Protein AF-0000000079065232 (afdb_homodimer)

Foldseek 3Di:
DAEEEEVLQADLNLVLQQVCLPPPLYPAYEYEYQPPPGDPVSNPPGPHHYDHDALLDLVSLLVRCAPGQEYEYEWFDDFQQVCQVPVVRRLCRQQVSLLSNCVSCVVNPLHEYEYEAALQQQFPVPDPPDELPDHGDFQGSNSVSSVSNLLVLLVCCVPPVRFYAYEHEWAEDAFRQDEDDPRGGQLRPQLVQVVVVHAREDAPDQAFWTQYAYSNLVSVLVSVCSSVVDGDSGYAYDGDFDIGTSNNVQVLLCVLVVHHHHYDYDHHDGRDDRTHTHDRVVVCVRPVPRDTDDPSRRSNNRSVNVVVVVD/DAEEEEVLQADLNLLLLQVCLPPPLYPAYEYEYQPPPGDPVSNPPGPHHYDHDALLDLVSLLVRCAPGQEYEYEWFDDFQQVCQVPVVRRLCRQQVSLLSNCVSCVVNPLHEYEYEAALQQQFPVPDPPDELPDHGDFQGSNSVSSVSNLLVLLVCCVPPVRFYAYEHEWAEDAFRQDEDDPRGRQLRPQLVQVVVVHAREDAPDQFFWTQYAYSNLVSVLVSVCSSVVDGDSGYAYDGDFDIGTSNNVQVLLCVLVVHHHHYDYDHHDGRDDRTHGHDRVVVCVRPVPRDTDDPNRRSNNRSVNVVVVVD

Secondary structure (DSSP, 8-state):
-EEEEETTTSHHHHHHHHHHTT-TT--EEEEEE--SS--GGGGTT---EEEES-TT-HHHHHHHHTT-SEEEE------HHHHHH-HHHHHIIIIIHHHHHHHHHHHTTS-EEEEEEEGGGGTT---SSB-TTSPP---SHHHHHHHHHHHHHHHHHHHH---EEEEEE--EE-TT---SSTT--HHHHHHHHHHTT-PEEEESSS--EE--EEHHHHHHHHHHHHHHT---SS-EEES----EEHHHHHHHHHHHHTS---EEEEPPPTT--SB--B--HHHHHH-TT--PPPHHHHHHHHHHHHHHHH-/-EEEEETTTSHHHHHHHHHHHT-TT--EEEEEE--SS--GGGGTT---EEEES-TT-HHHHHHHHTT-SEEEE------HHHHHH-HHHHHIIIIIHHHHHHHHHHHTTS-EEEEEEEGGGGTT---SSB-TTSPP---SHHHHHHHHHHHHHHHHHHHH---EEEEEE--EE-TT---SSTT--HHHHHHHHHHTT-PEEEESSS--EE--EEHHHHHHHHHHHHHHT---SS-EEES----EEHHHHHHHHHHHHTS---EEEEPPPTT--SB--B--HHHHHH-TT--PPPHHHHHHHHHHHHHHHH-

pLDDT: mean 96.88, std 3.15, range [71.5, 99.0]

Organism: Streptomyces microflavus (NCBI:txid1919)

Structure (mmCIF, N/CA/C/O backbone):
data_AF-0000000079065232-model_v1
#
loop_
_entity.id
_entity.type
_entity.pdbx_description
1 polymer 'NAD-dependent epimerase/dehydratase family protein'
#
loop_
_atom_site.group_PDB
_atom_site.id
_atom_site.type_symbol
_atom_site.label_atom_id
_atom_site.label_alt_id
_atom_site.label_comp_id
_atom_site.label_asym_id
_atom_site.label_entity_id
_atom_site.label_seq_id
_atom_site.pdbx_PDB_ins_code
_atom_site.Cartn_x
_atom_site.Cartn_y
_atom_site.Cartn_z
_atom_site.occupancy
_atom_site.B_iso_or_equiv
_atom_site.auth_seq_id
_atom_site.auth_comp_id
_atom_site.auth_asym_id
_atom_site.auth_atom_id
_atom_site.pdbx_PDB_model_num
ATOM 1 N N . MET A 1 1 ? -18.859 -22.547 -15.305 1 97.44 1 MET A N 1
ATOM 2 C CA . MET A 1 1 ? -18.281 -21.328 -14.742 1 97.44 1 MET A CA 1
ATOM 3 C C . MET A 1 1 ? -17.359 -20.641 -15.75 1 97.44 1 MET A C 1
ATOM 5 O O . MET A 1 1 ? -16.656 -21.312 -16.5 1 97.44 1 MET A O 1
ATOM 9 N N . LYS A 1 2 ? -17.375 -19.297 -15.82 1 98.75 2 LYS A N 1
ATOM 10 C CA . LYS A 1 2 ? -16.5 -18.516 -16.688 1 98.75 2 LYS A CA 1
ATOM 11 C C . LYS A 1 2 ? -15.43 -17.781 -15.875 1 98.75 2 LYS A C 1
ATOM 13 O O . LYS A 1 2 ? -15.75 -17 -14.984 1 98.75 2 LYS A O 1
ATOM 18 N N . ILE A 1 3 ? -14.148 -18.047 -16.188 1 98.88 3 ILE A N 1
ATOM 19 C CA . ILE A 1 3 ? -13.039 -17.531 -15.398 1 98.88 3 ILE A CA 1
ATOM 20 C C . ILE A 1 3 ? -12.109 -16.703 -16.297 1 98.88 3 ILE A C 1
ATOM 22 O O . ILE A 1 3 ? -11.781 -17.125 -17.406 1 98.88 3 ILE A O 1
ATOM 26 N N . LEU A 1 4 ? -11.797 -15.539 -15.883 1 98.94 4 LEU A N 1
ATOM 27 C CA . LEU A 1 4 ? -10.797 -14.727 -16.578 1 98.94 4 LEU A CA 1
ATOM 28 C C . LEU A 1 4 ? -9.516 -14.633 -15.75 1 98.94 4 LEU A C 1
ATOM 30 O O . LEU A 1 4 ? -9.562 -14.391 -14.539 1 98.94 4 LEU A O 1
ATOM 34 N N . ILE A 1 5 ? -8.391 -14.867 -16.359 1 98.94 5 ILE A N 1
ATOM 35 C CA . ILE A 1 5 ? -7.07 -14.742 -15.75 1 98.94 5 ILE A CA 1
ATOM 36 C C . ILE A 1 5 ? -6.336 -13.539 -16.344 1 98.94 5 ILE A C 1
ATOM 38 O O . ILE A 1 5 ? -6.02 -13.523 -17.531 1 98.94 5 ILE A O 1
ATOM 42 N N . THR A 1 6 ? -6.094 -12.5 -15.547 1 98.94 6 THR A N 1
ATOM 43 C CA . THR A 1 6 ? -5.133 -11.5 -16 1 98.94 6 THR A CA 1
ATOM 44 C C . THR A 1 6 ? -3.705 -11.992 -15.797 1 98.94 6 THR A C 1
ATOM 46 O O . THR A 1 6 ? -3.41 -12.656 -14.797 1 98.94 6 THR A O 1
ATOM 49 N N . GLY A 1 7 ? -2.814 -11.609 -16.734 1 98.81 7 GLY A N 1
ATOM 50 C CA . GLY A 1 7 ? -1.479 -12.18 -16.688 1 98.81 7 GLY A CA 1
ATOM 51 C C . GLY A 1 7 ? -1.446 -13.664 -17.031 1 98.81 7 GLY A C 1
ATOM 52 O O . GLY A 1 7 ? -0.598 -14.398 -16.516 1 98.81 7 GLY A O 1
ATOM 53 N N . GLY A 1 8 ? -2.389 -14.078 -17.844 1 98.81 8 GLY A N 1
ATOM 54 C CA . GLY A 1 8 ? -2.582 -15.5 -18.078 1 98.81 8 GLY A CA 1
ATOM 55 C C . GLY A 1 8 ? -1.532 -16.094 -19 1 98.81 8 GLY A C 1
ATOM 56 O O . GLY A 1 8 ? -1.403 -17.328 -19.094 1 98.81 8 GLY A O 1
ATOM 57 N N . ALA A 1 9 ? -0.757 -15.266 -19.656 1 98.75 9 ALA A N 1
ATOM 58 C CA . ALA A 1 9 ? 0.302 -15.766 -20.516 1 98.75 9 ALA A CA 1
ATOM 59 C C . ALA A 1 9 ? 1.643 -15.797 -19.797 1 98.75 9 ALA A C 1
ATOM 61 O O . ALA A 1 9 ? 2.668 -16.156 -20.375 1 98.75 9 ALA A O 1
ATOM 62 N N . GLY A 1 10 ? 1.622 -15.398 -18.531 1 98.44 10 GLY A N 1
ATOM 63 C CA . GLY A 1 10 ? 2.812 -15.477 -17.703 1 98.44 10 GLY A CA 1
ATOM 64 C C . GLY A 1 10 ? 3.037 -16.844 -17.109 1 98.44 10 GLY A C 1
ATOM 65 O O . GLY A 1 10 ? 2.357 -17.812 -17.469 1 98.44 10 GLY A O 1
ATOM 66 N N . PHE A 1 11 ? 3.941 -16.969 -16.141 1 98.5 11 PHE A N 1
ATOM 67 C CA . PHE A 1 11 ? 4.367 -18.203 -15.508 1 98.5 11 PHE A CA 1
ATOM 68 C C . PHE A 1 11 ? 3.203 -18.859 -14.781 1 98.5 11 PHE A C 1
ATOM 70 O O . PHE A 1 11 ? 2.631 -19.844 -15.266 1 98.5 11 PHE A O 1
ATOM 77 N N . ILE A 1 12 ? 2.678 -18.219 -13.727 1 98.81 12 ILE A N 1
ATOM 78 C CA . ILE A 1 12 ? 1.627 -18.828 -12.922 1 98.81 12 ILE A CA 1
ATOM 79 C C . ILE A 1 12 ? 0.311 -18.828 -13.695 1 98.81 12 ILE A C 1
ATOM 81 O O . ILE A 1 12 ? -0.442 -19.812 -13.656 1 98.81 12 ILE A O 1
ATOM 85 N N . GLY A 1 13 ? 0.06 -17.75 -14.445 1 98.88 13 GLY A N 1
ATOM 86 C CA . GLY A 1 13 ? -1.174 -17.609 -15.203 1 98.88 13 GLY A CA 1
ATOM 87 C C . GLY A 1 13 ? -1.36 -18.703 -16.234 1 98.88 13 GLY A C 1
ATOM 88 O O . GLY A 1 13 ? -2.451 -19.25 -16.375 1 98.88 13 GLY A O 1
ATOM 89 N N . SER A 1 14 ? -0.299 -19.016 -17 1 98.81 14 SER A N 1
ATOM 90 C CA . SER A 1 14 ? -0.42 -20.031 -18.031 1 98.81 14 SER A CA 1
ATOM 91 C C . SER A 1 14 ? -0.58 -21.422 -17.422 1 98.81 14 SER A C 1
ATOM 93 O O . SER A 1 14 ? -1.316 -22.266 -17.953 1 98.81 14 SER A O 1
ATOM 95 N N . ASN A 1 15 ? 0.157 -21.688 -16.328 1 98.81 15 ASN A N 1
ATOM 96 C CA . ASN A 1 15 ? -0.043 -22.953 -15.633 1 98.81 15 ASN A CA 1
ATOM 97 C C . ASN A 1 15 ? -1.48 -23.109 -15.148 1 98.81 15 ASN A C 1
ATOM 99 O O . ASN A 1 15 ? -2.066 -24.188 -15.25 1 98.81 15 ASN A O 1
ATOM 103 N N . LEU A 1 16 ? -2.055 -22.031 -14.641 1 98.94 16 LEU A N 1
ATOM 104 C CA . LEU A 1 16 ? -3.441 -22.047 -14.188 1 98.94 16 LEU A CA 1
ATOM 105 C C . LEU A 1 16 ? -4.395 -22.266 -15.352 1 98.94 16 LEU A C 1
ATOM 107 O O . LEU A 1 16 ? -5.348 -23.047 -15.242 1 98.94 16 LEU A O 1
ATOM 111 N N . ALA A 1 17 ? -4.184 -21.531 -16.469 1 98.88 17 ALA A N 1
ATOM 112 C CA . ALA A 1 17 ? -5.023 -21.703 -17.641 1 98.88 17 ALA A CA 1
ATOM 113 C C . ALA A 1 17 ? -5.078 -23.156 -18.078 1 98.88 17 ALA A C 1
ATOM 115 O O . ALA A 1 17 ? -6.16 -23.703 -18.312 1 98.88 17 ALA A O 1
ATOM 116 N N . HIS A 1 18 ? -3.904 -23.812 -18.172 1 98.5 18 HIS A N 1
ATOM 117 C CA . HIS A 1 18 ? -3.846 -25.219 -18.562 1 98.5 18 HIS A CA 1
ATOM 118 C C . HIS A 1 18 ? -4.578 -26.109 -17.547 1 98.5 18 HIS A C 1
ATOM 120 O O . HIS A 1 18 ? -5.297 -27.031 -17.938 1 98.5 18 HIS A O 1
ATOM 126 N N . ALA A 1 19 ? -4.375 -25.844 -16.266 1 98.19 19 ALA A N 1
ATOM 127 C CA . ALA A 1 19 ? -5.035 -26.625 -15.219 1 98.19 19 ALA A CA 1
ATOM 128 C C . ALA A 1 19 ? -6.555 -26.516 -15.328 1 98.19 19 ALA A C 1
ATOM 130 O O . ALA A 1 19 ? -7.266 -27.516 -15.188 1 98.19 19 ALA A O 1
ATOM 131 N N . LEU A 1 20 ? -7.078 -25.328 -15.625 1 98.56 20 LEU A N 1
ATOM 132 C CA . LEU A 1 20 ? -8.508 -25.062 -15.664 1 98.56 20 LEU A CA 1
ATOM 133 C C . LEU A 1 20 ? -9.156 -25.734 -16.859 1 98.56 20 LEU A C 1
ATOM 135 O O . LEU A 1 20 ? -10.344 -26.078 -16.828 1 98.56 20 LEU A O 1
ATOM 139 N N . THR A 1 21 ? -8.414 -25.891 -17.969 1 97.56 21 THR A N 1
ATOM 140 C CA . THR A 1 21 ? -8.961 -26.516 -19.172 1 97.56 21 THR A CA 1
ATOM 141 C C . THR A 1 21 ? -9.398 -27.953 -18.875 1 97.56 21 THR A C 1
ATOM 143 O O . THR A 1 21 ? -10.227 -28.5 -19.609 1 97.56 21 THR A O 1
ATOM 146 N N . HIS A 1 22 ? -8.898 -28.5 -17.797 1 95.38 22 HIS A N 1
ATOM 147 C CA . HIS A 1 22 ? -9.211 -29.891 -17.453 1 95.38 22 HIS A CA 1
ATOM 148 C C . HIS A 1 22 ? -10.383 -29.953 -16.469 1 95.38 22 HIS A C 1
ATOM 150 O O . HIS A 1 22 ? -10.789 -31.047 -16.078 1 95.38 22 HIS A O 1
ATOM 156 N N . CYS A 1 23 ? -10.898 -28.859 -16.109 1 96.69 23 CYS A N 1
ATOM 157 C CA . CYS A 1 23 ? -12.016 -28.812 -15.172 1 96.69 23 CYS A CA 1
ATOM 158 C C . CYS A 1 23 ? -13.344 -28.766 -15.914 1 96.69 23 CYS A C 1
ATOM 160 O O . CYS A 1 23 ? -13.633 -27.797 -16.625 1 96.69 23 CYS A O 1
ATOM 162 N N . ARG A 1 24 ? -14.25 -29.688 -15.648 1 96.5 24 ARG A N 1
ATOM 163 C CA . ARG A 1 24 ? -15.523 -29.812 -16.344 1 96.5 24 ARG A CA 1
ATOM 164 C C . ARG A 1 24 ? -16.469 -28.672 -15.961 1 96.5 24 ARG A C 1
ATOM 166 O O . ARG A 1 24 ? -17.344 -28.281 -16.734 1 96.5 24 ARG A O 1
ATOM 173 N N . GLU A 1 25 ? -16.234 -28.172 -14.781 1 97.25 25 GLU A N 1
ATOM 174 C CA . GLU A 1 25 ? -17.094 -27.125 -14.258 1 97.25 25 GLU A CA 1
ATOM 175 C C . GLU A 1 25 ? -16.828 -25.781 -14.961 1 97.25 25 GLU A C 1
ATOM 177 O O . GLU A 1 25 ? -17.641 -24.859 -14.859 1 97.25 25 GLU A O 1
ATOM 182 N N . VAL A 1 26 ? -15.773 -25.703 -15.68 1 98.44 26 VAL A N 1
ATOM 183 C CA . VAL A 1 26 ? -15.391 -24.453 -16.328 1 98.44 26 VAL A CA 1
ATOM 184 C C . VAL A 1 26 ? -15.828 -24.453 -17.781 1 98.44 26 VAL A C 1
ATOM 186 O O . VAL A 1 26 ? -15.406 -25.312 -18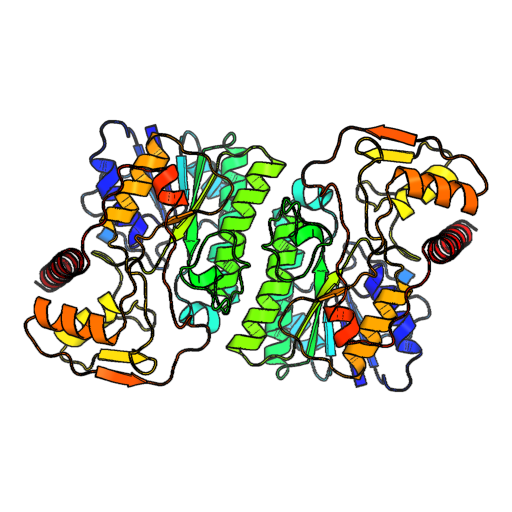.562 1 98.44 26 VAL A O 1
ATOM 189 N N . SER A 1 27 ? -16.641 -23.516 -18.156 1 98.19 27 SER A N 1
ATOM 190 C CA . SER A 1 27 ? -17.203 -23.484 -19.516 1 98.19 27 SER A CA 1
ATOM 191 C C . SER A 1 27 ? -16.422 -22.531 -20.406 1 98.19 27 SER A C 1
ATOM 193 O O . SER A 1 27 ? -16.469 -22.656 -21.641 1 98.19 27 SER A O 1
ATOM 195 N N . GLU A 1 28 ? -15.695 -21.531 -19.812 1 98.5 28 GLU A N 1
ATOM 196 C CA . GLU A 1 28 ? -14.898 -20.578 -20.562 1 98.5 28 GLU A CA 1
ATOM 197 C C . GLU A 1 28 ? -13.703 -20.078 -19.75 1 98.5 28 GLU A C 1
ATOM 199 O O . GLU A 1 28 ? -13.828 -19.812 -18.562 1 98.5 28 GLU A O 1
ATOM 204 N N . ILE A 1 29 ? -12.633 -20.125 -20.359 1 98.81 29 ILE A N 1
ATOM 205 C CA . ILE A 1 29 ? -11.43 -19.516 -19.828 1 98.81 29 ILE A CA 1
ATOM 206 C C . ILE A 1 29 ? -10.992 -18.344 -20.719 1 98.81 29 ILE A C 1
ATOM 208 O O . ILE A 1 29 ? -10.734 -18.531 -21.906 1 98.81 29 ILE A O 1
ATOM 212 N N . ARG A 1 30 ? -10.953 -17.125 -20.203 1 98.81 30 ARG A N 1
ATOM 213 C CA . ARG A 1 30 ? -10.438 -15.93 -20.875 1 98.81 30 ARG A CA 1
ATOM 214 C C . ARG A 1 30 ? -9.102 -15.5 -20.281 1 98.81 30 ARG A C 1
ATOM 216 O O . ARG A 1 30 ? -8.922 -15.531 -19.062 1 98.81 30 ARG A O 1
ATOM 223 N N . VAL A 1 31 ? -8.156 -15.273 -21.125 1 98.88 31 VAL A N 1
ATOM 224 C CA . VAL A 1 31 ? -6.836 -14.828 -20.703 1 98.88 31 VAL A CA 1
ATOM 225 C C . VAL A 1 31 ? -6.602 -13.398 -21.188 1 98.88 31 VAL A C 1
ATOM 227 O O . VAL A 1 31 ? -6.762 -13.102 -22.375 1 98.88 31 VAL A O 1
ATOM 230 N N . LEU A 1 32 ? -6.301 -12.531 -20.281 1 98.94 32 LEU A N 1
ATOM 231 C CA . LEU A 1 32 ? -5.898 -11.164 -20.594 1 98.94 32 LEU A CA 1
ATOM 232 C C . LEU A 1 32 ? -4.414 -10.953 -20.297 1 98.94 32 LEU A C 1
ATOM 234 O O . LEU A 1 32 ? -3.955 -11.219 -19.188 1 98.94 32 LEU A O 1
ATOM 238 N N . ASP A 1 33 ? -3.674 -10.492 -21.281 1 98.88 33 ASP A N 1
ATOM 239 C CA . ASP A 1 33 ? -2.236 -10.289 -21.141 1 98.88 33 ASP A CA 1
ATOM 240 C C . ASP A 1 33 ? -1.726 -9.234 -22.125 1 98.88 33 ASP A C 1
ATOM 242 O O . ASP A 1 33 ? -2.201 -9.156 -23.25 1 98.88 33 ASP A O 1
ATOM 246 N N . ASP A 1 34 ? -0.78 -8.445 -21.656 1 98.75 34 ASP A N 1
ATOM 247 C CA . ASP A 1 34 ? -0.198 -7.465 -22.578 1 98.75 34 ASP A CA 1
ATOM 248 C C . ASP A 1 34 ? 1.137 -7.957 -23.125 1 98.75 34 ASP A C 1
ATOM 250 O O . ASP A 1 34 ? 1.808 -7.238 -23.875 1 98.75 34 ASP A O 1
ATOM 254 N N . PHE A 1 35 ? 1.623 -9.102 -22.688 1 98.12 35 PHE A N 1
ATOM 255 C CA . PHE A 1 35 ? 2.801 -9.828 -23.156 1 98.12 35 PHE A CA 1
ATOM 256 C C . PHE A 1 35 ? 4.074 -9.047 -22.828 1 98.12 35 PHE A C 1
ATOM 258 O O . PHE A 1 35 ? 5.078 -9.188 -23.531 1 98.12 35 PHE A O 1
ATOM 265 N N . SER A 1 36 ? 4.016 -8.141 -21.828 1 96.75 36 SER A N 1
ATOM 266 C CA . SER A 1 36 ? 5.223 -7.465 -21.375 1 96.75 36 SER A CA 1
ATOM 267 C C . SER A 1 36 ? 6.238 -8.461 -20.812 1 96.75 36 SER A C 1
ATOM 269 O O . SER A 1 36 ? 7.441 -8.312 -21.047 1 96.75 36 SER A O 1
ATOM 271 N N . THR A 1 37 ? 5.723 -9.477 -20.062 1 95.56 37 THR A N 1
ATOM 272 C CA . THR A 1 37 ? 6.617 -10.5 -19.531 1 95.56 37 THR A CA 1
ATOM 273 C C . THR A 1 37 ? 6.098 -11.891 -19.875 1 95.56 37 THR A C 1
ATOM 275 O O . THR A 1 37 ? 6.812 -12.883 -19.719 1 95.56 37 THR A O 1
ATOM 278 N N . GLY A 1 38 ? 4.848 -11.984 -20.328 1 96.56 38 GLY A N 1
ATOM 279 C CA . GLY A 1 38 ? 4.258 -13.25 -20.734 1 96.56 38 GLY A CA 1
ATOM 280 C C . GLY A 1 38 ? 4.543 -13.594 -22.188 1 96.56 38 GLY A C 1
ATOM 281 O O . GLY A 1 38 ? 5.078 -12.773 -22.938 1 96.56 38 GLY A O 1
ATOM 282 N N . SER A 1 39 ? 4.223 -14.867 -22.5 1 97.12 39 SER A N 1
ATOM 283 C CA . SER A 1 39 ? 4.414 -15.344 -23.875 1 97.12 39 SER A CA 1
ATOM 284 C C . SER A 1 39 ? 3.199 -16.125 -24.359 1 97.12 39 SER A C 1
ATOM 286 O O . SER A 1 39 ? 2.635 -16.938 -23.625 1 97.12 39 SER A O 1
ATOM 288 N N . LYS A 1 40 ? 2.857 -15.891 -25.641 1 97.56 40 LYS A N 1
ATOM 289 C CA . LYS A 1 40 ? 1.763 -16.641 -26.234 1 97.56 40 LYS A CA 1
ATOM 290 C C . LYS A 1 40 ? 2.072 -18.141 -26.266 1 97.56 40 LYS A C 1
ATOM 292 O O . LYS A 1 40 ? 1.165 -18.969 -26.172 1 97.56 40 LYS A O 1
ATOM 297 N N . ASP A 1 41 ? 3.359 -18.453 -26.359 1 96.94 41 ASP A N 1
ATOM 298 C CA . ASP A 1 41 ? 3.795 -19.844 -26.406 1 96.94 41 ASP A CA 1
ATOM 299 C C . ASP A 1 41 ? 3.379 -20.594 -25.141 1 96.94 41 ASP A C 1
ATOM 301 O O . ASP A 1 41 ? 3.146 -21.812 -25.188 1 96.94 41 ASP A O 1
ATOM 305 N N . ASN A 1 42 ? 3.258 -19.875 -24.078 1 98 42 ASN A N 1
ATOM 306 C CA . ASN A 1 42 ? 2.889 -20.5 -22.812 1 98 42 ASN A CA 1
ATOM 307 C C . ASN A 1 42 ? 1.464 -21.047 -22.844 1 98 42 ASN A C 1
ATOM 309 O O . ASN A 1 42 ? 1.102 -21.891 -22.031 1 98 42 ASN A O 1
ATOM 313 N N . LEU A 1 43 ? 0.685 -20.578 -23.781 1 98.25 43 LEU A N 1
ATOM 314 C CA . LEU A 1 43 ? -0.726 -20.938 -23.859 1 98.25 43 LEU A CA 1
ATOM 315 C C . LEU A 1 43 ? -0.974 -21.938 -24.969 1 98.25 43 LEU A C 1
ATOM 317 O O . LEU A 1 43 ? -2.121 -22.297 -25.25 1 98.25 43 LEU A O 1
ATOM 321 N N . ALA A 1 44 ? 0.1 -22.328 -25.688 1 96.69 44 ALA A N 1
ATOM 322 C CA . ALA A 1 44 ? -0.041 -23.312 -26.766 1 96.69 44 ALA A CA 1
ATOM 323 C C . ALA A 1 44 ? -0.768 -24.562 -26.281 1 96.69 44 ALA A C 1
ATOM 325 O O . ALA A 1 44 ? -0.415 -25.125 -25.25 1 96.69 44 ALA A O 1
ATOM 326 N N . GLY A 1 45 ? -1.854 -24.953 -26.953 1 95.62 45 GLY A N 1
ATOM 327 C CA . GLY A 1 45 ? -2.58 -26.188 -26.641 1 95.62 45 GLY A CA 1
ATOM 328 C C . GLY A 1 45 ? -3.701 -25.969 -25.641 1 95.62 45 GLY A C 1
ATOM 329 O O . GLY A 1 45 ? -4.512 -26.859 -25.406 1 95.62 45 GLY A O 1
ATOM 330 N N . ALA A 1 46 ? -3.711 -24.844 -25 1 96.88 46 ALA A N 1
ATOM 331 C CA . ALA A 1 46 ? -4.781 -24.547 -24.062 1 96.88 46 ALA A CA 1
ATOM 332 C C . ALA A 1 46 ? -5.988 -23.938 -24.781 1 96.88 46 ALA A C 1
ATOM 334 O O . ALA A 1 46 ? -5.84 -23.047 -25.609 1 96.88 46 ALA A O 1
ATOM 335 N N . ASP A 1 47 ? -7.18 -24.438 -24.547 1 97.44 47 ASP A N 1
ATOM 336 C CA . ASP A 1 47 ? -8.414 -23.891 -25.109 1 97.44 47 ASP A CA 1
ATOM 337 C C . ASP A 1 47 ? -8.859 -22.656 -24.328 1 97.44 47 ASP A C 1
ATOM 339 O O . ASP A 1 47 ? -9.68 -22.75 -23.422 1 97.44 47 ASP A O 1
ATOM 343 N N . VAL A 1 48 ? -8.367 -21.484 -24.703 1 98.5 48 VAL A N 1
ATOM 344 C CA . VAL A 1 48 ? -8.664 -20.25 -24 1 98.5 48 VAL A CA 1
ATOM 345 C C . VAL A 1 48 ? -9.023 -19.156 -25 1 98.5 48 VAL A C 1
ATOM 347 O O . VAL A 1 48 ? -8.648 -19.234 -26.172 1 98.5 48 VAL A O 1
ATOM 350 N N . HIS A 1 49 ? -9.805 -18.203 -24.609 1 98.5 49 HIS A N 1
ATOM 351 C CA . HIS A 1 49 ? -10.031 -16.969 -25.344 1 98.5 49 HIS A CA 1
ATOM 352 C C . HIS A 1 49 ? -9.016 -15.898 -24.938 1 98.5 49 HIS A C 1
ATOM 354 O O . HIS A 1 49 ? -9.055 -15.391 -23.828 1 98.5 49 HIS A O 1
ATOM 360 N N . LEU A 1 50 ? -8.195 -15.547 -25.859 1 98.5 50 LEU A N 1
ATOM 361 C CA . LEU A 1 50 ? -7.109 -14.617 -25.562 1 98.5 50 LEU A CA 1
ATOM 362 C C . LEU A 1 50 ? -7.531 -13.18 -25.844 1 98.5 50 LEU A C 1
ATOM 364 O O . LEU A 1 50 ? -8.039 -12.883 -26.938 1 98.5 50 LEU A O 1
ATOM 368 N N . VAL A 1 51 ? -7.359 -12.305 -24.906 1 98.75 51 VAL A N 1
ATOM 369 C CA . VAL A 1 51 ? -7.52 -10.859 -25.031 1 98.75 51 VAL A CA 1
ATOM 370 C C . VAL A 1 51 ? -6.172 -10.164 -24.828 1 98.75 51 VAL A C 1
ATOM 372 O O . VAL A 1 51 ? -5.633 -10.172 -23.719 1 98.75 51 VAL A O 1
ATOM 375 N N . GLU A 1 52 ? -5.656 -9.633 -25.875 1 98.75 52 GLU A N 1
ATOM 376 C CA . GLU A 1 52 ? -4.387 -8.922 -25.75 1 98.75 52 GLU A CA 1
ATOM 377 C C . GLU A 1 52 ? -4.605 -7.477 -25.297 1 98.75 52 GLU A C 1
ATOM 379 O O . GLU A 1 52 ? -5.34 -6.73 -25.953 1 98.75 52 GLU A O 1
ATOM 384 N N . GLY A 1 53 ? -4.008 -7.082 -24.172 1 98.75 53 GLY A N 1
ATOM 385 C CA . GLY A 1 53 ? -4.129 -5.719 -23.688 1 98.75 53 GLY A CA 1
ATOM 386 C C . GLY A 1 53 ? -3.635 -5.551 -22.266 1 98.75 53 GLY A C 1
ATOM 387 O O . GLY A 1 53 ? -3.209 -6.516 -21.625 1 98.75 53 GLY A O 1
ATOM 388 N N . SER A 1 54 ? -3.633 -4.34 -21.812 1 98.75 54 SER A N 1
ATOM 389 C CA . SER A 1 54 ? -3.119 -3.961 -20.5 1 98.75 54 SER A CA 1
ATOM 390 C C . SER A 1 54 ? -4.242 -3.85 -19.469 1 98.75 54 SER A C 1
ATOM 392 O O . SER A 1 54 ? -5.344 -3.396 -19.797 1 98.75 54 SER A O 1
ATOM 394 N N . ILE A 1 55 ? -3.953 -4.223 -18.234 1 98.81 55 ILE A N 1
ATOM 395 C CA . ILE A 1 55 ? -4.93 -4.082 -17.172 1 98.81 55 ILE A CA 1
ATOM 396 C C . ILE A 1 55 ? -5.102 -2.607 -16.812 1 98.81 55 ILE A C 1
ATOM 398 O O . ILE A 1 55 ? -6.016 -2.244 -16.062 1 98.81 55 ILE A O 1
ATOM 402 N N . LEU A 1 56 ? -4.262 -1.736 -17.328 1 98.56 56 LEU A N 1
ATOM 403 C CA . LEU A 1 56 ? -4.398 -0.301 -17.109 1 98.56 56 LEU A CA 1
ATOM 404 C C . LEU A 1 56 ? -5.438 0.299 -18.047 1 98.56 56 LEU A C 1
ATOM 406 O O . LEU A 1 56 ? -5.797 1.471 -17.922 1 98.56 56 LEU A O 1
ATOM 410 N N . ASP A 1 57 ? -5.922 -0.518 -19.016 1 98.62 57 ASP A N 1
ATOM 411 C CA . ASP A 1 57 ? -6.945 -0.087 -19.969 1 98.62 57 ASP A CA 1
ATOM 412 C C . ASP A 1 57 ? -8.344 -0.367 -19.422 1 98.62 57 ASP A C 1
ATOM 414 O O . ASP A 1 57 ? -8.922 -1.426 -19.688 1 98.62 57 ASP A O 1
ATOM 418 N N . GLY A 1 58 ? -9 0.601 -18.828 1 98.19 58 GLY A N 1
ATOM 419 C CA . GLY A 1 58 ? -10.297 0.458 -18.188 1 98.19 58 GLY A CA 1
ATOM 420 C C . GLY A 1 58 ? -11.375 -0.051 -19.125 1 98.19 58 GLY A C 1
ATOM 421 O O . GLY A 1 58 ? -12.008 -1.073 -18.859 1 98.19 58 GLY A O 1
ATOM 422 N N . PRO A 1 59 ? -11.531 0.628 -20.188 1 98.44 59 PRO A N 1
ATOM 423 C CA . PRO A 1 59 ? -12.547 0.195 -21.156 1 98.44 59 PRO A CA 1
ATOM 424 C C . PRO A 1 59 ? -12.328 -1.237 -21.625 1 98.44 59 PRO A C 1
ATOM 426 O O . PRO A 1 59 ? -13.289 -1.984 -21.812 1 98.44 59 PRO A O 1
ATOM 429 N N . LEU A 1 60 ? -11.109 -1.624 -21.859 1 98.81 60 LEU A N 1
ATOM 430 C CA . LEU A 1 60 ? -10.805 -2.998 -22.25 1 98.81 60 LEU A CA 1
ATOM 431 C C . LEU A 1 60 ? -11.258 -3.979 -21.156 1 98.81 60 LEU A C 1
ATOM 433 O O . LEU A 1 60 ? -11.828 -5.027 -21.469 1 98.81 60 LEU A O 1
ATOM 437 N N . LEU A 1 61 ? -10.961 -3.652 -19.922 1 98.88 61 LEU A N 1
ATOM 438 C CA . LEU A 1 61 ? -11.352 -4.52 -18.812 1 98.88 61 LEU A CA 1
ATOM 439 C C . LEU A 1 61 ? -12.867 -4.641 -18.734 1 98.88 61 LEU A C 1
ATOM 441 O O . LEU A 1 61 ? -13.398 -5.727 -18.484 1 98.88 61 LEU A O 1
ATOM 445 N N . ASP A 1 62 ? -13.562 -3.523 -18.938 1 98.69 62 ASP A N 1
ATOM 446 C CA . ASP A 1 62 ? -15.023 -3.545 -18.906 1 98.69 62 ASP A CA 1
ATOM 447 C C . ASP A 1 62 ? -15.586 -4.551 -19.906 1 98.69 62 ASP A C 1
ATOM 449 O O . ASP A 1 62 ? -16.516 -5.297 -19.578 1 98.69 62 ASP A O 1
ATOM 453 N N . ARG A 1 63 ? -15.016 -4.578 -21.062 1 98.62 63 ARG A N 1
ATOM 454 C CA . ARG A 1 63 ? -15.461 -5.512 -22.094 1 98.62 63 ARG A CA 1
ATOM 455 C C . ARG A 1 63 ? -15.062 -6.941 -21.75 1 98.62 63 ARG A C 1
ATOM 457 O O . ARG A 1 63 ? -15.875 -7.863 -21.859 1 98.62 63 ARG A O 1
ATOM 464 N N . ALA A 1 64 ? -13.867 -7.105 -21.281 1 98.81 64 ALA A N 1
ATOM 465 C CA . ALA A 1 64 ? -13.32 -8.43 -21.016 1 98.81 64 ALA A CA 1
ATOM 466 C C . ALA A 1 64 ? -14.023 -9.094 -19.828 1 98.81 64 ALA A C 1
ATOM 468 O O . ALA A 1 64 ? -14.141 -10.32 -19.781 1 98.81 64 ALA A O 1
ATOM 469 N N . PHE A 1 65 ? -14.492 -8.336 -18.875 1 98.75 65 PHE A N 1
ATOM 470 C CA . PHE A 1 65 ? -15.023 -8.875 -17.625 1 98.75 65 PHE A CA 1
ATOM 471 C C . PHE A 1 65 ? -16.5 -9.203 -17.766 1 98.75 65 PHE A C 1
ATOM 473 O O . PHE A 1 65 ? -17.078 -9.859 -16.891 1 98.75 65 PHE A O 1
ATOM 480 N N . ARG A 1 66 ? -17.141 -8.773 -18.891 1 97.5 66 ARG A N 1
ATOM 481 C CA . ARG A 1 66 ? -18.562 -9.016 -19.094 1 97.5 66 ARG A CA 1
ATOM 482 C C . ARG A 1 66 ? -18.875 -10.516 -19.047 1 97.5 66 ARG A C 1
ATOM 484 O O . ARG A 1 66 ? -18.266 -11.297 -19.781 1 97.5 66 ARG A O 1
ATOM 491 N N . GLY A 1 67 ? -19.766 -10.859 -18.156 1 97.38 67 GLY A N 1
ATOM 492 C CA . GLY A 1 67 ? -20.266 -12.227 -18.109 1 97.38 67 GLY A CA 1
ATOM 493 C C . GLY A 1 67 ? -19.375 -13.18 -17.344 1 97.38 67 GLY A C 1
ATOM 494 O O . GLY A 1 67 ? -19.688 -14.359 -17.203 1 97.38 67 GLY A O 1
ATOM 495 N N . MET A 1 68 ? -18.297 -12.75 -16.844 1 98.56 68 MET A N 1
ATOM 496 C CA . MET A 1 68 ? -17.375 -13.609 -16.109 1 98.56 68 MET A CA 1
ATOM 497 C C . MET A 1 68 ? -17.891 -13.867 -14.695 1 98.56 68 MET A C 1
ATOM 499 O O . MET A 1 68 ? -18.625 -13.047 -14.133 1 98.56 68 MET A O 1
ATOM 503 N N . ASP A 1 69 ? -17.531 -15 -14.18 1 98.69 69 ASP A N 1
ATOM 504 C CA . ASP A 1 69 ? -17.922 -15.352 -12.82 1 98.69 69 ASP A CA 1
ATOM 505 C C . ASP A 1 69 ? -16.812 -15.039 -11.82 1 98.69 69 ASP A C 1
ATOM 507 O O . ASP A 1 69 ? -17.094 -14.664 -10.68 1 98.69 69 ASP A O 1
ATOM 511 N N . THR A 1 70 ? -15.586 -15.281 -12.211 1 98.88 70 THR A N 1
ATOM 512 C CA . THR A 1 70 ? -14.43 -15.102 -11.344 1 98.88 70 THR A CA 1
ATOM 513 C C . THR A 1 70 ? -13.25 -14.531 -12.125 1 98.88 70 THR A C 1
ATOM 515 O O . THR A 1 70 ? -13 -14.945 -13.266 1 98.88 70 THR A O 1
ATOM 518 N N . ILE A 1 71 ? -12.602 -13.562 -11.547 1 98.94 71 ILE A N 1
ATOM 519 C CA . ILE A 1 71 ? -11.344 -13.031 -12.047 1 98.94 71 ILE A CA 1
ATOM 520 C C . ILE A 1 71 ? -10.188 -13.531 -11.18 1 98.94 71 ILE A C 1
ATOM 522 O O . ILE A 1 71 ? -10.211 -13.367 -9.953 1 98.94 71 ILE A O 1
ATOM 526 N N . VAL A 1 72 ? -9.242 -14.18 -11.734 1 99 72 VAL A N 1
ATOM 527 C CA . VAL A 1 72 ? -7.973 -14.461 -11.078 1 99 72 VAL A CA 1
ATOM 528 C C . VAL A 1 72 ? -6.91 -13.484 -11.562 1 99 72 VAL A C 1
ATOM 530 O O . VAL A 1 72 ? -6.391 -13.617 -12.672 1 99 72 VAL A O 1
ATOM 533 N N . HIS A 1 73 ? -6.617 -12.523 -10.727 1 99 73 HIS A N 1
ATOM 534 C CA . HIS A 1 73 ? -5.719 -11.43 -11.078 1 99 73 HIS A CA 1
ATOM 535 C C . HIS A 1 73 ? -4.27 -11.781 -10.75 1 99 73 HIS A C 1
ATOM 537 O O . HIS A 1 73 ? -3.836 -11.633 -9.609 1 99 73 HIS A O 1
ATOM 543 N N . LEU A 1 74 ? -3.51 -12.117 -11.781 1 98.94 74 LEU A N 1
ATOM 544 C CA . LEU A 1 74 ? -2.113 -12.508 -11.633 1 98.94 74 LEU A CA 1
ATOM 545 C C . LEU A 1 74 ? -1.197 -11.57 -12.406 1 98.94 74 LEU A C 1
ATOM 547 O O . LEU A 1 74 ? 0.028 -11.688 -12.336 1 98.94 74 LEU A O 1
ATOM 551 N N . ALA A 1 75 ? -1.776 -10.633 -13.172 1 98.88 75 ALA A N 1
ATOM 552 C CA . ALA A 1 75 ? -0.972 -9.672 -13.922 1 98.88 75 ALA A CA 1
ATOM 553 C C . ALA A 1 75 ? -0.142 -8.797 -12.992 1 98.88 75 ALA A C 1
ATOM 555 O O . ALA A 1 75 ? -0.664 -8.25 -12.016 1 98.88 75 ALA A O 1
ATOM 556 N N . ALA A 1 76 ? 1.092 -8.719 -13.258 1 98.62 76 ALA A N 1
ATOM 557 C CA . ALA A 1 76 ? 2.029 -7.898 -12.5 1 98.62 76 ALA A CA 1
ATOM 558 C C . ALA A 1 76 ? 3.377 -7.805 -13.211 1 98.62 76 ALA A C 1
ATOM 560 O O . ALA A 1 76 ? 3.715 -8.664 -14.023 1 98.62 76 ALA A O 1
ATOM 561 N N . LEU A 1 77 ? 4.082 -6.727 -13 1 98.06 77 LEU A N 1
ATOM 562 C CA . LEU A 1 77 ? 5.523 -6.746 -13.227 1 98.06 77 LEU A CA 1
ATOM 563 C C . LEU A 1 77 ? 6.25 -7.324 -12.016 1 98.06 77 LEU A C 1
ATOM 565 O O . LEU A 1 77 ? 6.27 -6.707 -10.945 1 98.06 77 LEU A O 1
ATOM 569 N N . PRO A 1 78 ? 6.789 -8.516 -12.203 1 95.81 78 PRO A N 1
ATOM 570 C CA . PRO A 1 78 ? 7.438 -9.188 -11.078 1 95.81 78 PRO A CA 1
ATOM 571 C C . PRO A 1 78 ? 8.867 -8.703 -10.844 1 95.81 78 PRO A C 1
ATOM 573 O O . PRO A 1 78 ? 9.383 -7.898 -11.625 1 95.81 78 PRO A O 1
ATOM 576 N N . SER A 1 79 ? 9.477 -9.062 -9.742 1 95.56 79 SER A N 1
ATOM 577 C CA . SER A 1 79 ? 10.898 -8.914 -9.445 1 95.56 79 SER A CA 1
ATOM 578 C C . SER A 1 79 ? 11.156 -7.711 -8.539 1 95.56 79 SER A C 1
ATOM 580 O O . SER A 1 79 ? 10.797 -6.582 -8.883 1 95.56 79 SER A O 1
ATOM 582 N N . VAL A 1 80 ? 11.773 -8.008 -7.469 1 96.94 80 VAL A N 1
ATOM 583 C CA . VAL A 1 80 ? 12.219 -6.969 -6.547 1 96.94 80 VAL A CA 1
ATOM 584 C C . VAL A 1 80 ? 13.281 -6.102 -7.227 1 96.94 80 VAL A C 1
ATOM 586 O O . VAL A 1 80 ? 13.164 -4.871 -7.242 1 96.94 80 VAL A O 1
ATOM 589 N N . SER A 1 81 ? 14.25 -6.742 -7.891 1 95.88 81 SER A N 1
ATOM 590 C CA . SER A 1 81 ? 15.336 -6.008 -8.523 1 95.88 81 SER A CA 1
ATOM 591 C C . SER A 1 81 ? 14.828 -5.094 -9.625 1 95.88 81 SER A C 1
ATOM 593 O O . SER A 1 81 ? 15.289 -3.963 -9.773 1 95.88 81 SER A O 1
ATOM 595 N N . ARG A 1 82 ? 13.867 -5.59 -10.422 1 96.5 82 ARG A N 1
ATOM 596 C CA . ARG A 1 82 ? 13.258 -4.77 -11.469 1 96.5 82 ARG A CA 1
ATOM 597 C C . ARG A 1 82 ? 12.57 -3.549 -10.867 1 96.5 82 ARG A C 1
ATOM 599 O O . ARG A 1 82 ? 12.641 -2.451 -11.422 1 96.5 82 ARG A O 1
ATOM 606 N N . SER A 1 83 ? 11.898 -3.705 -9.766 1 98.38 83 SER A N 1
ATOM 607 C CA . SER A 1 83 ? 11.141 -2.623 -9.148 1 98.38 83 SER A CA 1
ATOM 608 C C . SER A 1 83 ? 12.07 -1.559 -8.57 1 98.38 83 SER A C 1
ATOM 610 O O . SER A 1 83 ? 11.703 -0.385 -8.492 1 98.38 83 SER A O 1
ATOM 612 N N . VAL A 1 84 ? 13.234 -1.966 -8.078 1 98.06 84 VAL A N 1
ATOM 613 C CA . VAL A 1 84 ? 14.227 -1.024 -7.574 1 98.06 84 VAL A CA 1
ATOM 614 C C . VAL A 1 84 ? 14.781 -0.189 -8.727 1 98.06 84 VAL A C 1
ATOM 616 O O . VAL A 1 84 ? 14.984 1.02 -8.586 1 98.06 84 VAL A O 1
ATOM 619 N N . ALA A 1 85 ? 14.938 -0.876 -9.867 1 97.5 85 ALA A N 1
ATOM 620 C CA . ALA A 1 85 ? 15.453 -0.193 -11.047 1 97.5 85 ALA A CA 1
ATOM 621 C C . ALA A 1 85 ? 14.383 0.696 -11.68 1 97.5 85 ALA A C 1
ATOM 623 O O . ALA A 1 85 ? 14.688 1.758 -12.227 1 97.5 85 ALA A O 1
ATOM 624 N N . HIS A 1 86 ? 13.148 0.27 -11.656 1 97.81 86 HIS A N 1
ATOM 625 C CA . HIS A 1 86 ? 12.047 0.962 -12.305 1 97.81 86 HIS A CA 1
ATOM 626 C C . HIS A 1 86 ? 10.812 0.995 -11.406 1 97.81 86 HIS A C 1
ATOM 628 O O . HIS A 1 86 ? 9.781 0.41 -11.742 1 97.81 86 HIS A O 1
ATOM 634 N N . PRO A 1 87 ? 10.844 1.825 -10.344 1 98.69 87 PRO A N 1
ATOM 635 C CA . PRO A 1 87 ? 9.789 1.776 -9.328 1 98.69 87 PRO A CA 1
ATOM 636 C C . PRO A 1 87 ? 8.43 2.199 -9.867 1 98.69 87 PRO A C 1
ATOM 638 O O . PRO A 1 87 ? 7.41 1.587 -9.539 1 98.69 87 PRO A O 1
ATOM 641 N N . LEU A 1 88 ? 8.398 3.211 -10.742 1 98.62 88 LEU A N 1
ATOM 642 C CA . LEU A 1 88 ? 7.129 3.721 -11.242 1 98.62 88 LEU A CA 1
ATOM 643 C C . LEU A 1 88 ? 6.434 2.682 -12.117 1 98.62 88 LEU A C 1
ATOM 645 O O . LEU A 1 88 ? 5.215 2.52 -12.047 1 98.62 88 LEU A O 1
ATOM 649 N N . ALA A 1 89 ? 7.191 2.025 -12.984 1 98.44 89 ALA A N 1
ATOM 650 C CA . ALA A 1 89 ? 6.613 0.998 -13.844 1 98.44 89 ALA A CA 1
ATOM 651 C C . ALA A 1 89 ? 5.977 -0.118 -13.016 1 98.44 89 ALA A C 1
ATOM 653 O O . ALA A 1 89 ? 4.867 -0.563 -13.312 1 98.44 89 ALA A O 1
ATOM 654 N N . SER A 1 90 ? 6.688 -0.606 -12 1 98.62 90 SER A N 1
ATOM 655 C CA . SER A 1 90 ? 6.16 -1.647 -11.125 1 98.62 90 SER A CA 1
ATOM 656 C C . SER A 1 90 ? 4.906 -1.175 -10.398 1 98.62 90 SER A C 1
ATOM 658 O O . SER A 1 90 ? 3.934 -1.923 -10.273 1 98.62 90 SER A O 1
ATOM 660 N N . HIS A 1 91 ? 4.926 0.038 -9.914 1 98.88 91 HIS A N 1
ATOM 661 C CA . HIS A 1 91 ? 3.783 0.623 -9.227 1 98.88 91 HIS A CA 1
ATOM 662 C C . HIS A 1 91 ? 2.555 0.671 -10.125 1 98.88 91 HIS A C 1
ATOM 664 O O . HIS A 1 91 ? 1.458 0.291 -9.711 1 98.88 91 HIS A O 1
ATOM 670 N N . HIS A 1 92 ? 2.711 1.159 -11.312 1 98.75 92 HIS A N 1
ATOM 671 C CA . HIS A 1 92 ? 1.579 1.285 -12.219 1 98.75 92 HIS A CA 1
ATOM 672 C C . HIS A 1 92 ? 1.012 -0.082 -12.586 1 98.75 92 HIS A C 1
ATOM 674 O O . HIS A 1 92 ? -0.204 -0.285 -12.547 1 98.75 92 HIS A O 1
ATOM 680 N N . ALA A 1 93 ? 1.871 -0.981 -12.898 1 98.69 93 ALA A N 1
ATOM 681 C CA . ALA A 1 93 ? 1.413 -2.307 -13.305 1 98.69 93 ALA A CA 1
ATOM 682 C C . ALA A 1 93 ? 0.717 -3.025 -12.156 1 98.69 93 ALA A C 1
ATOM 684 O O . ALA A 1 93 ? -0.333 -3.643 -12.344 1 98.69 93 ALA A O 1
ATOM 685 N N . ASN A 1 94 ? 1.299 -2.943 -10.977 1 98.88 94 ASN A N 1
ATOM 686 C CA . ASN A 1 94 ? 0.856 -3.793 -9.875 1 98.88 94 ASN A CA 1
ATOM 687 C C . ASN A 1 94 ? -0.24 -3.121 -9.055 1 98.88 94 ASN A C 1
ATOM 689 O O . ASN A 1 94 ? -1.336 -3.666 -8.906 1 98.88 94 ASN A O 1
ATOM 693 N N . ALA A 1 95 ? 0.034 -1.914 -8.539 1 98.94 95 ALA A N 1
ATOM 694 C CA . ALA A 1 95 ? -0.908 -1.243 -7.648 1 98.94 95 ALA A CA 1
ATOM 695 C C . ALA A 1 95 ? -2.029 -0.575 -8.438 1 98.94 95 ALA A C 1
ATOM 697 O O . ALA A 1 95 ? -3.207 -0.869 -8.227 1 98.94 95 ALA A O 1
ATOM 698 N N . THR A 1 96 ? -1.658 0.318 -9.398 1 98.88 96 THR A N 1
ATOM 699 C CA . THR A 1 96 ? -2.664 0.988 -10.211 1 98.88 96 THR A CA 1
ATOM 700 C C . THR A 1 96 ? -3.471 -0.026 -11.016 1 98.88 96 THR A C 1
ATOM 702 O O . THR A 1 96 ? -4.695 0.087 -11.117 1 98.88 96 THR A O 1
ATOM 705 N N . GLY A 1 97 ? -2.738 -0.973 -11.562 1 98.94 97 GLY A N 1
ATOM 706 C CA . GLY A 1 97 ? -3.402 -2.02 -12.328 1 98.94 97 GLY A CA 1
ATOM 707 C C . GLY A 1 97 ? -4.422 -2.793 -11.516 1 98.94 97 GLY A C 1
ATOM 708 O O . GLY A 1 97 ? -5.527 -3.062 -11.984 1 98.94 97 GLY A O 1
ATOM 709 N N . THR A 1 98 ? -4.09 -3.174 -10.266 1 98.94 98 THR A N 1
ATOM 710 C CA . THR A 1 98 ? -5.012 -3.893 -9.398 1 98.94 98 THR A CA 1
ATOM 711 C C . THR A 1 98 ? -6.266 -3.064 -9.133 1 98.94 98 THR A C 1
ATOM 713 O O . THR A 1 98 ? -7.383 -3.586 -9.18 1 98.94 98 THR A O 1
ATOM 716 N N . LEU A 1 99 ? -6.055 -1.799 -8.844 1 98.94 99 LEU A N 1
ATOM 717 C CA . LEU A 1 99 ? -7.191 -0.921 -8.594 1 98.94 99 LEU A CA 1
ATOM 718 C C . LEU A 1 99 ? -8.109 -0.864 -9.812 1 98.94 99 LEU A C 1
ATOM 720 O O . LEU A 1 99 ? -9.336 -0.879 -9.672 1 98.94 99 LEU A O 1
ATOM 724 N N . THR A 1 100 ? -7.523 -0.787 -10.992 1 98.88 100 THR A N 1
ATOM 725 C CA . THR A 1 100 ? -8.289 -0.755 -12.227 1 98.88 100 THR A CA 1
ATOM 726 C C . THR A 1 100 ? -9.078 -2.051 -12.414 1 98.88 100 THR A C 1
ATOM 728 O O . THR A 1 100 ? -10.234 -2.027 -12.836 1 98.88 100 THR A O 1
ATOM 731 N N . VAL A 1 101 ? -8.5 -3.156 -12.078 1 98.94 101 VAL A N 1
ATOM 732 C CA . VAL A 1 101 ? -9.141 -4.465 -12.148 1 98.94 101 VAL A CA 1
ATOM 733 C C . VAL A 1 101 ? -10.328 -4.512 -11.195 1 98.94 101 VAL A C 1
ATOM 735 O O . VAL A 1 101 ? -11.414 -4.98 -11.562 1 98.94 101 VAL A O 1
ATOM 738 N N . LEU A 1 102 ? -10.117 -4.031 -9.992 1 98.94 102 LEU A N 1
ATOM 739 C CA . LEU A 1 102 ? -11.172 -4.07 -8.984 1 98.94 102 LEU A CA 1
ATOM 740 C C . LEU A 1 102 ? -12.336 -3.174 -9.375 1 98.94 102 LEU A C 1
ATOM 742 O O . LEU A 1 102 ? -13.5 -3.527 -9.164 1 98.94 102 LEU A O 1
ATOM 746 N N . GLU A 1 103 ? -12.023 -1.995 -9.953 1 98.81 103 GLU A N 1
ATOM 747 C CA . GLU A 1 103 ? -13.07 -1.11 -10.445 1 98.81 103 GLU A CA 1
ATOM 748 C C . GLU A 1 103 ? -13.891 -1.782 -11.547 1 98.81 103 GLU A C 1
ATOM 750 O O . GLU A 1 103 ? -15.117 -1.697 -11.555 1 98.81 103 GLU A O 1
ATOM 755 N N . ALA A 1 104 ? -13.203 -2.426 -12.461 1 98.88 104 ALA A N 1
ATOM 756 C CA . ALA A 1 104 ? -13.891 -3.135 -13.539 1 98.88 104 ALA A CA 1
ATOM 757 C C . ALA A 1 104 ? -14.758 -4.262 -12.992 1 98.88 104 ALA A C 1
ATOM 759 O O . ALA A 1 104 ? -15.875 -4.48 -13.461 1 98.88 104 ALA A O 1
ATOM 760 N N . ALA A 1 105 ? -14.227 -5.004 -12.016 1 98.88 105 ALA A N 1
ATOM 761 C CA . ALA A 1 105 ? -14.984 -6.086 -11.391 1 98.88 105 ALA A CA 1
ATOM 762 C C . ALA A 1 105 ? -16.266 -5.559 -10.75 1 98.88 105 ALA A C 1
ATOM 764 O O . ALA A 1 105 ? -17.328 -6.188 -10.852 1 98.88 105 ALA A O 1
ATOM 765 N N . ARG A 1 106 ? -16.141 -4.414 -10.078 1 97.94 106 ARG A N 1
ATOM 766 C CA . ARG A 1 106 ? -17.312 -3.779 -9.477 1 97.94 106 ARG A CA 1
ATOM 767 C C . ARG A 1 106 ? -18.344 -3.424 -10.531 1 97.94 106 ARG A C 1
ATOM 769 O O . ARG A 1 106 ? -19.531 -3.705 -10.367 1 97.94 106 ARG A O 1
ATOM 776 N N . ARG A 1 107 ? -17.875 -2.814 -11.609 1 97.69 107 ARG A N 1
ATOM 777 C CA . ARG A 1 107 ? -18.766 -2.357 -12.664 1 97.69 107 ARG A CA 1
ATOM 778 C C . ARG A 1 107 ? -19.438 -3.535 -13.359 1 97.69 107 ARG A C 1
ATOM 780 O O . ARG A 1 107 ? -20.562 -3.412 -13.867 1 97.69 107 ARG A O 1
ATOM 787 N N . ALA A 1 108 ? -18.766 -4.668 -13.398 1 97.75 108 ALA A N 1
ATOM 788 C CA . ALA A 1 108 ? -19.281 -5.859 -14.07 1 97.75 108 ALA A CA 1
ATOM 789 C C . ALA A 1 108 ? -20.344 -6.543 -13.219 1 97.75 108 ALA A C 1
ATOM 791 O O . ALA A 1 108 ? -21.016 -7.465 -13.688 1 97.75 108 ALA A O 1
ATOM 792 N N . GLY A 1 109 ? -20.625 -6.102 -11.953 1 96.5 109 GLY A N 1
ATOM 793 C CA . GLY A 1 109 ? -21.641 -6.668 -11.086 1 96.5 109 GLY A CA 1
ATOM 794 C C . GLY A 1 109 ? -21.062 -7.348 -9.852 1 96.5 109 GLY A C 1
ATOM 795 O O . GLY A 1 109 ? -21.531 -8.414 -9.453 1 96.5 109 GLY A O 1
ATOM 796 N N . ASP A 1 110 ? -19.969 -6.875 -9.305 1 95.19 110 ASP A N 1
ATOM 797 C CA . ASP A 1 110 ? -19.297 -7.336 -8.086 1 95.19 110 ASP A CA 1
ATOM 798 C C . ASP A 1 110 ? -18.859 -8.789 -8.227 1 95.19 110 ASP A C 1
ATOM 800 O O . ASP A 1 110 ? -19.141 -9.617 -7.359 1 95.19 110 ASP A O 1
ATOM 804 N N . ILE A 1 111 ? -18.094 -9.016 -9.25 1 97.88 111 ILE A N 1
ATOM 805 C CA . ILE A 1 111 ? -17.562 -10.328 -9.602 1 97.88 111 ILE A CA 1
ATOM 806 C C . ILE A 1 111 ? -16.516 -10.75 -8.578 1 97.88 111 ILE A C 1
ATOM 808 O O . ILE A 1 111 ? -15.805 -9.906 -8.016 1 97.88 111 ILE A O 1
ATOM 812 N N . HIS A 1 112 ? -16.375 -12.109 -8.289 1 98.81 112 HIS A N 1
ATOM 813 C CA . HIS A 1 112 ? -15.375 -12.664 -7.387 1 98.81 112 HIS A CA 1
ATOM 814 C C . HIS A 1 112 ? -13.969 -12.43 -7.914 1 98.81 112 HIS A C 1
ATOM 816 O O . HIS A 1 112 ? -13.672 -12.734 -9.07 1 98.81 112 HIS A O 1
ATOM 822 N N . VAL A 1 113 ? -13.102 -11.844 -7.055 1 98.94 113 VAL A N 1
ATOM 823 C CA . VAL A 1 113 ? -11.742 -11.531 -7.5 1 98.94 113 VAL A CA 1
ATOM 824 C C . VAL A 1 113 ? -10.727 -12.211 -6.586 1 98.94 113 VAL A C 1
ATOM 826 O O . VAL A 1 113 ? -10.727 -11.984 -5.375 1 98.94 113 VAL A O 1
ATOM 829 N N . ILE A 1 114 ? -9.922 -13.07 -7.141 1 99 114 ILE A N 1
ATOM 830 C CA . ILE A 1 114 ? -8.727 -13.617 -6.504 1 99 114 ILE A CA 1
ATOM 831 C C . ILE A 1 114 ? -7.492 -12.875 -6.996 1 99 114 ILE A C 1
ATOM 833 O O . ILE A 1 114 ? -7.348 -12.617 -8.195 1 99 114 ILE A O 1
ATOM 837 N N . ALA A 1 115 ? -6.621 -12.484 -6.125 1 98.94 115 ALA A N 1
ATOM 838 C CA . ALA A 1 115 ? -5.449 -11.75 -6.586 1 98.94 115 ALA A CA 1
ATOM 839 C C . ALA A 1 115 ? -4.188 -12.211 -5.859 1 98.94 115 ALA A C 1
ATOM 841 O O . ALA A 1 115 ? -4.258 -12.695 -4.73 1 98.94 115 ALA A O 1
ATOM 842 N N . ALA A 1 116 ? -3.109 -12.031 -6.5 1 98.88 116 ALA A N 1
ATOM 843 C CA . ALA A 1 116 ? -1.812 -12.461 -5.988 1 98.88 116 ALA A CA 1
ATOM 844 C C . ALA A 1 116 ? -1.048 -11.297 -5.379 1 98.88 116 ALA A C 1
ATOM 846 O O . ALA A 1 116 ? -0.647 -10.367 -6.086 1 98.88 116 ALA A O 1
ATOM 847 N N . SER A 1 117 ? -0.889 -11.305 -4.141 1 98.81 117 SER A N 1
ATOM 848 C CA . SER A 1 117 ? 0.142 -10.531 -3.453 1 98.81 117 SER A CA 1
ATOM 849 C C . SER A 1 117 ? 1.439 -11.328 -3.334 1 98.81 117 SER A C 1
ATOM 851 O O . SER A 1 117 ? 1.768 -12.125 -4.215 1 98.81 117 SER A O 1
ATOM 853 N N . SER A 1 118 ? 2.252 -11.023 -2.342 1 98.62 118 SER A N 1
ATOM 854 C CA . SER A 1 118 ? 3.572 -11.633 -2.248 1 98.62 118 SER A CA 1
ATOM 855 C C . SER A 1 118 ? 4.055 -11.695 -0.801 1 98.62 118 SER A C 1
ATOM 857 O O . SER A 1 118 ? 3.752 -10.797 -0.005 1 98.62 118 SER A O 1
ATOM 859 N N . SER A 1 119 ? 4.84 -12.711 -0.544 1 98.12 119 SER A N 1
ATOM 860 C CA . SER A 1 119 ? 5.492 -12.805 0.758 1 98.12 119 SER A CA 1
ATOM 861 C C . SER A 1 119 ? 6.445 -11.633 0.984 1 98.12 119 SER A C 1
ATOM 863 O O . SER A 1 119 ? 6.832 -11.352 2.121 1 98.12 119 SER A O 1
ATOM 865 N N . SER A 1 120 ? 6.805 -10.93 -0.09 1 98.12 120 SER A N 1
ATOM 866 C CA . SER A 1 120 ? 7.723 -9.805 0.016 1 98.12 120 SER A CA 1
ATOM 867 C C . SER A 1 120 ? 7.145 -8.703 0.897 1 98.12 120 SER A C 1
ATOM 869 O O . SER A 1 120 ? 7.875 -7.824 1.363 1 98.12 120 SER A O 1
ATOM 871 N N . VAL A 1 121 ? 5.836 -8.703 1.201 1 98.69 121 VAL A N 1
ATOM 872 C CA . VAL A 1 121 ? 5.188 -7.656 1.987 1 98.69 121 VAL A CA 1
ATOM 873 C C . VAL A 1 121 ? 5.68 -7.715 3.432 1 98.69 121 VAL A C 1
ATOM 875 O O . VAL A 1 121 ? 5.66 -6.711 4.145 1 98.69 121 VAL A O 1
ATOM 878 N N . TYR A 1 122 ? 6.137 -8.891 3.867 1 98.25 122 TYR A N 1
ATOM 879 C CA . TYR A 1 122 ? 6.625 -9.031 5.234 1 98.25 122 TYR A CA 1
ATOM 880 C C . TYR A 1 122 ? 7.922 -8.258 5.434 1 98.25 122 TYR A C 1
ATOM 882 O O . TYR A 1 122 ? 8.195 -7.758 6.531 1 98.25 122 TYR A O 1
ATOM 890 N N . GLY A 1 123 ? 8.719 -8.258 4.359 1 97.12 123 GLY A N 1
ATOM 891 C CA . GLY A 1 123 ? 9.891 -7.395 4.297 1 97.12 123 GLY A CA 1
ATOM 892 C C . GLY A 1 123 ? 10.797 -7.543 5.5 1 97.12 123 GLY A C 1
ATOM 893 O O . GLY A 1 123 ? 11.219 -8.648 5.84 1 97.12 123 GLY A O 1
ATOM 894 N N . ALA A 1 124 ? 10.969 -6.496 6.238 1 95.44 124 ALA A N 1
ATOM 895 C CA . ALA A 1 124 ? 11.953 -6.387 7.309 1 95.44 124 ALA A CA 1
ATOM 896 C C . ALA A 1 124 ? 11.453 -7.059 8.586 1 95.44 124 ALA A C 1
ATOM 898 O O . ALA A 1 124 ? 12.188 -7.152 9.57 1 95.44 124 ALA A O 1
ATOM 899 N N . ASN A 1 125 ? 10.188 -7.484 8.648 1 96 125 ASN A N 1
ATOM 900 C CA . ASN A 1 125 ? 9.695 -8.164 9.844 1 96 125 ASN A CA 1
ATOM 901 C C . ASN A 1 125 ? 10.492 -9.43 10.133 1 96 125 ASN A C 1
ATOM 903 O O . ASN A 1 125 ? 10.508 -10.359 9.32 1 96 125 ASN A O 1
ATOM 907 N N . PRO A 1 126 ? 11.141 -9.531 11.258 1 94.12 126 PRO A N 1
ATOM 908 C CA . PRO A 1 126 ? 12.07 -10.641 11.5 1 94.12 126 PRO A CA 1
ATOM 909 C C . PRO A 1 126 ? 11.359 -11.906 11.961 1 94.12 126 PRO A C 1
ATOM 911 O O . PRO A 1 126 ? 11.969 -12.977 12.023 1 94.12 126 PRO A O 1
ATOM 914 N N . HIS A 1 127 ? 10.125 -11.891 12.297 1 96.38 127 HIS A N 1
ATOM 915 C CA . HIS A 1 127 ? 9.406 -13.016 12.883 1 96.38 127 HIS A CA 1
ATOM 916 C C . HIS A 1 127 ? 9.312 -14.18 11.898 1 96.38 127 HIS A C 1
ATOM 918 O O . HIS A 1 127 ? 9.086 -13.977 10.703 1 96.38 127 HIS A O 1
ATOM 924 N N . LEU A 1 128 ? 9.531 -15.422 12.398 1 96.12 128 LEU A N 1
ATOM 925 C CA . LEU A 1 128 ? 9.32 -16.656 11.656 1 96.12 128 LEU A CA 1
ATOM 926 C C . LEU A 1 128 ? 8.586 -17.688 12.508 1 96.12 128 LEU A C 1
ATOM 928 O O . LEU A 1 128 ? 8.82 -17.781 13.711 1 96.12 128 LEU A O 1
ATOM 932 N N . PRO A 1 129 ? 7.824 -18.453 11.953 1 97.69 129 PRO A N 1
ATOM 933 C CA . PRO A 1 129 ? 7.316 -18.328 10.586 1 97.69 129 PRO A CA 1
ATOM 934 C C . PRO A 1 129 ? 6.457 -17.078 10.398 1 97.69 129 PRO A C 1
ATOM 936 O O . PRO A 1 129 ? 5.879 -16.562 11.359 1 97.69 129 PRO A O 1
ATOM 939 N N . LYS A 1 130 ? 6.484 -16.547 9.164 1 98.31 130 LYS A N 1
ATOM 940 C CA . LYS A 1 130 ? 5.641 -15.406 8.828 1 98.31 130 LYS A CA 1
ATOM 941 C C . LYS A 1 130 ? 4.16 -15.781 8.875 1 98.31 130 LYS A C 1
ATOM 943 O O . LYS A 1 130 ? 3.721 -16.688 8.156 1 98.31 130 LYS A O 1
ATOM 948 N N . HIS A 1 131 ? 3.393 -15.203 9.727 1 98.12 131 HIS A N 1
ATOM 949 C CA . HIS A 1 131 ? 1.942 -15.367 9.719 1 98.12 131 HIS A CA 1
ATOM 950 C C . HIS A 1 131 ? 1.246 -14.07 9.32 1 98.12 131 HIS A C 1
ATOM 952 O O . HIS A 1 131 ? 1.821 -12.984 9.445 1 98.12 131 HIS A O 1
ATOM 958 N N . GLU A 1 132 ? 0.015 -14.117 8.883 1 98.25 132 GLU A N 1
ATOM 959 C CA . GLU A 1 132 ? -0.652 -13.039 8.164 1 98.25 132 GLU A CA 1
ATOM 960 C C . GLU A 1 132 ? -1.021 -11.891 9.094 1 98.25 132 GLU A C 1
ATOM 962 O O . GLU A 1 132 ? -1.36 -10.797 8.641 1 98.25 132 GLU A O 1
ATOM 967 N N . ASP A 1 133 ? -0.914 -12.016 10.414 1 97.38 133 ASP A N 1
ATOM 968 C CA . ASP A 1 133 ? -1.266 -10.961 11.359 1 97.38 133 ASP A CA 1
ATOM 969 C C . ASP A 1 133 ? -0.052 -10.094 11.695 1 97.38 133 ASP A C 1
ATOM 971 O O . ASP A 1 133 ? -0.171 -9.102 12.422 1 97.38 133 ASP A O 1
ATOM 975 N N . LEU A 1 134 ? 1.074 -10.469 11.156 1 98 134 LEU A N 1
ATOM 976 C CA . LEU A 1 134 ? 2.268 -9.656 11.359 1 98 134 LEU A CA 1
ATOM 977 C C . LEU A 1 134 ? 2.15 -8.328 10.617 1 98 134 LEU A C 1
ATOM 979 O O . LEU A 1 134 ? 1.55 -8.266 9.539 1 98 134 LEU A O 1
ATOM 983 N N . ARG A 1 135 ? 2.742 -7.316 11.188 1 97.88 135 ARG A N 1
ATOM 984 C CA . ARG A 1 135 ? 2.854 -6.039 10.492 1 97.88 135 ARG A CA 1
ATOM 985 C C . ARG A 1 135 ? 3.707 -6.172 9.234 1 97.88 135 ARG A C 1
ATOM 987 O O . ARG A 1 135 ? 4.855 -6.613 9.305 1 97.88 135 ARG A O 1
ATOM 994 N N . PRO A 1 136 ? 3.15 -5.797 8.062 1 98.06 136 PRO A N 1
ATOM 995 C CA . PRO A 1 136 ? 3.998 -5.719 6.867 1 98.06 136 PRO A CA 1
ATOM 996 C C . PRO A 1 136 ? 5.09 -4.66 6.988 1 98.06 136 PRO A C 1
ATOM 998 O O . PRO A 1 136 ? 4.855 -3.592 7.562 1 98.06 136 PRO A O 1
ATOM 1001 N N . ALA A 1 137 ? 6.246 -4.922 6.477 1 97.88 137 ALA A N 1
ATOM 1002 C CA . ALA A 1 137 ? 7.395 -4.02 6.484 1 97.88 137 ALA A CA 1
ATOM 1003 C C . ALA A 1 137 ? 8.148 -4.082 5.16 1 97.88 137 ALA A C 1
ATOM 1005 O O . ALA A 1 137 ? 9.32 -4.469 5.125 1 97.88 137 ALA A O 1
ATOM 1006 N N . PRO A 1 138 ? 7.48 -3.674 4.051 1 98.12 138 PRO A N 1
ATOM 1007 C CA . PRO A 1 138 ? 8.055 -3.84 2.711 1 98.12 138 PRO A CA 1
ATOM 1008 C C . PRO A 1 138 ? 9.406 -3.152 2.559 1 98.12 138 PRO A C 1
ATOM 1010 O O . PRO A 1 138 ? 9.594 -2.035 3.045 1 98.12 138 PRO A O 1
ATOM 1013 N N . LEU A 1 139 ? 10.367 -3.771 1.797 1 98.31 139 LEU A N 1
ATOM 1014 C CA . LEU A 1 139 ? 11.742 -3.299 1.644 1 98.31 139 LEU A CA 1
ATOM 1015 C C . LEU A 1 139 ? 11.977 -2.76 0.237 1 98.31 139 LEU A C 1
ATOM 1017 O O . LEU A 1 139 ? 13.047 -2.219 -0.054 1 98.31 139 LEU A O 1
ATOM 1021 N N . SER A 1 140 ? 10.977 -2.918 -0.629 1 98.69 140 SER A N 1
ATOM 1022 C CA . SER A 1 140 ? 11.156 -2.561 -2.031 1 98.69 140 SER A CA 1
ATOM 1023 C C . SER A 1 140 ? 9.867 -2.016 -2.635 1 98.69 140 SER A C 1
ATOM 1025 O O . SER A 1 140 ? 8.773 -2.268 -2.115 1 98.69 140 SER A O 1
ATOM 1027 N N . PRO A 1 141 ? 9.992 -1.265 -3.799 1 98.81 141 PRO A N 1
ATOM 1028 C CA . PRO A 1 141 ? 8.781 -0.807 -4.484 1 98.81 141 PRO A CA 1
ATOM 1029 C C . PRO A 1 141 ? 7.871 -1.959 -4.906 1 98.81 141 PRO A C 1
ATOM 1031 O O . PRO A 1 141 ? 6.645 -1.822 -4.891 1 98.81 141 PRO A O 1
ATOM 1034 N N . TYR A 1 142 ? 8.477 -3.123 -5.281 1 98.81 142 TYR A N 1
ATOM 1035 C CA . TYR A 1 142 ? 7.684 -4.309 -5.594 1 98.81 142 TYR A CA 1
ATOM 1036 C C . TYR A 1 142 ? 6.824 -4.723 -4.402 1 98.81 142 TYR A C 1
ATOM 1038 O O . TYR A 1 142 ? 5.617 -4.922 -4.543 1 98.81 142 TYR A O 1
ATOM 1046 N N . ALA A 1 143 ? 7.453 -4.82 -3.246 1 98.88 143 ALA A N 1
ATOM 1047 C CA . ALA A 1 143 ? 6.746 -5.242 -2.039 1 98.88 143 ALA A CA 1
ATOM 1048 C C . ALA A 1 143 ? 5.633 -4.262 -1.685 1 98.88 143 ALA A C 1
ATOM 1050 O O . ALA A 1 143 ? 4.551 -4.668 -1.26 1 98.88 143 ALA A O 1
ATOM 1051 N N . VAL A 1 144 ? 5.875 -2.965 -1.854 1 98.94 144 VAL A N 1
ATOM 1052 C CA . VAL A 1 144 ? 4.859 -1.955 -1.574 1 98.94 144 VAL A CA 1
ATOM 1053 C C . VAL A 1 144 ? 3.684 -2.121 -2.535 1 98.94 144 VAL A C 1
ATOM 1055 O O . VAL A 1 144 ? 2.523 -2.02 -2.131 1 98.94 144 VAL A O 1
ATOM 1058 N N . SER A 1 145 ? 3.977 -2.338 -3.83 1 98.94 145 SER A N 1
ATOM 1059 C CA . SER A 1 145 ? 2.918 -2.479 -4.824 1 98.94 145 SER A CA 1
ATOM 1060 C C . SER A 1 145 ? 2.055 -3.703 -4.543 1 98.94 145 SER A C 1
ATOM 1062 O O . SER A 1 145 ? 0.843 -3.68 -4.773 1 98.94 145 SER A O 1
ATOM 1064 N N . LYS A 1 146 ? 2.645 -4.77 -4.047 1 98.94 146 LYS A N 1
ATOM 1065 C CA . LYS A 1 146 ? 1.886 -5.977 -3.727 1 98.94 146 LYS A CA 1
ATOM 1066 C C . LYS A 1 146 ? 1.097 -5.801 -2.432 1 98.94 146 LYS A C 1
ATOM 1068 O O . LYS A 1 146 ? 0.003 -6.352 -2.287 1 98.94 146 LYS A O 1
ATOM 1073 N N . LEU A 1 147 ? 1.686 -5.094 -1.497 1 98.94 147 LEU A N 1
ATOM 1074 C CA . LEU A 1 147 ? 0.92 -4.738 -0.307 1 98.94 147 LEU A CA 1
ATOM 1075 C C . LEU A 1 147 ? -0.31 -3.918 -0.677 1 98.94 147 LEU A C 1
ATOM 1077 O O . LEU A 1 147 ? -1.388 -4.117 -0.114 1 98.94 147 LEU A O 1
ATOM 1081 N N . ALA A 1 148 ? -0.118 -2.973 -1.593 1 98.94 148 ALA A N 1
ATOM 1082 C CA . ALA A 1 148 ? -1.26 -2.205 -2.082 1 98.94 148 ALA A CA 1
ATOM 1083 C C . ALA A 1 148 ? -2.299 -3.115 -2.729 1 98.94 148 ALA A C 1
ATOM 1085 O O . ALA A 1 148 ? -3.504 -2.928 -2.541 1 98.94 148 ALA A O 1
ATOM 1086 N N . THR A 1 149 ? -1.845 -4.105 -3.449 1 98.94 149 THR A N 1
ATOM 1087 C CA . THR A 1 149 ? -2.729 -5.051 -4.121 1 98.94 149 THR A CA 1
ATOM 1088 C C . THR A 1 149 ? -3.66 -5.727 -3.117 1 98.94 149 THR A C 1
ATOM 1090 O O . THR A 1 149 ? -4.883 -5.621 -3.229 1 98.94 149 THR A O 1
ATOM 1093 N N . GLU A 1 150 ? -3.098 -6.375 -2.098 1 98.94 150 GLU A N 1
ATOM 1094 C CA . GLU A 1 150 ? -3.934 -7.102 -1.146 1 98.94 150 GLU A CA 1
ATOM 1095 C C . GLU A 1 150 ? -4.789 -6.145 -0.322 1 98.94 150 GLU A C 1
ATOM 1097 O O . GLU A 1 150 ? -5.922 -6.465 0.036 1 98.94 150 GLU A O 1
ATOM 1102 N N . SER A 1 151 ? -4.258 -4.965 -0.049 1 98.94 151 SER A N 1
ATOM 1103 C CA . SER A 1 151 ? -4.984 -3.975 0.741 1 98.94 151 SER A CA 1
ATOM 1104 C C . SER A 1 151 ? -6.199 -3.447 -0.014 1 98.94 151 SER A C 1
ATOM 1106 O O . SER A 1 151 ? -7.25 -3.203 0.583 1 98.94 151 SER A O 1
ATOM 1108 N N . TYR A 1 152 ? -6.051 -3.207 -1.312 1 98.94 152 TYR A N 1
ATOM 1109 C CA . TYR A 1 152 ? -7.188 -2.76 -2.109 1 98.94 152 TYR A CA 1
ATOM 1110 C C . TYR A 1 152 ? -8.281 -3.818 -2.143 1 98.94 152 TYR A C 1
ATOM 1112 O O . TYR A 1 152 ? -9.469 -3.492 -2.113 1 98.94 152 TYR A O 1
ATOM 1120 N N . LEU A 1 153 ? -7.91 -5.098 -2.242 1 98.94 153 LEU A N 1
ATOM 1121 C CA . LEU A 1 153 ? -8.93 -6.133 -2.174 1 98.94 153 LEU A CA 1
ATOM 1122 C C . LEU A 1 153 ? -9.75 -6.008 -0.893 1 98.94 153 LEU A C 1
ATOM 1124 O O . LEU A 1 153 ? -10.984 -5.992 -0.937 1 98.94 153 LEU A O 1
ATOM 1128 N N . ALA A 1 154 ? -9.062 -5.875 0.223 1 98.69 154 ALA A N 1
ATOM 1129 C CA . ALA A 1 154 ? -9.742 -5.746 1.511 1 98.69 154 ALA A CA 1
ATOM 1130 C C . ALA A 1 154 ? -10.641 -4.512 1.536 1 98.69 154 ALA A C 1
ATOM 1132 O O . ALA A 1 154 ? -11.789 -4.586 1.968 1 98.69 154 ALA A O 1
ATOM 1133 N N . ALA A 1 155 ? -10.094 -3.389 1.113 1 98.75 155 ALA A N 1
ATOM 1134 C CA . ALA A 1 155 ? -10.859 -2.143 1.122 1 98.75 155 ALA A CA 1
ATOM 1135 C C . ALA A 1 155 ? -12.117 -2.266 0.275 1 98.75 155 ALA A C 1
ATOM 1137 O O . ALA A 1 155 ? -13.18 -1.772 0.659 1 98.75 155 ALA A O 1
ATOM 1138 N N . TYR A 1 156 ? -12.008 -2.887 -0.888 1 98.75 156 TYR A N 1
ATOM 1139 C CA . TYR A 1 156 ? -13.141 -3.027 -1.787 1 98.75 156 TYR A CA 1
ATOM 1140 C C . TYR A 1 156 ? -14.188 -3.967 -1.2 1 98.75 156 TYR A C 1
ATOM 1142 O O . TYR A 1 156 ? -15.391 -3.768 -1.395 1 98.75 156 TYR A O 1
ATOM 1150 N N . HIS A 1 157 ? -13.711 -5.02 -0.531 1 98.69 157 HIS A N 1
ATOM 1151 C CA . HIS A 1 157 ? -14.648 -5.879 0.183 1 98.69 157 HIS A CA 1
ATOM 1152 C C . HIS A 1 157 ? -15.438 -5.09 1.228 1 98.69 157 HIS A C 1
ATOM 1154 O O . HIS A 1 157 ? -16.656 -5.211 1.311 1 98.69 157 HIS A O 1
ATOM 1160 N N . HIS A 1 158 ? -14.758 -4.227 1.957 1 97.56 158 HIS A N 1
ATOM 1161 C CA . HIS A 1 158 ? -15.367 -3.521 3.078 1 97.56 158 HIS A CA 1
ATOM 1162 C C . HIS A 1 158 ? -16.266 -2.385 2.592 1 97.56 158 HIS A C 1
ATOM 1164 O O . HIS A 1 158 ? -17.297 -2.107 3.191 1 97.56 158 HIS A O 1
ATOM 1170 N N . CYS A 1 159 ? -15.883 -1.728 1.501 1 97.25 159 CYS A N 1
ATOM 1171 C CA . CYS A 1 159 ? -16.578 -0.529 1.054 1 97.25 159 CYS A CA 1
ATOM 1172 C C . CYS A 1 159 ? -17.703 -0.884 0.091 1 97.25 159 CYS A C 1
ATOM 1174 O O . CYS A 1 159 ? -18.719 -0.182 0.024 1 97.25 159 CYS A O 1
ATOM 1176 N N . TYR A 1 160 ? -17.531 -2.004 -0.696 1 97.75 160 TYR A N 1
ATOM 1177 C CA . TYR A 1 160 ? -18.438 -2.256 -1.804 1 97.75 160 TYR A CA 1
ATOM 1178 C C . TYR A 1 160 ? -19.016 -3.666 -1.726 1 97.75 160 TYR A C 1
ATOM 1180 O O . TYR A 1 160 ? -19.781 -4.078 -2.594 1 97.75 160 TYR A O 1
ATOM 1188 N N . ASP A 1 161 ? -18.625 -4.457 -0.721 1 97.81 161 ASP A N 1
ATOM 1189 C CA . ASP A 1 161 ? -19.047 -5.844 -0.539 1 97.81 161 ASP A CA 1
ATOM 1190 C C . ASP A 1 161 ? -18.562 -6.723 -1.686 1 97.81 161 ASP A C 1
ATOM 1192 O O . ASP A 1 161 ? -19.203 -7.707 -2.041 1 97.81 161 ASP A O 1
ATOM 1196 N N . LEU A 1 162 ? -17.531 -6.359 -2.393 1 98.69 162 LEU A N 1
ATOM 1197 C CA . LEU A 1 162 ? -16.938 -7.164 -3.455 1 98.69 162 LEU A CA 1
ATOM 1198 C C . LEU A 1 162 ? -16.359 -8.453 -2.893 1 98.69 162 LEU A C 1
ATOM 1200 O O . LEU A 1 162 ? -15.594 -8.422 -1.922 1 98.69 162 LEU A O 1
ATOM 1204 N N . PRO A 1 163 ? -16.734 -9.641 -3.412 1 98.88 163 PRO A N 1
ATOM 1205 C CA . PRO A 1 163 ? -16.109 -10.875 -2.949 1 98.88 163 PRO A CA 1
ATOM 1206 C C . PRO A 1 163 ? -14.664 -11.016 -3.42 1 98.88 163 PRO A C 1
ATOM 1208 O O . PRO A 1 163 ? -14.391 -10.984 -4.625 1 98.88 163 PRO A O 1
ATOM 1211 N N . VAL A 1 164 ? -13.727 -11.148 -2.455 1 98.94 164 VAL A N 1
ATOM 1212 C CA . VAL A 1 164 ? -12.312 -11.117 -2.824 1 98.94 164 VAL A CA 1
ATOM 1213 C C . VAL A 1 164 ? -11.555 -12.203 -2.059 1 98.94 164 VAL A C 1
ATOM 1215 O O . VAL A 1 164 ? -12.055 -12.742 -1.069 1 98.94 164 VAL A O 1
ATOM 1218 N N . LEU A 1 165 ? -10.359 -12.531 -2.541 1 98.94 165 LEU A N 1
ATOM 1219 C CA . LEU A 1 165 ? -9.453 -13.469 -1.891 1 98.94 165 LEU A CA 1
ATOM 1220 C C . LEU A 1 165 ? -8.008 -13.172 -2.266 1 98.94 165 LEU A C 1
ATOM 1222 O O . LEU A 1 165 ? -7.527 -13.617 -3.312 1 98.94 165 LEU A O 1
ATOM 1226 N N . PRO A 1 166 ? -7.328 -12.414 -1.475 1 98.94 166 PRO A N 1
ATOM 1227 C CA . PRO A 1 166 ? -5.902 -12.164 -1.714 1 98.94 166 PRO A CA 1
ATOM 1228 C C . PRO A 1 166 ? -5.012 -13.281 -1.188 1 98.94 166 PRO A C 1
ATOM 1230 O O . PRO A 1 166 ? -5.188 -13.742 -0.055 1 98.94 166 PRO A O 1
ATOM 1233 N N . PHE A 1 167 ? -4.062 -13.695 -1.979 1 98.94 167 PHE A N 1
ATOM 1234 C CA . PHE A 1 167 ? -3.057 -14.672 -1.576 1 98.94 167 PHE A CA 1
ATOM 1235 C C . PHE A 1 167 ? -1.672 -14.039 -1.525 1 98.94 167 PHE A C 1
ATOM 1237 O O . PHE A 1 167 ? -1.312 -13.25 -2.402 1 98.94 167 PHE A O 1
ATOM 1244 N N . ARG A 1 168 ? -0.92 -14.312 -0.522 1 98.94 168 ARG A N 1
ATOM 1245 C CA . ARG A 1 168 ? 0.516 -14.047 -0.525 1 98.94 168 ARG A CA 1
ATOM 1246 C C . ARG A 1 168 ? 1.292 -15.266 -1.017 1 98.94 168 ARG A C 1
ATOM 1248 O O . ARG A 1 168 ? 1.421 -16.266 -0.297 1 98.94 168 ARG A O 1
ATOM 1255 N N . PHE A 1 169 ? 1.801 -15.156 -2.221 1 98.75 169 PHE A N 1
ATOM 1256 C CA . PHE A 1 169 ? 2.584 -16.25 -2.799 1 98.75 169 PHE A CA 1
ATOM 1257 C C . PHE A 1 169 ? 4.004 -16.25 -2.242 1 98.75 169 PHE A C 1
ATOM 1259 O O . PHE A 1 169 ? 4.582 -15.188 -2.008 1 98.75 169 PHE A O 1
ATOM 1266 N N . PHE A 1 170 ? 4.582 -17.438 -2.012 1 98.31 170 PHE A N 1
ATOM 1267 C CA . PHE A 1 170 ? 5.957 -17.609 -1.552 1 98.31 170 PHE A CA 1
ATOM 1268 C C . PHE A 1 170 ? 6.789 -18.359 -2.594 1 98.31 170 PHE A C 1
ATOM 1270 O O . PHE A 1 170 ? 6.594 -19.547 -2.818 1 98.31 170 PHE A O 1
ATOM 1277 N N . ASN A 1 171 ? 7.645 -17.719 -3.262 1 97 171 ASN A N 1
ATOM 1278 C CA . ASN A 1 171 ? 8.695 -18.25 -4.129 1 97 171 ASN A CA 1
ATOM 1279 C C . ASN A 1 171 ? 8.18 -19.406 -4.984 1 97 171 ASN A C 1
ATOM 1281 O O . ASN A 1 171 ? 8.727 -20.5 -4.949 1 97 171 ASN A O 1
ATOM 1285 N N . VAL A 1 172 ? 7.207 -19.094 -5.746 1 98.44 172 VAL A N 1
ATOM 1286 C CA . VAL A 1 172 ? 6.633 -20.094 -6.652 1 98.44 172 VAL A CA 1
ATOM 1287 C C . VAL A 1 172 ? 7.633 -20.422 -7.758 1 98.44 172 VAL A C 1
ATOM 1289 O O . VAL A 1 172 ? 8.312 -19.531 -8.281 1 98.44 172 VAL A O 1
ATOM 1292 N N . TYR A 1 173 ? 7.781 -21.703 -8.078 1 97.94 173 TYR A N 1
ATOM 1293 C CA . TYR A 1 173 ? 8.68 -22.125 -9.141 1 97.94 173 TYR A CA 1
ATOM 1294 C C . TYR A 1 173 ? 8.062 -23.266 -9.945 1 97.94 173 TYR A C 1
ATOM 1296 O O . TYR A 1 173 ? 7.113 -23.906 -9.492 1 97.94 173 TYR A O 1
ATOM 1304 N N . GLY A 1 174 ? 8.516 -23.422 -11.148 1 98.44 174 GLY A N 1
ATOM 1305 C CA . GLY A 1 174 ? 8.008 -24.516 -11.953 1 98.44 174 GLY A CA 1
ATOM 1306 C C . GLY A 1 174 ? 8.148 -24.281 -13.445 1 98.44 174 GLY A C 1
ATOM 1307 O O . GLY A 1 174 ? 8.844 -23.344 -13.867 1 98.44 174 GLY A O 1
ATOM 1308 N N . PRO A 1 175 ? 7.504 -25.156 -14.258 1 97.44 175 PRO A N 1
ATOM 1309 C CA . PRO A 1 175 ? 7.516 -25.031 -15.711 1 97.44 175 PRO A CA 1
ATOM 1310 C C . PRO A 1 175 ? 6.977 -23.688 -16.203 1 97.44 175 PRO A C 1
ATOM 1312 O O . PRO A 1 175 ? 6.043 -23.141 -15.617 1 97.44 175 PRO A O 1
ATOM 1315 N N . ARG A 1 176 ? 7.562 -23.156 -17.266 1 96.81 176 ARG A N 1
ATOM 1316 C CA . ARG A 1 176 ? 7.129 -21.953 -17.969 1 96.81 176 ARG A CA 1
ATOM 1317 C C . ARG A 1 176 ? 7.574 -20.688 -17.234 1 96.81 176 ARG A C 1
ATOM 1319 O O . ARG A 1 176 ? 7.246 -19.578 -17.641 1 96.81 176 ARG A O 1
ATOM 1326 N N . GLN A 1 177 ? 8.344 -20.875 -16.109 1 97.44 177 GLN A N 1
ATOM 1327 C CA . GLN A 1 177 ? 8.953 -19.719 -15.484 1 97.44 177 GLN A CA 1
ATOM 1328 C C . GLN A 1 177 ? 10.109 -19.188 -16.328 1 97.44 177 GLN A C 1
ATOM 1330 O O . GLN A 1 177 ? 10.984 -19.953 -16.75 1 97.44 177 GLN A O 1
ATOM 1335 N N . PRO A 1 178 ? 10.016 -17.891 -16.609 1 93.75 178 PRO A N 1
ATOM 1336 C CA . PRO A 1 178 ? 11.031 -17.359 -17.516 1 93.75 178 PRO A CA 1
ATOM 1337 C C . PRO A 1 178 ? 12.453 -17.469 -16.953 1 93.75 178 PRO A C 1
ATOM 1339 O O . PRO A 1 178 ? 12.656 -17.297 -15.742 1 93.75 178 PRO A O 1
ATOM 1342 N N . ALA A 1 179 ? 13.312 -17.75 -17.875 1 91.12 179 ALA A N 1
ATOM 1343 C CA . ALA A 1 179 ? 14.742 -17.875 -17.562 1 91.12 179 ALA A CA 1
ATOM 1344 C C . ALA A 1 179 ? 15.578 -17 -18.484 1 91.12 179 ALA A C 1
ATOM 1346 O O . ALA A 1 179 ? 15.047 -16.375 -19.406 1 91.12 179 ALA A O 1
ATOM 1347 N N . GLY A 1 180 ? 16.719 -16.797 -18.203 1 84.75 180 GLY A N 1
ATOM 1348 C CA . GLY A 1 180 ? 17.672 -16.219 -19.141 1 84.75 180 GLY A CA 1
ATOM 1349 C C . GLY A 1 180 ? 17.625 -14.695 -19.172 1 84.75 180 GLY A C 1
ATOM 1350 O O . GLY A 1 180 ? 17.953 -14.078 -20.188 1 84.75 180 GLY A O 1
ATOM 1351 N N . HIS A 1 181 ? 17.094 -14.055 -18.281 1 86.88 181 HIS A N 1
ATOM 1352 C CA . HIS A 1 181 ? 17.094 -12.602 -18.172 1 86.88 181 HIS A CA 1
ATOM 1353 C C . HIS A 1 181 ? 17.578 -12.164 -16.781 1 86.88 181 HIS A C 1
ATOM 1355 O O . HIS A 1 181 ? 17.625 -12.969 -15.852 1 86.88 181 HIS A O 1
ATOM 1361 N N . ALA A 1 182 ? 17.891 -10.93 -16.641 1 84.62 182 ALA A N 1
ATOM 1362 C CA . ALA A 1 182 ? 18.578 -10.375 -15.484 1 84.62 182 ALA A CA 1
ATOM 1363 C C . ALA A 1 182 ? 17.688 -10.453 -14.242 1 84.62 182 ALA A C 1
ATOM 1365 O O . ALA A 1 182 ? 18.188 -10.453 -13.117 1 84.62 182 ALA A O 1
ATOM 1366 N N . TYR A 1 183 ? 16.375 -10.648 -14.484 1 88.31 183 TYR A N 1
ATOM 1367 C CA . TYR A 1 183 ? 15.445 -10.594 -13.359 1 88.31 183 TYR A CA 1
ATOM 1368 C C . TYR A 1 183 ? 14.844 -11.961 -13.078 1 88.31 183 TYR A C 1
ATOM 1370 O O . TYR A 1 183 ? 13.82 -12.07 -12.398 1 88.31 183 TYR A O 1
ATOM 1378 N N . ALA A 1 184 ? 15.461 -12.953 -13.586 1 90.62 184 ALA A N 1
ATOM 1379 C CA . ALA A 1 184 ? 14.922 -14.305 -13.422 1 90.62 184 ALA A CA 1
ATOM 1380 C C . ALA A 1 184 ? 15.023 -14.766 -11.969 1 90.62 184 ALA A C 1
ATOM 1382 O O . ALA A 1 184 ? 15.969 -14.398 -11.266 1 90.62 184 ALA A O 1
ATOM 1383 N N . ALA A 1 185 ? 14.078 -15.586 -11.547 1 94.38 185 ALA A N 1
ATOM 1384 C CA . ALA A 1 185 ? 14.102 -16.219 -10.234 1 94.38 185 ALA A CA 1
ATOM 1385 C C . ALA A 1 185 ? 15.227 -17.234 -10.133 1 94.38 185 ALA A C 1
ATOM 1387 O O . ALA A 1 185 ? 15.773 -17.672 -11.148 1 94.38 185 ALA A O 1
ATOM 1388 N N . VAL A 1 186 ? 15.555 -17.641 -9.016 1 95.19 186 VAL A N 1
ATOM 1389 C CA . VAL A 1 186 ? 16.766 -18.391 -8.734 1 95.19 186 VAL A CA 1
ATOM 1390 C C . VAL A 1 186 ? 16.703 -19.75 -9.422 1 95.19 186 VAL A C 1
ATOM 1392 O O . VAL A 1 186 ? 17.672 -20.188 -10.047 1 95.19 186 VAL A O 1
ATOM 1395 N N . VAL A 1 187 ? 15.539 -20.406 -9.406 1 96.81 187 VAL A N 1
ATOM 1396 C CA . VAL A 1 187 ? 15.453 -21.781 -9.914 1 96.81 187 VAL A CA 1
ATOM 1397 C C . VAL A 1 187 ? 15.641 -21.781 -11.43 1 96.81 187 VAL A C 1
ATOM 1399 O O . VAL A 1 187 ? 16.547 -22.422 -11.953 1 96.81 187 VAL A O 1
ATOM 1402 N N . PRO A 1 188 ? 14.859 -20.984 -12.156 1 96.5 188 PRO A N 1
ATOM 1403 C CA . PRO A 1 188 ? 15.078 -20.969 -13.602 1 96.5 188 PRO A CA 1
ATOM 1404 C C . PRO A 1 188 ? 16.438 -20.391 -13.984 1 96.5 188 PRO A C 1
ATOM 1406 O O . PRO A 1 188 ? 17.062 -20.828 -14.953 1 96.5 188 PRO A O 1
ATOM 1409 N N . ALA A 1 189 ? 16.938 -19.406 -13.234 1 95.44 189 ALA A N 1
ATOM 1410 C CA . ALA A 1 189 ? 18.234 -18.797 -13.523 1 95.44 189 ALA A CA 1
ATOM 1411 C C . ALA A 1 189 ? 19.344 -19.828 -13.398 1 95.44 189 ALA A C 1
ATOM 1413 O O . ALA A 1 189 ? 20.25 -19.875 -14.234 1 95.44 189 ALA A O 1
ATOM 1414 N N . TRP A 1 190 ? 19.281 -20.641 -12.367 1 97.06 190 TRP A N 1
ATOM 1415 C CA . TRP A 1 190 ? 20.328 -21.625 -12.117 1 97.06 190 TRP A CA 1
ATOM 1416 C C . TRP A 1 190 ? 20.25 -22.766 -13.141 1 97.06 190 TRP A C 1
ATOM 1418 O O . TRP A 1 190 ? 21.281 -23.234 -13.633 1 97.06 190 TRP A O 1
ATOM 1428 N N . ILE A 1 191 ? 19.062 -23.219 -13.414 1 95.88 191 ILE A N 1
ATOM 1429 C CA . ILE A 1 191 ? 18.906 -24.266 -14.422 1 95.88 191 ILE A CA 1
ATOM 1430 C C . ILE A 1 191 ? 19.453 -23.781 -15.758 1 95.88 191 ILE A C 1
ATOM 1432 O O . ILE A 1 191 ? 20.188 -24.5 -16.438 1 95.88 191 ILE A O 1
ATOM 1436 N N . ASN A 1 192 ? 19.125 -22.547 -16.109 1 94 192 ASN A N 1
ATOM 1437 C CA . ASN A 1 192 ? 19.625 -21.969 -17.344 1 94 192 ASN A CA 1
ATOM 1438 C C . ASN A 1 192 ? 21.141 -21.844 -17.344 1 94 192 ASN A C 1
ATOM 1440 O O . ASN A 1 192 ? 21.797 -22.125 -18.359 1 94 192 ASN A O 1
ATOM 1444 N N . ALA A 1 193 ? 21.719 -21.406 -16.281 1 94.06 193 ALA A N 1
ATOM 1445 C CA . ALA A 1 193 ? 23.156 -21.25 -16.156 1 94.06 193 ALA A CA 1
ATOM 1446 C C . ALA A 1 193 ? 23.875 -22.578 -16.344 1 94.06 193 ALA A C 1
ATOM 1448 O O . ALA A 1 193 ? 24.859 -22.672 -17.094 1 94.06 193 ALA A O 1
ATOM 1449 N N . VAL A 1 194 ? 23.422 -23.625 -15.727 1 92.88 194 VAL A N 1
ATOM 1450 C CA . VAL A 1 194 ? 24.031 -24.953 -15.781 1 92.88 194 VAL A CA 1
ATOM 1451 C C . VAL A 1 194 ? 23.938 -25.5 -17.203 1 92.88 194 VAL A C 1
ATOM 1453 O O . VAL A 1 194 ? 24.891 -26.078 -17.719 1 92.88 194 VAL A O 1
ATOM 1456 N N . THR A 1 195 ? 22.812 -25.312 -17.797 1 88.19 195 THR A N 1
ATOM 1457 C CA . THR A 1 195 ? 22.578 -25.875 -19.141 1 88.19 195 THR A CA 1
ATOM 1458 C C . THR A 1 195 ? 23.422 -25.141 -20.172 1 88.19 195 THR A C 1
ATOM 1460 O O . THR A 1 195 ? 23.703 -25.688 -21.25 1 88.19 195 THR A O 1
ATOM 1463 N N . THR A 1 196 ? 23.797 -23.938 -19.844 1 89.5 196 THR A N 1
ATOM 1464 C CA . THR A 1 196 ? 24.594 -23.156 -20.766 1 89.5 196 THR A CA 1
ATOM 1465 C C . THR A 1 196 ? 26.062 -23.156 -20.344 1 89.5 196 THR A C 1
ATOM 1467 O O . THR A 1 196 ? 26.859 -22.391 -20.891 1 89.5 196 THR A O 1
ATOM 1470 N N . GLY A 1 197 ? 26.359 -23.922 -19.406 1 90.31 197 GLY A N 1
ATOM 1471 C CA . GLY A 1 197 ? 27.734 -24.094 -18.984 1 90.31 197 GLY A CA 1
ATOM 1472 C C . GLY A 1 197 ? 28.281 -22.906 -18.203 1 90.31 197 GLY A C 1
ATOM 1473 O O . GLY A 1 197 ? 29.484 -22.609 -18.281 1 90.31 197 GLY A O 1
ATOM 1474 N N . GLN A 1 198 ? 27.453 -22.219 -17.5 1 93.5 198 GLN A N 1
ATOM 1475 C CA . GLN A 1 198 ? 27.859 -21.031 -16.75 1 93.5 198 GLN A CA 1
ATOM 1476 C C . GLN A 1 198 ? 27.781 -21.297 -15.25 1 93.5 198 GLN A C 1
ATOM 1478 O O . GLN A 1 198 ? 27.172 -22.266 -14.812 1 93.5 198 GLN A O 1
ATOM 1483 N N . GLN A 1 199 ? 28.469 -20.453 -14.477 1 96 199 GLN A N 1
ATOM 1484 C CA . GLN A 1 199 ? 28.328 -20.469 -13.023 1 96 199 GLN A CA 1
ATOM 1485 C C . GLN A 1 199 ? 26.938 -19.984 -12.609 1 96 199 GLN A C 1
ATOM 1487 O O . GLN A 1 199 ? 26.312 -19.188 -13.32 1 96 199 GLN A O 1
ATOM 1492 N N . ILE A 1 200 ? 26.484 -20.438 -11.484 1 96.12 200 ILE A N 1
ATOM 1493 C CA . ILE A 1 200 ? 25.188 -19.969 -10.992 1 96.12 200 ILE A CA 1
ATOM 1494 C C . ILE A 1 200 ? 25.391 -18.781 -10.055 1 96.12 200 ILE A C 1
ATOM 1496 O O . ILE A 1 200 ? 26.266 -18.812 -9.188 1 96.12 200 ILE A O 1
ATOM 1500 N N . PRO A 1 201 ? 24.719 -17.719 -10.258 1 94.69 201 PRO A N 1
ATOM 1501 C CA . PRO A 1 201 ? 24.844 -16.562 -9.359 1 94.69 201 PRO A CA 1
ATOM 1502 C C . PRO A 1 201 ? 24.156 -16.781 -8.016 1 94.69 201 PRO A C 1
ATOM 1504 O O . PRO A 1 201 ? 23 -17.203 -7.977 1 94.69 201 PRO A O 1
ATOM 1507 N N . VAL A 1 202 ? 24.844 -16.594 -6.934 1 96.25 202 VAL A N 1
ATOM 1508 C CA . VAL A 1 202 ? 24.281 -16.672 -5.586 1 96.25 202 VAL A CA 1
ATOM 1509 C C . VAL A 1 202 ? 24.438 -15.312 -4.898 1 96.25 202 VAL A C 1
ATOM 1511 O O . VAL A 1 202 ? 25.516 -14.977 -4.391 1 96.25 202 VAL A O 1
ATOM 1514 N N . HIS A 1 203 ? 23.406 -14.547 -4.859 1 93.94 203 HIS A N 1
ATOM 1515 C CA . HIS A 1 203 ? 23.438 -13.266 -4.156 1 93.94 203 HIS A CA 1
ATOM 1516 C C . HIS A 1 203 ? 23.344 -13.469 -2.648 1 93.94 203 HIS A C 1
ATOM 1518 O O . HIS A 1 203 ? 22.328 -13.938 -2.143 1 93.94 203 HIS A O 1
ATOM 1524 N N . GLY A 1 204 ? 24.328 -13.031 -1.894 1 93.38 204 GLY A N 1
ATOM 1525 C CA . GLY A 1 204 ? 24.438 -13.328 -0.474 1 93.38 204 GLY A CA 1
ATOM 1526 C C . GLY A 1 204 ? 25.391 -14.477 -0.174 1 93.38 204 GLY A C 1
ATOM 1527 O O . GLY A 1 204 ? 26.234 -14.812 -0.995 1 93.38 204 GLY A O 1
ATOM 1528 N N . ASP A 1 205 ? 25.219 -15.102 1.001 1 94.81 205 ASP A N 1
ATOM 1529 C CA . ASP A 1 205 ? 26.172 -16.109 1.466 1 94.81 205 ASP A CA 1
ATOM 1530 C C . ASP A 1 205 ? 25.609 -17.516 1.335 1 94.81 205 ASP A C 1
ATOM 1532 O O . ASP A 1 205 ? 26.219 -18.484 1.797 1 94.81 205 ASP A O 1
ATOM 1536 N N . GLY A 1 206 ? 24.453 -17.562 0.78 1 95.31 206 GLY A N 1
ATOM 1537 C CA . GLY A 1 206 ? 23.844 -18.859 0.552 1 95.31 206 GLY A CA 1
ATOM 1538 C C . GLY A 1 206 ? 23 -19.344 1.719 1 95.31 206 GLY A C 1
ATOM 1539 O O . GLY A 1 206 ? 22.25 -20.312 1.594 1 95.31 206 GLY A O 1
ATOM 1540 N N . THR A 1 207 ? 23.047 -18.547 2.824 1 95.69 207 THR A N 1
ATOM 1541 C CA . THR A 1 207 ? 22.328 -18.984 4.016 1 95.69 207 THR A CA 1
ATOM 1542 C C . THR A 1 207 ? 20.906 -18.422 4.008 1 95.69 207 THR A C 1
ATOM 1544 O O . THR A 1 207 ? 20.047 -18.859 4.789 1 95.69 207 THR A O 1
ATOM 1547 N N . GLN A 1 208 ? 20.594 -17.406 3.172 1 95.38 208 GLN A N 1
ATOM 1548 C CA . GLN A 1 208 ? 19.234 -16.938 3.033 1 95.38 208 GLN A CA 1
ATOM 1549 C C . GLN A 1 208 ? 18.297 -18.062 2.602 1 95.38 208 GLN A C 1
ATOM 1551 O O . GLN A 1 208 ? 18.703 -18.984 1.899 1 95.38 208 GLN A O 1
ATOM 1556 N N . SER A 1 209 ? 17.109 -18.031 3.094 1 96.88 209 SER A N 1
ATOM 1557 C CA . SER A 1 209 ? 16.203 -19.156 2.883 1 96.88 209 SER A CA 1
ATOM 1558 C C . SER A 1 209 ? 14.867 -18.688 2.297 1 96.88 209 SER A C 1
ATOM 1560 O O . SER A 1 209 ? 14.5 -17.531 2.432 1 96.88 209 SER A O 1
ATOM 1562 N N . ARG A 1 210 ? 14.203 -19.562 1.598 1 97.44 210 ARG A N 1
ATOM 1563 C CA . ARG A 1 210 ? 12.906 -19.328 0.959 1 97.44 210 ARG A CA 1
ATOM 1564 C C . ARG A 1 210 ? 11.945 -20.484 1.252 1 97.44 210 ARG A C 1
ATOM 1566 O O . ARG A 1 210 ? 12.375 -21.609 1.515 1 97.44 210 ARG A O 1
ATOM 1573 N N . ASP A 1 211 ? 10.734 -20.156 1.312 1 97.62 211 ASP A N 1
ATOM 1574 C CA . ASP A 1 211 ? 9.648 -21.141 1.266 1 97.62 211 ASP A CA 1
ATOM 1575 C C . ASP A 1 211 ? 9.203 -21.391 -0.172 1 97.62 211 ASP A C 1
ATOM 1577 O O . ASP A 1 211 ? 8.273 -20.75 -0.666 1 97.62 211 ASP A O 1
ATOM 1581 N N . PHE A 1 212 ? 9.812 -22.406 -0.834 1 97.69 212 PHE A N 1
ATOM 1582 C CA . PHE A 1 212 ? 9.555 -22.688 -2.24 1 97.69 212 PHE A CA 1
ATOM 1583 C C . PHE A 1 212 ? 8.234 -23.438 -2.408 1 97.69 212 PHE A C 1
ATOM 1585 O O . PHE A 1 212 ? 8 -24.438 -1.731 1 97.69 212 PHE A O 1
ATOM 1592 N N . THR A 1 213 ? 7.402 -22.969 -3.297 1 98.12 213 THR A N 1
ATOM 1593 C CA . THR A 1 213 ? 6.121 -23.594 -3.588 1 98.12 213 THR A CA 1
ATOM 1594 C C . THR A 1 213 ? 6.027 -23.969 -5.066 1 98.12 213 THR A C 1
ATOM 1596 O O . THR A 1 213 ? 6.133 -23.094 -5.938 1 98.12 213 THR A O 1
ATOM 1599 N N . TYR A 1 214 ? 5.855 -25.25 -5.301 1 98.31 214 TYR A N 1
ATOM 1600 C CA . TYR A 1 214 ? 5.734 -25.703 -6.68 1 98.31 214 TYR A CA 1
ATOM 1601 C C . TYR A 1 214 ? 4.453 -25.188 -7.316 1 98.31 214 TYR A C 1
ATOM 1603 O O . TYR A 1 214 ? 3.398 -25.172 -6.68 1 98.31 214 TYR A O 1
ATOM 1611 N N . VAL A 1 215 ? 4.473 -24.766 -8.562 1 98.62 215 VAL A N 1
ATOM 1612 C CA . VAL A 1 215 ? 3.418 -24.016 -9.234 1 98.62 215 VAL A CA 1
ATOM 1613 C C . VAL A 1 215 ? 2.148 -24.859 -9.312 1 98.62 215 VAL A C 1
ATOM 1615 O O . VAL A 1 215 ? 1.037 -24.328 -9.234 1 98.62 215 VAL A O 1
ATOM 1618 N N . GLU A 1 216 ? 2.238 -26.125 -9.445 1 98 216 GLU A N 1
ATOM 1619 C CA . GLU A 1 216 ? 1.053 -26.984 -9.531 1 98 216 GLU A CA 1
ATOM 1620 C C . GLU A 1 216 ? 0.219 -26.891 -8.258 1 98 216 GLU A C 1
ATOM 1622 O O . GLU A 1 216 ? -1.013 -26.922 -8.305 1 98 216 GLU A O 1
ATOM 1627 N N . THR A 1 217 ? 0.92 -26.875 -7.125 1 97.56 217 THR A N 1
ATOM 1628 C CA . THR A 1 217 ? 0.22 -26.719 -5.855 1 97.56 217 THR A CA 1
ATOM 1629 C C . THR A 1 217 ? -0.54 -25.391 -5.832 1 97.56 217 THR A C 1
ATOM 1631 O O . THR A 1 217 ? -1.695 -25.344 -5.402 1 97.56 217 THR A O 1
ATOM 1634 N N . VAL A 1 218 ? 0.049 -24.328 -6.27 1 98.56 218 VAL A N 1
ATOM 1635 C CA . VAL A 1 218 ? -0.57 -23 -6.348 1 98.56 218 VAL A CA 1
ATOM 1636 C C . VAL A 1 218 ? -1.809 -23.062 -7.238 1 98.56 218 VAL A C 1
ATOM 1638 O O . VAL A 1 218 ? -2.873 -22.562 -6.867 1 98.56 218 VAL A O 1
ATOM 1641 N N . CYS A 1 219 ? -1.687 -23.719 -8.383 1 98.5 219 CYS A N 1
ATOM 1642 C CA . CYS A 1 219 ? -2.783 -23.797 -9.336 1 98.5 219 CYS A CA 1
ATOM 1643 C C . CYS A 1 219 ? -3.953 -24.594 -8.766 1 98.5 219 CYS A C 1
ATOM 1645 O O . CYS A 1 219 ? -5.113 -24.266 -9.031 1 98.5 219 CYS A O 1
ATOM 1647 N N . ARG A 1 220 ? -3.65 -25.641 -8.016 1 97.81 220 ARG A N 1
ATOM 1648 C CA . ARG A 1 220 ? -4.715 -26.406 -7.379 1 97.81 220 ARG A CA 1
ATOM 1649 C C . ARG A 1 220 ? -5.527 -25.531 -6.43 1 97.81 220 ARG A C 1
ATOM 1651 O O . ARG A 1 220 ? -6.758 -25.594 -6.426 1 97.81 220 ARG A O 1
ATOM 1658 N N . VAL A 1 221 ? -4.848 -24.766 -5.621 1 98.62 221 VAL A N 1
ATOM 1659 C CA . VAL A 1 221 ? -5.512 -23.906 -4.648 1 98.62 221 VAL A CA 1
ATOM 1660 C C . VAL A 1 221 ? -6.324 -22.844 -5.379 1 98.62 221 VAL A C 1
ATOM 1662 O O . VAL A 1 221 ? -7.484 -22.594 -5.039 1 98.62 221 VAL A O 1
ATOM 1665 N N . LEU A 1 222 ? -5.77 -22.188 -6.418 1 98.88 222 LEU A N 1
ATOM 1666 C CA . LEU A 1 222 ? -6.461 -21.156 -7.184 1 98.88 222 LEU A CA 1
ATOM 1667 C C . LEU A 1 222 ? -7.695 -21.719 -7.875 1 98.88 222 LEU A C 1
ATOM 1669 O O . LEU A 1 222 ? -8.734 -21.078 -7.926 1 98.88 222 LEU A O 1
ATOM 1673 N N . THR A 1 223 ? -7.531 -22.938 -8.398 1 98.62 223 THR A N 1
ATOM 1674 C CA . THR A 1 223 ? -8.656 -23.594 -9.062 1 98.62 223 THR A CA 1
ATOM 1675 C C . THR A 1 223 ? -9.797 -23.828 -8.078 1 98.62 223 THR A C 1
ATOM 1677 O O . THR A 1 223 ? -10.945 -23.469 -8.359 1 98.62 223 THR A O 1
ATOM 1680 N N . ARG A 1 224 ? -9.445 -24.422 -6.953 1 98.12 224 ARG A N 1
ATOM 1681 C CA . ARG A 1 224 ? -10.461 -24.688 -5.938 1 98.12 224 ARG A CA 1
ATOM 1682 C C . ARG A 1 224 ? -11.109 -23.391 -5.465 1 98.12 224 ARG A C 1
ATOM 1684 O O . ARG A 1 224 ? -12.336 -23.312 -5.316 1 98.12 224 ARG A O 1
ATOM 1691 N N . ALA A 1 225 ? -10.312 -22.391 -5.199 1 98.81 225 ALA A N 1
ATOM 1692 C CA . ALA A 1 225 ? -10.805 -21.094 -4.746 1 98.81 225 ALA A CA 1
ATOM 1693 C C . ALA A 1 225 ? -11.773 -20.484 -5.758 1 98.81 225 ALA A C 1
ATOM 1695 O O . ALA A 1 225 ? -12.805 -19.922 -5.387 1 98.81 225 ALA A O 1
ATOM 1696 N N . ALA A 1 226 ? -11.43 -20.547 -7.039 1 98.69 226 ALA A N 1
ATOM 1697 C CA . ALA A 1 226 ? -12.25 -19.984 -8.102 1 98.69 226 ALA A CA 1
ATOM 1698 C C . ALA A 1 226 ? -13.57 -20.734 -8.234 1 98.69 226 ALA A C 1
ATOM 1700 O O . ALA A 1 226 ? -14.641 -20.125 -8.297 1 98.69 226 ALA A O 1
ATOM 1701 N N . LEU A 1 227 ? -13.516 -22.062 -8.266 1 97.56 227 LEU A N 1
ATOM 1702 C CA . LEU A 1 227 ? -14.68 -22.906 -8.523 1 97.56 227 LEU A CA 1
ATOM 1703 C C . LEU A 1 227 ? -15.688 -22.797 -7.379 1 97.56 227 LEU A C 1
ATOM 1705 O O . LEU A 1 227 ? -16.891 -22.891 -7.602 1 97.56 227 LEU A O 1
ATOM 1709 N N . THR A 1 228 ? -15.156 -22.625 -6.172 1 97.81 228 THR A N 1
ATOM 1710 C CA . THR A 1 228 ? -16.047 -22.578 -5.016 1 97.81 228 THR A CA 1
ATOM 1711 C C . THR A 1 228 ? -16.25 -21.141 -4.551 1 97.81 228 THR A C 1
ATOM 1713 O O . THR A 1 228 ? -16.969 -20.891 -3.582 1 97.81 228 THR A O 1
ATOM 1716 N N . GLN A 1 229 ? -15.594 -20.203 -5.207 1 98.38 229 GLN A N 1
ATOM 1717 C CA . GLN A 1 229 ? -15.688 -18.766 -4.938 1 98.38 229 GLN A CA 1
ATOM 1718 C C . GLN A 1 229 ? -15.5 -18.484 -3.451 1 98.38 229 GLN A C 1
ATOM 1720 O O . GLN A 1 229 ? -16.328 -17.797 -2.836 1 98.38 229 GLN A O 1
ATOM 1725 N N . VAL A 1 230 ? -14.391 -18.953 -2.92 1 98.81 230 VAL A N 1
ATOM 1726 C CA . VAL A 1 230 ? -14.016 -18.719 -1.528 1 98.81 230 VAL A CA 1
ATOM 1727 C C . VAL A 1 230 ? -13.789 -17.234 -1.294 1 98.81 230 VAL A C 1
ATOM 1729 O O . VAL A 1 230 ? -13.07 -16.578 -2.057 1 98.81 230 VAL A O 1
ATOM 1732 N N . VAL A 1 231 ? -14.469 -16.656 -0.279 1 98.81 231 VAL A N 1
ATOM 1733 C CA . VAL A 1 231 ? -14.344 -15.227 0.024 1 98.81 231 VAL A CA 1
ATOM 1734 C C . VAL A 1 231 ? -13.602 -15.047 1.345 1 98.81 231 VAL A C 1
ATOM 1736 O O . VAL A 1 231 ? -13.953 -15.656 2.354 1 98.81 231 VAL A O 1
ATOM 1739 N N . CYS A 1 232 ? -12.523 -14.281 1.324 1 98.62 232 CYS A N 1
ATOM 1740 C CA . CYS A 1 232 ? -11.75 -13.859 2.484 1 98.62 232 CYS A CA 1
ATOM 1741 C C . CYS A 1 232 ? -11.047 -12.539 2.217 1 98.62 232 CYS A C 1
ATOM 1743 O O . CYS A 1 232 ? -10.188 -12.445 1.342 1 98.62 232 CYS A O 1
ATOM 1745 N N . ALA A 1 233 ? -11.391 -11.492 2.977 1 97.69 233 ALA A N 1
ATOM 1746 C CA . ALA A 1 233 ? -10.812 -10.18 2.715 1 97.69 233 ALA A CA 1
ATOM 1747 C C . ALA A 1 233 ? -9.398 -10.078 3.281 1 97.69 233 ALA A C 1
ATOM 1749 O O . ALA A 1 233 ? -8.594 -9.258 2.822 1 97.69 233 ALA A O 1
ATOM 1750 N N . GLU A 1 234 ? -9.078 -10.891 4.281 1 97.5 234 GLU A N 1
ATOM 1751 C CA . GLU A 1 234 ? -7.73 -10.938 4.855 1 97.5 234 GLU A CA 1
ATOM 1752 C C . GLU A 1 234 ? -6.781 -11.734 3.969 1 97.5 234 GLU A C 1
ATOM 1754 O O . GLU A 1 234 ? -7.18 -12.727 3.355 1 97.5 234 GLU A O 1
ATOM 1759 N N . PRO A 1 235 ? -5.559 -11.289 3.936 1 98.5 235 PRO A N 1
ATOM 1760 C CA . PRO A 1 235 ? -4.617 -12.039 3.102 1 98.5 235 PRO A CA 1
ATOM 1761 C C . PRO A 1 235 ? -4.395 -13.461 3.598 1 98.5 235 PRO A C 1
ATOM 1763 O O . PRO A 1 235 ? -4.535 -13.734 4.793 1 98.5 235 PRO A O 1
ATOM 1766 N N . VAL A 1 236 ? -4.047 -14.336 2.701 1 98.81 236 VAL A N 1
ATOM 1767 C CA . VAL A 1 236 ? -3.795 -15.742 2.998 1 98.81 236 VAL A CA 1
ATOM 1768 C C . VAL A 1 236 ? -2.426 -16.141 2.455 1 98.81 236 VAL A C 1
ATOM 1770 O O . VAL A 1 236 ? -2.158 -16 1.26 1 98.81 236 VAL A O 1
ATOM 1773 N N . ASN A 1 237 ? -1.53 -16.609 3.348 1 98.69 237 ASN A N 1
ATOM 1774 C CA . ASN A 1 237 ? -0.28 -17.188 2.875 1 98.69 237 ASN A CA 1
ATOM 1775 C C . ASN A 1 237 ? -0.528 -18.438 2.031 1 98.69 237 ASN A C 1
ATOM 1777 O O . ASN A 1 237 ? -1.206 -19.375 2.473 1 98.69 237 ASN A O 1
ATOM 1781 N N . LEU A 1 238 ? -0.088 -18.406 0.837 1 98.56 238 LEU A N 1
ATOM 1782 C CA . LEU A 1 238 ? -0.122 -19.609 0.023 1 98.56 238 LEU A CA 1
ATOM 1783 C C . LEU A 1 238 ? 1.273 -20.219 -0.118 1 98.56 238 LEU A C 1
ATOM 1785 O O . LEU A 1 238 ? 1.963 -19.969 -1.109 1 98.56 238 LEU A O 1
ATOM 1789 N N . ALA A 1 239 ? 1.631 -20.938 0.77 1 96.56 239 ALA A N 1
ATOM 1790 C CA . ALA A 1 239 ? 2.887 -21.672 0.912 1 96.56 239 ALA A CA 1
ATOM 1791 C C . ALA A 1 239 ? 2.73 -22.844 1.873 1 96.56 239 ALA A C 1
ATOM 1793 O O . ALA A 1 239 ? 1.668 -23.031 2.471 1 96.56 239 ALA A O 1
ATOM 1794 N N . TYR A 1 240 ? 3.742 -23.672 1.983 1 88.69 240 TYR A N 1
ATOM 1795 C CA . TYR A 1 240 ? 3.525 -24.875 2.771 1 88.69 240 TYR A CA 1
ATOM 1796 C C . TYR A 1 240 ? 4.543 -24.984 3.902 1 88.69 240 TYR A C 1
ATOM 1798 O O . TYR A 1 240 ? 4.656 -26.031 4.547 1 88.69 240 TYR A O 1
ATOM 1806 N N . GLY A 1 241 ? 5.285 -23.953 4.148 1 84.81 241 GLY A N 1
ATOM 1807 C CA . GLY A 1 241 ? 6.012 -23.828 5.398 1 84.81 241 GLY A CA 1
ATOM 1808 C C . GLY A 1 241 ? 7.398 -24.438 5.352 1 84.81 241 GLY A C 1
ATOM 1809 O O . GLY A 1 241 ? 7.961 -24.797 6.387 1 84.81 241 GLY A O 1
ATOM 1810 N N . THR A 1 242 ? 7.891 -24.594 4.172 1 87.75 242 THR A N 1
ATOM 1811 C CA . THR A 1 242 ? 9.281 -25.031 4.098 1 87.75 242 THR A CA 1
ATOM 1812 C C . THR A 1 242 ? 10.234 -23.859 4.293 1 87.75 242 THR A C 1
ATOM 1814 O O . THR A 1 242 ? 9.836 -22.703 4.156 1 87.75 242 THR A O 1
ATOM 1817 N N . ARG A 1 243 ? 11.414 -24.156 4.676 1 93.56 243 ARG A N 1
ATOM 1818 C CA . ARG A 1 243 ? 12.492 -23.172 4.809 1 93.56 243 ARG A CA 1
ATOM 1819 C C . ARG A 1 243 ? 13.797 -23.719 4.219 1 93.56 243 ARG A C 1
ATOM 1821 O O . ARG A 1 243 ? 14.617 -24.281 4.938 1 93.56 243 ARG A O 1
ATOM 1828 N N . THR A 1 244 ? 13.992 -23.453 2.955 1 97.38 244 THR A N 1
ATOM 1829 C CA . THR A 1 244 ? 15.125 -23.984 2.203 1 97.38 244 THR A CA 1
ATOM 1830 C C . THR A 1 244 ? 16.156 -22.891 1.932 1 97.38 244 THR A C 1
ATOM 1832 O O . THR A 1 244 ? 15.844 -21.875 1.299 1 97.38 244 THR A O 1
ATOM 1835 N N . SER A 1 245 ? 17.359 -23.125 2.432 1 97.56 245 SER A N 1
ATOM 1836 C CA . SER A 1 245 ? 18.422 -22.172 2.111 1 97.56 245 SER A CA 1
ATOM 1837 C C . SER A 1 245 ? 18.859 -22.312 0.659 1 97.56 245 SER A C 1
ATOM 1839 O O . SER A 1 245 ? 18.578 -23.312 0.01 1 97.56 245 SER A O 1
ATOM 1841 N N . LEU A 1 246 ? 19.484 -21.266 0.135 1 97.19 246 LEU A N 1
ATOM 1842 C CA . LEU A 1 246 ? 20 -21.375 -1.226 1 97.19 246 LEU A CA 1
ATOM 1843 C C . LEU A 1 246 ? 21.062 -22.469 -1.321 1 97.19 246 LEU A C 1
ATOM 1845 O O . LEU A 1 246 ? 21.172 -23.141 -2.352 1 97.19 246 LEU A O 1
ATOM 1849 N N . ALA A 1 247 ? 21.812 -22.688 -0.239 1 97.38 247 ALA A N 1
ATOM 1850 C CA . ALA A 1 247 ? 22.797 -23.766 -0.205 1 97.38 247 ALA A CA 1
ATOM 1851 C C . ALA A 1 247 ? 22.109 -25.125 -0.32 1 97.38 247 ALA A C 1
ATOM 1853 O O . ALA A 1 247 ? 22.594 -26.016 -1.029 1 97.38 247 ALA A O 1
ATOM 1854 N N . GLU A 1 248 ? 21.047 -25.266 0.388 1 97.5 248 GLU A N 1
ATOM 1855 C CA . GLU A 1 248 ? 20.281 -26.5 0.296 1 97.5 248 GLU A CA 1
ATOM 1856 C C . GLU A 1 248 ? 19.672 -26.672 -1.095 1 97.5 248 GLU A C 1
ATOM 1858 O O . GLU A 1 248 ? 19.609 -27.781 -1.615 1 97.5 248 GLU A O 1
ATOM 1863 N N . LEU A 1 249 ? 19.203 -25.594 -1.652 1 97.88 249 LEU A N 1
ATOM 1864 C CA . LEU A 1 249 ? 18.656 -25.641 -3.002 1 97.88 249 LEU A CA 1
ATOM 1865 C C . LEU A 1 249 ? 19.703 -26.078 -4.008 1 97.88 249 LEU A C 1
ATOM 1867 O O . LEU A 1 249 ? 19.406 -26.828 -4.941 1 97.88 249 LEU A O 1
ATOM 1871 N N . ILE A 1 250 ? 20.922 -25.625 -3.84 1 97.75 250 ILE A N 1
ATOM 1872 C CA . ILE A 1 250 ? 22.031 -26.031 -4.695 1 97.75 250 ILE A CA 1
ATOM 1873 C C . ILE A 1 250 ? 22.219 -27.547 -4.613 1 97.75 250 ILE A C 1
ATOM 1875 O O . ILE A 1 250 ? 22.312 -28.219 -5.641 1 97.75 250 ILE A O 1
ATOM 1879 N N . THR A 1 251 ? 22.203 -28.031 -3.434 1 97.69 251 THR A N 1
ATOM 1880 C CA . THR A 1 251 ? 22.359 -29.469 -3.219 1 97.69 251 THR A CA 1
ATOM 1881 C C . THR A 1 251 ? 21.25 -30.25 -3.906 1 97.69 251 THR A C 1
ATOM 1883 O O . THR A 1 251 ? 21.516 -31.25 -4.574 1 97.69 251 THR A O 1
ATOM 1886 N N . GLU A 1 252 ? 20.047 -29.797 -3.721 1 97.38 252 GLU A N 1
ATOM 1887 C CA . GLU A 1 252 ? 18.891 -30.453 -4.336 1 97.38 252 GLU A CA 1
ATOM 1888 C C . GLU A 1 252 ? 18.984 -30.422 -5.859 1 97.38 252 GLU A C 1
ATOM 1890 O O . GLU A 1 252 ? 18.719 -31.422 -6.523 1 97.38 252 GLU A O 1
ATOM 1895 N N . LEU A 1 253 ? 19.359 -29.297 -6.422 1 97.44 253 LEU A N 1
ATOM 1896 C CA . LEU A 1 253 ? 19.422 -29.141 -7.871 1 97.44 253 LEU A CA 1
ATOM 1897 C C . LEU A 1 253 ? 20.578 -29.969 -8.453 1 97.44 253 LEU A C 1
ATOM 1899 O O . LEU A 1 253 ? 20.469 -30.484 -9.562 1 97.44 253 LEU A O 1
ATOM 1903 N N . GLU A 1 254 ? 21.703 -30.062 -7.684 1 97.25 254 GLU A N 1
ATOM 1904 C CA . GLU A 1 254 ? 22.812 -30.906 -8.094 1 97.25 254 GLU A CA 1
ATOM 1905 C C . GLU A 1 254 ? 22.375 -32.375 -8.219 1 97.25 254 GLU A C 1
ATOM 1907 O O . GLU A 1 254 ? 22.734 -33.062 -9.172 1 97.25 254 GLU A O 1
ATOM 1912 N N . ALA A 1 255 ? 21.609 -32.75 -7.273 1 97.31 255 ALA A N 1
ATOM 1913 C CA . ALA A 1 255 ? 21.109 -34.125 -7.277 1 97.31 255 ALA A CA 1
ATOM 1914 C C . ALA A 1 255 ? 20.188 -34.344 -8.469 1 97.31 255 ALA A C 1
ATOM 1916 O O . ALA A 1 255 ? 20.25 -35.406 -9.102 1 97.31 255 ALA A O 1
ATOM 1917 N N . VAL A 1 256 ? 19.344 -33.438 -8.781 1 97.31 256 VAL A N 1
ATOM 1918 C CA . VAL A 1 256 ? 18.359 -33.562 -9.844 1 97.31 256 VAL A CA 1
ATOM 1919 C C . VAL A 1 256 ? 19.047 -33.5 -11.203 1 97.31 256 VAL A C 1
ATOM 1921 O O . VAL A 1 256 ? 18.703 -34.25 -12.125 1 97.31 256 VAL A O 1
ATOM 1924 N N . LEU A 1 257 ? 20.047 -32.656 -11.305 1 95.81 257 LEU A N 1
ATOM 1925 C CA . LEU A 1 257 ? 20.703 -32.406 -12.586 1 95.81 257 LEU A CA 1
ATOM 1926 C C . LEU A 1 257 ? 21.797 -33.469 -12.828 1 95.81 257 LEU A C 1
ATOM 1928 O O . LEU A 1 257 ? 22.219 -33.656 -13.969 1 95.81 257 LEU A O 1
ATOM 1932 N N . GLY A 1 258 ? 22.312 -34.031 -11.734 1 94.69 258 GLY A N 1
ATOM 1933 C CA . GLY A 1 258 ? 23.375 -35.031 -11.836 1 94.69 258 GLY A CA 1
ATOM 1934 C C . GLY A 1 258 ? 24.734 -34.406 -12.117 1 94.69 258 GLY A C 1
ATOM 1935 O O . GLY A 1 258 ? 25.609 -35.094 -12.656 1 94.69 258 GLY A O 1
ATOM 1936 N N . THR A 1 259 ? 24.875 -33.156 -11.953 1 94.12 259 THR A N 1
ATOM 1937 C CA . THR A 1 259 ? 26.125 -32.406 -12.148 1 94.12 259 THR A CA 1
ATOM 1938 C C . THR A 1 259 ? 26.312 -31.375 -11.047 1 94.12 259 THR A C 1
ATOM 1940 O O . THR A 1 259 ? 25.344 -30.859 -10.492 1 94.12 259 THR A O 1
ATOM 1943 N N . PRO A 1 260 ? 27.547 -31.203 -10.648 1 92.94 260 PRO A N 1
ATOM 1944 C CA . PRO A 1 260 ? 27.797 -30.141 -9.672 1 92.94 260 PRO A CA 1
ATOM 1945 C C . PRO A 1 260 ? 27.438 -28.75 -10.195 1 92.94 260 PRO A C 1
ATOM 1947 O O . PRO A 1 260 ? 27.625 -28.484 -11.383 1 92.94 260 PRO A O 1
ATOM 1950 N N . LEU A 1 261 ? 26.922 -28.047 -9.258 1 94.31 261 LEU A N 1
ATOM 1951 C CA . LEU A 1 261 ? 26.719 -26.625 -9.578 1 94.31 261 LEU A CA 1
ATOM 1952 C C . LEU A 1 261 ? 27.938 -25.812 -9.195 1 94.31 261 LEU A C 1
ATOM 1954 O O . LEU A 1 261 ? 28.688 -26.188 -8.289 1 94.31 261 LEU A O 1
ATOM 1958 N N . ASP A 1 262 ? 28.438 -24.766 -9.906 1 94.06 262 ASP A N 1
ATOM 1959 C CA . ASP A 1 262 ? 29.562 -23.859 -9.641 1 94.06 262 ASP A CA 1
ATOM 1960 C C . ASP A 1 262 ? 29.062 -22.484 -9.211 1 94.06 262 ASP A C 1
ATOM 1962 O O . ASP A 1 262 ? 28.922 -21.578 -10.047 1 94.06 262 ASP A O 1
ATOM 1966 N N . PRO A 1 263 ? 28.828 -22.359 -7.871 1 96.38 263 PRO A N 1
ATOM 1967 C CA . PRO A 1 263 ? 28.25 -21.094 -7.418 1 96.38 263 PRO A CA 1
ATOM 1968 C C . PRO A 1 263 ? 29.234 -19.922 -7.484 1 96.38 263 PRO A C 1
ATOM 1970 O O . PRO A 1 263 ? 30.422 -20.109 -7.211 1 96.38 263 PRO A O 1
ATOM 1973 N N . ARG A 1 264 ? 28.844 -18.797 -7.961 1 96.25 264 ARG A N 1
ATOM 1974 C CA . ARG A 1 264 ? 29.516 -17.5 -7.848 1 96.25 264 ARG A CA 1
ATOM 1975 C C . ARG A 1 264 ? 28.781 -16.594 -6.867 1 96.25 264 ARG A C 1
ATOM 1977 O O . ARG A 1 264 ? 27.672 -16.125 -7.152 1 96.25 264 ARG A O 1
ATOM 1984 N N . TYR A 1 265 ? 29.391 -16.344 -5.762 1 96.12 265 TYR A N 1
ATOM 1985 C CA . TYR A 1 265 ? 28.75 -15.547 -4.723 1 96.12 265 TYR A CA 1
ATOM 1986 C C . TYR A 1 265 ? 28.875 -14.062 -5.02 1 96.12 265 TYR A C 1
ATOM 1988 O O . TYR A 1 265 ? 29.953 -13.586 -5.371 1 96.12 265 TYR A O 1
ATOM 1996 N N . LEU A 1 266 ? 27.797 -13.391 -4.98 1 94.94 266 LEU A N 1
ATOM 1997 C CA . LEU A 1 266 ? 27.672 -11.961 -5.258 1 94.94 266 LEU A CA 1
ATOM 1998 C C . LEU A 1 266 ? 27.125 -11.219 -4.047 1 94.94 266 LEU A C 1
ATOM 2000 O O . LEU A 1 266 ? 26.578 -11.836 -3.133 1 94.94 266 LEU A O 1
ATOM 2004 N N . PRO A 1 267 ? 27.359 -9.914 -3.941 1 93.94 267 PRO A N 1
ATOM 2005 C CA . PRO A 1 267 ? 26.75 -9.148 -2.848 1 93.94 267 PRO A CA 1
ATOM 2006 C C . PRO A 1 267 ? 25.234 -9.305 -2.789 1 93.94 267 PRO A C 1
ATOM 2008 O O . PRO A 1 267 ? 24.594 -9.523 -3.82 1 93.94 267 PRO A O 1
ATOM 2011 N N . PRO A 1 268 ? 24.688 -9.195 -1.618 1 92.25 268 PRO A N 1
ATOM 2012 C CA . PRO A 1 268 ? 23.234 -9.234 -1.518 1 92.25 268 PRO A CA 1
ATOM 2013 C C . PRO A 1 268 ? 22.547 -8.141 -2.332 1 92.25 268 PRO A C 1
ATOM 2015 O O . PRO A 1 268 ? 23.109 -7.051 -2.494 1 92.25 268 PRO A O 1
ATOM 2018 N N . ARG A 1 269 ? 21.344 -8.414 -2.789 1 91.31 269 ARG A N 1
ATOM 2019 C CA . ARG A 1 269 ? 20.562 -7.457 -3.57 1 91.31 269 ARG A CA 1
ATOM 2020 C C . ARG A 1 269 ? 19.766 -6.535 -2.66 1 91.31 269 ARG A C 1
ATOM 2022 O O . ARG A 1 269 ? 19.141 -6.992 -1.699 1 91.31 269 ARG A O 1
ATOM 2029 N N . PRO A 1 270 ? 19.781 -5.254 -2.969 1 90.94 270 PRO A N 1
ATOM 2030 C CA . PRO A 1 270 ? 18.906 -4.355 -2.197 1 90.94 270 PRO A CA 1
ATOM 2031 C C . PRO A 1 270 ? 17.438 -4.766 -2.25 1 90.94 270 PRO A C 1
ATOM 2033 O O . PRO A 1 270 ? 16.953 -5.18 -3.303 1 90.94 270 PRO A O 1
ATOM 2036 N N . GLY A 1 271 ? 16.75 -4.727 -1.085 1 91.62 271 GLY A N 1
ATOM 2037 C CA . GLY A 1 271 ? 15.32 -4.945 -1.032 1 91.62 271 GLY A CA 1
ATOM 2038 C C . GLY A 1 271 ? 14.945 -6.406 -0.867 1 91.62 271 GLY A C 1
ATOM 2039 O O . GLY A 1 271 ? 13.773 -6.734 -0.67 1 91.62 271 GLY A O 1
ATOM 2040 N N . ASP A 1 272 ? 15.977 -7.25 -0.858 1 91 272 ASP A N 1
ATOM 2041 C CA . ASP A 1 272 ? 15.68 -8.672 -0.727 1 91 272 ASP A CA 1
ATOM 2042 C C . ASP A 1 272 ? 15.438 -9.055 0.733 1 91 272 ASP A C 1
ATOM 2044 O O . ASP A 1 272 ? 16.125 -8.562 1.628 1 91 272 ASP A O 1
ATOM 2048 N N . VAL A 1 273 ? 14.469 -9.891 0.911 1 92.44 273 VAL A N 1
ATOM 2049 C CA . VAL A 1 273 ? 14.188 -10.461 2.223 1 92.44 273 VAL A CA 1
ATOM 2050 C C . VAL A 1 273 ? 15.156 -11.609 2.506 1 92.44 273 VAL A C 1
ATOM 2052 O O . VAL A 1 273 ? 15.43 -12.438 1.629 1 92.44 273 VAL A O 1
ATOM 2055 N N . ARG A 1 274 ? 15.672 -11.703 3.695 1 92.19 274 ARG A N 1
ATOM 2056 C CA . ARG A 1 274 ? 16.688 -12.711 3.99 1 92.19 274 ARG A CA 1
ATOM 2057 C C . ARG A 1 274 ? 16.047 -14.086 4.164 1 92.19 274 ARG A C 1
ATOM 2059 O O . ARG A 1 274 ? 16.578 -15.078 3.645 1 92.19 274 ARG A O 1
ATOM 2066 N N . HIS A 1 275 ? 14.93 -14.141 4.934 1 95 275 HIS A N 1
ATOM 2067 C CA . HIS A 1 275 ? 14.305 -15.43 5.211 1 95 275 HIS A CA 1
ATOM 2068 C C . HIS A 1 275 ? 12.797 -15.367 4.973 1 95 275 HIS A C 1
ATOM 2070 O O . HIS A 1 275 ? 12.125 -14.438 5.43 1 95 275 HIS A O 1
ATOM 2076 N N . SER A 1 276 ? 12.328 -16.297 4.262 1 94 276 SER A N 1
ATOM 2077 C CA . SER A 1 276 ? 10.906 -16.484 4.023 1 94 276 SER A CA 1
ATOM 2078 C C . SER A 1 276 ? 10.445 -17.859 4.477 1 94 276 SER A C 1
ATOM 2080 O O . SER A 1 276 ? 11.023 -18.875 4.082 1 94 276 SER A O 1
ATOM 2082 N N . HIS A 1 277 ? 9.578 -17.938 5.371 1 96.94 277 HIS A N 1
ATOM 2083 C CA . HIS A 1 277 ? 8.969 -19.125 5.973 1 96.94 277 HIS A CA 1
ATOM 2084 C C . HIS A 1 277 ? 7.535 -18.844 6.398 1 96.94 277 HIS A C 1
ATOM 2086 O O . HIS A 1 277 ? 7.293 -18.016 7.281 1 96.94 277 HIS A O 1
ATOM 2092 N N . ALA A 1 278 ? 6.629 -19.562 5.805 1 97.94 278 ALA A N 1
ATOM 2093 C CA . ALA A 1 278 ? 5.223 -19.203 5.969 1 97.94 278 ALA A CA 1
ATOM 2094 C C . ALA A 1 278 ? 4.578 -20.016 7.09 1 97.94 278 ALA A C 1
ATOM 2096 O O . ALA A 1 278 ? 4.867 -21.203 7.25 1 97.94 278 ALA A O 1
ATOM 2097 N N . ASP A 1 279 ? 3.789 -19.391 7.914 1 98.12 279 ASP A N 1
ATOM 2098 C CA . ASP A 1 279 ? 2.705 -20.078 8.617 1 98.12 279 ASP A CA 1
ATOM 2099 C C . ASP A 1 279 ? 1.494 -20.266 7.707 1 98.12 279 ASP A C 1
ATOM 2101 O O . ASP A 1 279 ? 0.895 -19.297 7.246 1 98.12 279 ASP A O 1
ATOM 2105 N N . ASN A 1 280 ? 1.115 -21.547 7.41 1 97.31 280 ASN A N 1
ATOM 2106 C CA . ASN A 1 280 ? 0.056 -21.797 6.438 1 97.31 280 ASN A CA 1
ATOM 2107 C C . ASN A 1 280 ? -1.245 -22.203 7.121 1 97.31 280 ASN A C 1
ATOM 2109 O O . ASN A 1 280 ? -2.1 -22.844 6.504 1 97.31 280 ASN A O 1
ATOM 2113 N N . SER A 1 281 ? -1.411 -21.891 8.414 1 97.56 281 SER A N 1
ATOM 2114 C CA . SER A 1 281 ? -2.596 -22.297 9.172 1 97.56 281 SER A CA 1
ATOM 2115 C C . SER A 1 281 ? -3.869 -21.75 8.531 1 97.56 281 SER A C 1
ATOM 2117 O O . SER A 1 281 ? -4.863 -22.469 8.414 1 97.56 281 SER A O 1
ATOM 2119 N N . ARG A 1 282 ? -3.965 -20.5 8.102 1 98.12 282 ARG A N 1
ATOM 2120 C CA . ARG A 1 282 ? -5.141 -19.922 7.473 1 98.12 282 ARG A CA 1
ATOM 2121 C C . ARG A 1 282 ? -5.461 -20.609 6.152 1 98.12 282 ARG A C 1
ATOM 2123 O O . ARG A 1 282 ? -6.629 -20.844 5.836 1 98.12 282 ARG A O 1
ATOM 2130 N N . LEU A 1 283 ? -4.406 -20.844 5.379 1 98.31 283 LEU A N 1
ATOM 2131 C CA . LEU A 1 283 ? -4.598 -21.562 4.121 1 98.31 283 LEU A CA 1
ATOM 2132 C C . LEU A 1 283 ? -5.301 -22.891 4.355 1 98.31 283 LEU A C 1
ATOM 2134 O O . LEU A 1 283 ? -6.285 -23.219 3.68 1 98.31 283 LEU A O 1
ATOM 2138 N N . LEU A 1 284 ? -4.801 -23.625 5.328 1 97.44 284 LEU A N 1
ATOM 2139 C CA . LEU A 1 284 ? -5.324 -24.969 5.586 1 97.44 284 LEU A CA 1
ATOM 2140 C C . LEU A 1 284 ? -6.738 -24.906 6.156 1 97.44 284 LEU A C 1
ATOM 2142 O O . LEU A 1 284 ? -7.531 -25.828 5.969 1 97.44 284 LEU A O 1
ATOM 2146 N N . SER A 1 285 ? -7.051 -23.828 6.836 1 98.06 285 SER A N 1
ATOM 2147 C CA . SER A 1 285 ? -8.414 -23.641 7.312 1 98.06 285 SER A CA 1
ATOM 2148 C C . SER A 1 285 ? -9.383 -23.453 6.152 1 98.06 285 SER A C 1
ATOM 2150 O O . SER A 1 285 ? -10.531 -23.906 6.211 1 98.06 285 SER A O 1
ATOM 2152 N N . LEU A 1 286 ? -8.977 -22.812 5.09 1 98.25 286 LEU A N 1
ATOM 2153 C CA . LEU A 1 286 ? -9.82 -22.547 3.932 1 98.25 286 LEU A CA 1
ATOM 2154 C C . LEU A 1 286 ? -9.766 -23.688 2.936 1 98.25 286 LEU A C 1
ATOM 2156 O O . LEU A 1 286 ? -10.75 -23.953 2.229 1 98.25 286 LEU A O 1
ATOM 2160 N N . PHE A 1 287 ? -8.602 -24.297 2.883 1 97.75 287 PHE A N 1
ATOM 2161 C CA . PHE A 1 287 ? -8.352 -25.391 1.944 1 97.75 287 PHE A CA 1
ATOM 2162 C C . PHE A 1 287 ? -7.715 -26.578 2.652 1 97.75 287 PHE A C 1
ATOM 2164 O O . PHE A 1 287 ? -6.535 -26.859 2.449 1 97.75 287 PHE A O 1
ATOM 2171 N N . PRO A 1 288 ? -8.469 -27.391 3.322 1 96.25 288 PRO A N 1
ATOM 2172 C CA . PRO A 1 288 ? -7.922 -28.438 4.188 1 96.25 288 PRO A CA 1
ATOM 2173 C C . PRO A 1 288 ? -7.289 -29.578 3.4 1 96.25 288 PRO A C 1
ATOM 2175 O O . PRO A 1 288 ? -6.457 -30.312 3.938 1 96.25 288 PRO A O 1
ATOM 2178 N N . ASP A 1 289 ? -7.598 -29.719 2.164 1 93.12 289 ASP A N 1
ATOM 2179 C CA . ASP A 1 289 ? -7.164 -30.891 1.408 1 93.12 289 ASP A CA 1
ATOM 2180 C C . ASP A 1 289 ? -5.93 -30.578 0.566 1 93.12 289 ASP A C 1
ATOM 2182 O O . ASP A 1 289 ? -5.5 -31.391 -0.247 1 93.12 289 ASP A O 1
ATOM 2186 N N . VAL A 1 290 ? -5.395 -29.406 0.749 1 90.38 290 VAL A N 1
ATOM 2187 C CA . VAL A 1 290 ? -4.223 -29.016 -0.033 1 90.38 290 VAL A CA 1
ATOM 2188 C C . VAL A 1 290 ? -3.021 -29.859 0.393 1 90.38 290 VAL A C 1
ATOM 2190 O O . VAL A 1 290 ? -2.715 -29.953 1.583 1 90.38 290 VAL A O 1
ATOM 2193 N N . VAL A 1 291 ? -2.346 -30.562 -0.527 1 92.88 291 VAL A N 1
ATOM 2194 C CA . VAL A 1 291 ? -1.103 -31.281 -0.306 1 92.88 291 VAL A CA 1
ATOM 2195 C C . VAL A 1 291 ? -0.011 -30.75 -1.225 1 92.88 291 VAL A C 1
ATOM 2197 O O . VAL A 1 291 ? -0.122 -30.828 -2.449 1 92.88 291 VAL A O 1
ATOM 2200 N N . PRO A 1 292 ? 1.009 -30.25 -0.625 1 95.5 292 PRO A N 1
ATOM 2201 C CA . PRO A 1 292 ? 2.053 -29.656 -1.471 1 95.5 292 PRO A CA 1
ATOM 2202 C C . PRO A 1 292 ? 2.902 -30.719 -2.172 1 95.5 292 PRO A C 1
ATOM 2204 O O . PRO A 1 292 ? 3.133 -31.797 -1.618 1 95.5 292 PRO A O 1
ATOM 2207 N N . VAL A 1 293 ? 3.35 -30.375 -3.398 1 96.62 293 VAL A N 1
ATOM 2208 C CA . VAL A 1 293 ? 4.379 -31.172 -4.062 1 96.62 293 VAL A CA 1
ATOM 2209 C C . VAL A 1 293 ? 5.719 -30.969 -3.354 1 96.62 293 VAL A C 1
ATOM 2211 O O . VAL A 1 293 ? 6.117 -29.844 -3.062 1 96.62 293 VAL A O 1
ATOM 2214 N N . ALA A 1 294 ? 6.379 -32.062 -3.08 1 96.25 294 ALA A N 1
ATOM 2215 C CA . ALA A 1 294 ? 7.668 -31.984 -2.404 1 96.25 294 ALA A CA 1
ATOM 2216 C C . ALA A 1 294 ? 8.703 -31.266 -3.271 1 96.25 294 ALA A C 1
ATOM 2218 O O . ALA A 1 294 ? 8.664 -31.359 -4.5 1 96.25 294 ALA A O 1
ATOM 2219 N N . LEU A 1 295 ? 9.68 -30.578 -2.578 1 96.94 295 LEU A N 1
ATOM 2220 C CA . LEU A 1 295 ? 10.664 -29.75 -3.268 1 96.94 295 LEU A CA 1
ATOM 2221 C C . LEU A 1 295 ? 11.414 -30.562 -4.32 1 96.94 295 LEU A C 1
ATOM 2223 O O . LEU A 1 295 ? 11.516 -30.141 -5.477 1 96.94 295 LEU A O 1
ATOM 2227 N N . ARG A 1 296 ? 11.852 -31.766 -3.955 1 96.75 296 ARG A N 1
ATOM 2228 C CA . ARG A 1 296 ? 12.617 -32.625 -4.859 1 96.75 296 ARG A CA 1
ATOM 2229 C C . ARG A 1 296 ? 11.805 -32.969 -6.102 1 96.75 296 ARG A C 1
ATOM 2231 O O . ARG A 1 296 ? 12.297 -32.844 -7.227 1 96.75 296 ARG A O 1
ATOM 2238 N N . GLU A 1 297 ? 10.602 -33.375 -5.898 1 97.75 297 GLU A N 1
ATOM 2239 C CA . GLU A 1 297 ? 9.719 -33.75 -7.004 1 97.75 297 GLU A CA 1
ATOM 2240 C C . GLU A 1 297 ? 9.445 -32.562 -7.914 1 97.75 297 GLU A C 1
ATOM 2242 O O . GLU A 1 297 ? 9.484 -32.688 -9.141 1 97.75 297 GLU A O 1
ATOM 2247 N N . GLY A 1 298 ? 9.156 -31.406 -7.312 1 98 298 GLY A N 1
ATOM 2248 C CA . GLY A 1 298 ? 8.922 -30.203 -8.094 1 98 298 GLY A CA 1
ATOM 2249 C C . GLY A 1 298 ? 10.125 -29.781 -8.93 1 98 298 GLY A C 1
ATOM 2250 O O . GLY A 1 298 ? 9.977 -29.375 -10.078 1 98 298 GLY A O 1
ATOM 2251 N N . LEU A 1 299 ? 11.328 -29.891 -8.336 1 97.88 299 LEU A N 1
ATOM 2252 C CA . LEU A 1 299 ? 12.555 -29.547 -9.047 1 97.88 299 LEU A CA 1
ATOM 2253 C C . LEU A 1 299 ? 12.781 -30.5 -10.219 1 97.88 299 LEU A C 1
ATOM 2255 O O . LEU A 1 299 ? 13.18 -30.062 -11.305 1 97.88 299 LEU A O 1
ATOM 2259 N N . GLU A 1 300 ? 12.516 -31.797 -10.023 1 98.19 300 GLU A N 1
ATOM 2260 C CA . GLU A 1 300 ? 12.664 -32.781 -11.086 1 98.19 300 GLU A CA 1
ATOM 2261 C C . GLU A 1 300 ? 11.75 -32.438 -12.273 1 98.19 300 GLU A C 1
ATOM 2263 O O . GLU A 1 300 ? 12.195 -32.438 -13.422 1 98.19 300 GLU A O 1
ATOM 2268 N N . ARG A 1 301 ? 10.539 -32.156 -11.945 1 98.06 301 ARG A N 1
ATOM 2269 C CA . ARG A 1 301 ? 9.57 -31.812 -12.984 1 98.06 301 ARG A CA 1
ATOM 2270 C C . ARG A 1 301 ? 9.945 -30.531 -13.695 1 98.06 301 ARG A C 1
ATOM 2272 O O . ARG A 1 301 ? 9.742 -30.391 -14.906 1 98.06 301 ARG A O 1
ATOM 2279 N N . THR A 1 302 ? 10.469 -29.578 -12.93 1 97.94 302 THR A N 1
ATOM 2280 C CA . THR A 1 302 ? 10.891 -28.297 -13.492 1 97.94 302 THR A CA 1
ATOM 2281 C C . THR A 1 302 ? 12.062 -28.484 -14.453 1 97.94 302 THR A C 1
ATOM 2283 O O . THR A 1 302 ? 12.055 -27.984 -15.57 1 97.94 302 THR A O 1
ATOM 2286 N N . VAL A 1 303 ? 13.078 -29.266 -14.016 1 97.12 303 VAL A N 1
ATOM 2287 C CA . VAL A 1 303 ? 14.266 -29.531 -14.82 1 97.12 303 VAL A CA 1
ATOM 2288 C C . VAL A 1 303 ? 13.875 -30.281 -16.094 1 97.12 303 VAL A C 1
ATOM 2290 O O . VAL A 1 303 ? 14.367 -29.969 -17.188 1 97.12 303 VAL A O 1
ATOM 2293 N N . GLU A 1 304 ? 12.961 -31.25 -15.953 1 96.88 304 GLU A N 1
ATOM 2294 C CA . GLU A 1 304 ? 12.492 -32 -17.109 1 96.88 304 GLU A CA 1
ATOM 2295 C C . GLU A 1 304 ? 11.844 -31.094 -18.141 1 96.88 304 GLU A C 1
ATOM 2297 O O . GLU A 1 304 ? 12.062 -31.266 -19.344 1 96.88 304 GLU A O 1
ATOM 2302 N N . TRP A 1 305 ? 11.102 -30.188 -17.688 1 95.88 305 TRP A N 1
ATOM 2303 C CA . TRP A 1 305 ? 10.453 -29.25 -18.594 1 95.88 305 TRP A CA 1
ATOM 2304 C C . TRP A 1 305 ? 11.492 -28.406 -19.344 1 95.88 305 TRP A C 1
ATOM 2306 O O . TRP A 1 305 ? 11.398 -28.25 -20.562 1 95.88 305 TRP A O 1
ATOM 2316 N N . PHE A 1 306 ? 12.461 -27.875 -18.609 1 94.19 306 PHE A N 1
ATOM 2317 C CA . PHE A 1 306 ? 13.484 -27.047 -19.234 1 94.19 306 PHE A CA 1
ATOM 2318 C C . PHE A 1 306 ? 14.289 -27.844 -20.25 1 94.19 306 PHE A C 1
ATOM 2320 O O . PHE A 1 306 ? 14.633 -27.328 -21.312 1 94.19 306 PHE A O 1
ATOM 2327 N N . ARG A 1 307 ? 14.539 -29.109 -19.984 1 93 307 ARG A N 1
ATOM 2328 C CA . ARG A 1 307 ? 15.273 -29.984 -20.891 1 93 307 ARG A CA 1
ATOM 2329 C C . ARG A 1 307 ? 14.484 -30.203 -22.172 1 93 307 ARG A C 1
ATOM 2331 O O . ARG A 1 307 ? 15.062 -30.266 -23.266 1 93 307 ARG A O 1
ATOM 2338 N N . ALA A 1 308 ? 13.203 -30.312 -22 1 92.44 308 ALA A N 1
ATOM 2339 C CA . ALA A 1 308 ? 12.336 -30.562 -23.141 1 92.44 308 ALA A CA 1
ATOM 2340 C C . ALA A 1 308 ? 12.266 -29.328 -24.047 1 92.44 308 ALA A C 1
ATOM 2342 O O . ALA A 1 308 ? 12.008 -29.453 -25.25 1 92.44 308 ALA A O 1
ATOM 2343 N N . GLN A 1 309 ? 12.484 -28.156 -23.484 1 88.25 309 GLN A N 1
ATOM 2344 C CA . GLN A 1 309 ? 12.445 -26.922 -24.266 1 88.25 309 GLN A CA 1
ATOM 2345 C C . GLN A 1 309 ? 13.727 -26.75 -25.078 1 88.25 309 GLN A C 1
ATOM 2347 O O . GLN A 1 309 ? 13.742 -26.031 -26.078 1 88.25 309 GLN A O 1
ATOM 2352 N N . LEU A 1 310 ? 14.844 -27.266 -24.641 1 79.25 310 LEU A N 1
ATOM 2353 C CA . LEU A 1 310 ? 16.125 -27.188 -25.328 1 79.25 310 LEU A CA 1
ATOM 2354 C C . LEU A 1 310 ? 16.219 -28.188 -26.453 1 79.25 310 LEU A C 1
ATOM 2356 O O . LEU A 1 310 ? 17.016 -28.031 -27.391 1 79.25 310 LEU A O 1
ATOM 2360 N N . ARG A 1 311 ? 15.43 -29.281 -26.5 1 71.5 311 ARG A N 1
ATOM 2361 C CA . ARG A 1 311 ? 15.414 -30.25 -27.578 1 71.5 311 ARG A CA 1
ATOM 2362 C C . ARG A 1 311 ? 14.578 -29.734 -28.75 1 71.5 311 ARG A C 1
ATOM 2364 O O . ARG A 1 311 ? 13.641 -28.969 -28.562 1 71.5 311 ARG A O 1
ATOM 2371 N N . MET B 1 1 ? 18.297 27.047 6.082 1 97.44 1 MET B N 1
ATOM 2372 C CA . MET B 1 1 ? 17.719 25.812 5.535 1 97.44 1 MET B CA 1
ATOM 2373 C C . MET B 1 1 ? 16.641 26.125 4.508 1 97.44 1 MET B C 1
ATOM 2375 O O . MET B 1 1 ? 15.875 27.078 4.672 1 97.44 1 MET B O 1
ATOM 2379 N N . LYS B 1 2 ? 16.562 25.359 3.395 1 98.75 2 LYS B N 1
ATOM 2380 C CA . LYS B 1 2 ? 15.523 25.5 2.373 1 98.75 2 LYS B CA 1
ATOM 2381 C C . LYS B 1 2 ? 14.531 24.344 2.426 1 98.75 2 LYS B C 1
ATOM 2383 O O . LYS B 1 2 ? 14.914 23.188 2.301 1 98.75 2 LYS B O 1
ATOM 2388 N N . ILE B 1 3 ? 13.234 24.656 2.602 1 98.88 3 ILE B N 1
ATOM 2389 C CA . ILE B 1 3 ? 12.203 23.656 2.816 1 98.88 3 ILE B CA 1
ATOM 2390 C C . ILE B 1 3 ? 11.117 23.797 1.757 1 98.88 3 ILE B C 1
ATOM 2392 O O . ILE B 1 3 ? 10.672 24.906 1.459 1 98.88 3 ILE B O 1
ATOM 2396 N N . LEU B 1 4 ? 10.781 22.734 1.121 1 98.94 4 LEU B N 1
ATOM 2397 C CA . LEU B 1 4 ? 9.648 22.719 0.202 1 98.94 4 LEU B CA 1
ATOM 2398 C C . LEU B 1 4 ? 8.484 21.938 0.788 1 98.94 4 LEU B C 1
ATOM 2400 O O . LEU B 1 4 ? 8.68 20.844 1.318 1 98.94 4 LEU B O 1
ATOM 2404 N N . ILE B 1 5 ? 7.305 22.484 0.75 1 98.94 5 ILE B N 1
ATOM 2405 C CA . ILE B 1 5 ? 6.07 21.844 1.194 1 98.94 5 ILE B CA 1
ATOM 2406 C C . ILE B 1 5 ? 5.191 21.531 -0.012 1 98.94 5 ILE B C 1
ATOM 2408 O O . ILE B 1 5 ? 4.723 22.438 -0.701 1 98.94 5 ILE B O 1
ATOM 2412 N N . THR B 1 6 ? 4.996 20.25 -0.323 1 98.94 6 THR B N 1
ATOM 2413 C CA . THR B 1 6 ? 3.922 19.938 -1.26 1 98.94 6 THR B CA 1
ATOM 2414 C C . THR B 1 6 ? 2.566 19.984 -0.561 1 98.94 6 THR B C 1
ATOM 2416 O O . THR B 1 6 ? 2.447 19.578 0.6 1 98.94 6 THR B O 1
ATOM 2419 N N . GLY B 1 7 ? 1.538 20.438 -1.31 1 98.81 7 GLY B N 1
ATOM 2420 C CA . GLY B 1 7 ? 0.259 20.656 -0.655 1 98.81 7 GLY B CA 1
ATOM 2421 C C . GLY B 1 7 ? 0.278 21.828 0.312 1 98.81 7 GLY B C 1
ATOM 2422 O O . GLY B 1 7 ? -0.449 21.828 1.308 1 98.81 7 GLY B O 1
ATOM 2423 N N . GLY B 1 8 ? 1.126 22.781 0.027 1 98.81 8 GLY B N 1
ATOM 2424 C CA . GLY B 1 8 ? 1.375 23.859 0.979 1 98.81 8 GLY B CA 1
ATOM 2425 C C . GLY B 1 8 ? 0.253 24.875 1.039 1 98.81 8 GLY B C 1
ATOM 2426 O O . GLY B 1 8 ? 0.191 25.688 1.968 1 98.81 8 GLY B O 1
ATOM 2427 N N . ALA B 1 9 ? -0.653 24.828 0.095 1 98.75 9 ALA B N 1
ATOM 2428 C CA . ALA B 1 9 ? -1.782 25.75 0.106 1 98.75 9 ALA B CA 1
ATOM 2429 C C . ALA B 1 9 ? -3.014 25.109 0.737 1 98.75 9 ALA B C 1
ATOM 2431 O O . ALA B 1 9 ? -4.082 25.719 0.792 1 98.75 9 ALA B O 1
ATOM 2432 N N . GLY B 1 10 ? -2.854 23.875 1.189 1 98.44 10 GLY B N 1
ATOM 2433 C CA . GLY B 1 10 ? -3.92 23.188 1.902 1 98.44 10 GLY B CA 1
ATOM 2434 C C . GLY B 1 10 ? -3.977 23.547 3.377 1 98.44 10 GLY B C 1
ATOM 2435 O O . GLY B 1 10 ? -3.305 24.469 3.822 1 98.44 10 GLY B O 1
ATOM 2436 N N . PHE B 1 11 ? -4.723 22.781 4.16 1 98.5 11 PHE B N 1
ATOM 2437 C CA . PHE B 1 11 ? -4.98 23.016 5.578 1 98.5 11 PHE B CA 1
ATOM 2438 C C . PHE B 1 11 ? -3.689 22.922 6.383 1 98.5 11 PHE B C 1
ATOM 2440 O O . PHE B 1 11 ? -3.119 23.938 6.781 1 98.5 11 PHE B O 1
ATOM 2447 N N . ILE B 1 12 ? -3.076 21.734 6.434 1 98.81 12 ILE B N 1
ATOM 2448 C CA . ILE B 1 12 ? -1.892 21.531 7.262 1 98.81 12 ILE B CA 1
ATOM 2449 C C . ILE B 1 12 ? -0.693 22.234 6.621 1 98.81 12 ILE B C 1
ATOM 2451 O O . ILE B 1 12 ? 0.117 22.844 7.316 1 98.81 12 ILE B O 1
ATOM 2455 N N . GLY B 1 13 ? -0.615 22.188 5.285 1 98.88 13 GLY B N 1
ATOM 2456 C CA . GLY B 1 13 ? 0.495 22.781 4.562 1 98.88 13 GLY B CA 1
ATOM 2457 C C . GLY B 1 13 ? 0.609 24.281 4.773 1 98.88 13 GLY B C 1
ATOM 2458 O O . GLY B 1 13 ? 1.706 24.797 4.988 1 98.88 13 GLY B O 1
ATOM 2459 N N . SER B 1 14 ? -0.518 25 4.711 1 98.81 14 SER B N 1
ATOM 2460 C CA . SER B 1 14 ? -0.473 26.453 4.879 1 98.81 14 SER B CA 1
ATOM 2461 C C . SER B 1 14 ? -0.144 26.844 6.316 1 98.81 14 SER B C 1
ATOM 2463 O O . SER B 1 14 ? 0.569 27.812 6.559 1 98.81 14 SER B O 1
ATOM 2465 N N . ASN B 1 15 ? -0.707 26.078 7.281 1 98.81 15 ASN B N 1
ATOM 2466 C CA . ASN B 1 15 ? -0.333 26.312 8.672 1 98.81 15 ASN B CA 1
ATOM 2467 C C . ASN B 1 15 ? 1.164 26.109 8.891 1 98.81 15 ASN B C 1
ATOM 2469 O O . ASN B 1 15 ? 1.801 26.891 9.602 1 98.81 15 ASN B O 1
ATOM 2473 N N . LEU B 1 16 ? 1.726 25.094 8.266 1 98.88 16 LEU B N 1
ATOM 2474 C CA . LEU B 1 16 ? 3.158 24.844 8.367 1 98.88 16 LEU B CA 1
ATOM 2475 C C . LEU B 1 16 ? 3.963 25.953 7.719 1 98.88 16 LEU B C 1
ATOM 2477 O O . LEU B 1 16 ? 4.973 26.406 8.273 1 98.88 16 LEU B O 1
ATOM 2481 N N . ALA B 1 17 ? 3.557 26.375 6.508 1 98.88 17 ALA B N 1
ATOM 2482 C CA . ALA B 1 17 ? 4.238 27.469 5.816 1 98.88 17 ALA B CA 1
ATOM 2483 C C . ALA B 1 17 ? 4.332 28.703 6.707 1 98.88 17 ALA B C 1
ATOM 2485 O O . ALA B 1 17 ? 5.406 29.281 6.855 1 98.88 17 ALA B O 1
ATOM 2486 N N . HIS B 1 18 ? 3.207 29.094 7.332 1 98.5 18 HIS B N 1
ATOM 2487 C CA . HIS B 1 18 ? 3.191 30.25 8.219 1 98.5 18 HIS B CA 1
ATOM 2488 C C . HIS B 1 18 ? 4.105 30.031 9.422 1 98.5 18 HIS B C 1
ATOM 2490 O O . HIS B 1 18 ? 4.828 30.953 9.828 1 98.5 18 HIS B O 1
ATOM 2496 N N . ALA B 1 19 ? 4.059 28.844 10.008 1 98.19 19 ALA B N 1
ATOM 2497 C CA . ALA B 1 19 ? 4.902 28.547 11.164 1 98.19 19 ALA B CA 1
ATOM 2498 C C . ALA B 1 19 ? 6.383 28.672 10.812 1 98.19 19 ALA B C 1
ATOM 2500 O O . ALA B 1 19 ? 7.168 29.219 11.594 1 98.19 19 ALA B O 1
ATOM 2501 N N . LEU B 1 20 ? 6.773 28.203 9.625 1 98.5 20 LEU B N 1
ATOM 2502 C CA . LEU B 1 20 ? 8.172 28.172 9.203 1 98.5 20 LEU B CA 1
ATOM 2503 C C . LEU B 1 20 ? 8.695 29.578 8.93 1 98.5 20 LEU B C 1
ATOM 2505 O O . LEU B 1 20 ? 9.891 29.828 9.062 1 98.5 20 LEU B O 1
ATOM 2509 N N . THR B 1 21 ? 7.82 30.5 8.484 1 97.56 21 THR B N 1
ATOM 2510 C CA . THR B 1 21 ? 8.242 31.859 8.188 1 97.56 21 THR B CA 1
ATOM 2511 C C . THR B 1 21 ? 8.812 32.531 9.43 1 97.56 21 THR B C 1
ATOM 2513 O O . THR B 1 21 ? 9.562 33.5 9.328 1 97.56 21 THR B O 1
ATOM 2516 N N . HIS B 1 22 ? 8.492 31.969 10.594 1 95.31 22 HIS B N 1
ATOM 2517 C CA . HIS B 1 22 ? 8.938 32.562 11.852 1 95.31 22 HIS B CA 1
ATOM 2518 C C . HIS B 1 22 ? 10.227 31.922 12.344 1 95.31 22 HIS B C 1
ATOM 2520 O O . HIS B 1 22 ? 10.75 32.312 13.391 1 95.31 22 HIS B O 1
ATOM 2526 N N . CYS B 1 23 ? 10.719 31.016 11.617 1 96.69 23 CYS B N 1
ATOM 2527 C CA . CYS B 1 23 ? 11.945 30.312 11.984 1 96.69 23 CYS B CA 1
ATOM 2528 C C . CYS B 1 23 ? 13.164 30.969 11.336 1 96.69 23 CYS B C 1
ATOM 2530 O O . CYS B 1 23 ? 13.289 30.953 10.109 1 96.69 23 CYS B O 1
ATOM 2532 N N . ARG B 1 24 ? 14.148 31.359 12.117 1 96.5 24 ARG B N 1
ATOM 2533 C CA . ARG B 1 24 ? 15.328 32.062 11.617 1 96.5 24 ARG B CA 1
ATOM 2534 C C . ARG B 1 24 ? 16.234 31.125 10.836 1 96.5 24 ARG B C 1
ATOM 2536 O O . ARG B 1 24 ? 16.984 31.562 9.953 1 96.5 24 ARG B O 1
ATOM 2543 N N . GLU B 1 25 ? 16.125 29.875 11.172 1 97.31 25 GLU B N 1
ATOM 2544 C CA . GLU B 1 25 ? 16.969 28.891 10.547 1 97.31 25 GLU B CA 1
ATOM 2545 C C . GLU B 1 25 ? 16.547 28.609 9.109 1 97.31 25 GLU B C 1
ATOM 2547 O O . GLU B 1 25 ? 17.297 28.016 8.328 1 97.31 25 GLU B O 1
ATOM 2552 N N . VAL B 1 26 ? 15.398 29.047 8.742 1 98.5 26 VAL B N 1
ATOM 2553 C CA . VAL B 1 26 ? 14.852 28.766 7.422 1 98.5 26 VAL B CA 1
ATOM 2554 C C . VAL B 1 26 ? 15.094 29.953 6.496 1 98.5 26 VAL B C 1
ATOM 2556 O O . VAL B 1 26 ? 14.617 31.062 6.758 1 98.5 26 VAL B O 1
ATOM 2559 N N . SER B 1 27 ? 15.797 29.734 5.406 1 98.19 27 SER B N 1
ATOM 2560 C CA . SER B 1 27 ? 16.172 30.812 4.504 1 98.19 27 SER B CA 1
ATOM 2561 C C . SER B 1 27 ? 15.219 30.891 3.314 1 98.19 27 SER B C 1
ATOM 2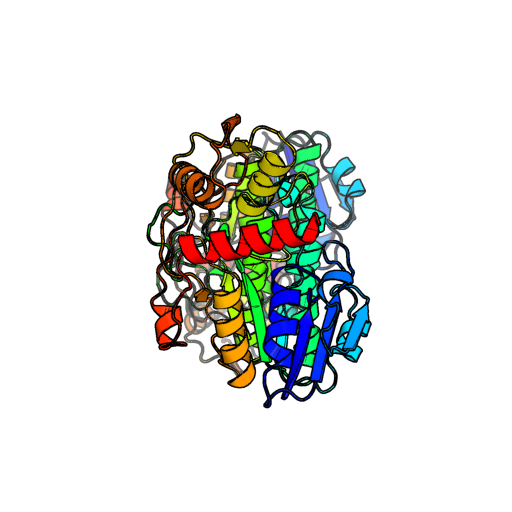563 O O . SER B 1 27 ? 15.117 31.938 2.662 1 98.19 27 SER B O 1
ATOM 2565 N N . GLU B 1 28 ? 14.508 29.75 2.992 1 98.5 28 GLU B N 1
ATOM 2566 C CA . GLU B 1 28 ? 13.562 29.703 1.883 1 98.5 28 GLU B CA 1
ATOM 2567 C C . GLU B 1 28 ? 12.453 28.688 2.145 1 98.5 28 GLU B C 1
ATOM 2569 O O . GLU B 1 28 ? 12.719 27.594 2.627 1 98.5 28 GLU B O 1
ATOM 2574 N N . ILE B 1 29 ? 11.32 29.125 1.94 1 98.88 29 ILE B N 1
ATOM 2575 C CA . ILE B 1 29 ? 10.156 28.25 1.94 1 98.88 29 ILE B CA 1
ATOM 2576 C C . ILE B 1 29 ? 9.539 28.219 0.546 1 98.88 29 ILE B C 1
ATOM 2578 O O . ILE B 1 29 ? 9.133 29.25 0.013 1 98.88 29 ILE B O 1
ATOM 2582 N N . ARG B 1 30 ? 9.484 27.062 -0.107 1 98.81 30 ARG B N 1
ATOM 2583 C CA . ARG B 1 30 ? 8.812 26.844 -1.38 1 98.81 30 ARG B CA 1
ATOM 2584 C C . ARG B 1 30 ? 7.539 26.016 -1.187 1 98.81 30 ARG B C 1
ATOM 2586 O O . ARG B 1 30 ? 7.527 25.062 -0.406 1 98.81 30 ARG B O 1
ATOM 2593 N N . VAL B 1 31 ? 6.477 26.484 -1.749 1 98.88 31 VAL B N 1
ATOM 2594 C CA . VAL B 1 31 ? 5.199 25.781 -1.679 1 98.88 31 VAL B CA 1
ATOM 2595 C C . VAL B 1 31 ? 4.809 25.281 -3.066 1 98.88 31 VAL B C 1
ATOM 2597 O O . VAL B 1 31 ? 4.797 26.047 -4.031 1 98.88 31 VAL B O 1
ATOM 2600 N N . LEU B 1 32 ? 4.578 24 -3.168 1 98.94 32 LEU B N 1
ATOM 2601 C CA . LEU B 1 32 ? 4.047 23.391 -4.383 1 98.94 32 LEU B CA 1
ATOM 2602 C C . LEU B 1 32 ? 2.607 22.938 -4.18 1 98.94 32 LEU B C 1
ATOM 2604 O O . LEU B 1 32 ? 2.314 22.188 -3.238 1 98.94 32 LEU B O 1
ATOM 2608 N N . ASP B 1 33 ? 1.71 23.391 -5.031 1 98.88 33 ASP B N 1
ATOM 2609 C CA . ASP B 1 33 ? 0.295 23.062 -4.914 1 98.88 33 ASP B CA 1
ATOM 2610 C C . ASP B 1 33 ? -0.407 23.156 -6.27 1 98.88 33 ASP B C 1
ATOM 2612 O O . ASP B 1 33 ? -0.083 24.031 -7.078 1 98.88 33 ASP B O 1
ATOM 2616 N N . ASP B 1 34 ? -1.345 22.266 -6.492 1 98.69 34 ASP B N 1
ATOM 2617 C CA . ASP B 1 34 ? -2.102 22.344 -7.738 1 98.69 34 ASP B CA 1
ATOM 2618 C C . ASP B 1 34 ? -3.463 23 -7.504 1 98.69 34 ASP B C 1
ATOM 2620 O O . ASP B 1 34 ? -4.273 23.109 -8.43 1 98.69 34 ASP B O 1
ATOM 2624 N N . PHE B 1 35 ? -3.814 23.328 -6.285 1 98.06 35 PHE B N 1
ATOM 2625 C CA . PHE B 1 35 ? -4.992 24.062 -5.828 1 98.06 35 PHE B CA 1
ATOM 2626 C C . PHE B 1 35 ? -6.262 23.25 -6.09 1 98.06 35 PHE B C 1
ATOM 2628 O O . PHE B 1 35 ? -7.34 23.828 -6.27 1 98.06 35 PHE B O 1
ATOM 2635 N N . SER B 1 36 ? -6.125 21.906 -6.215 1 96.69 36 SER B N 1
ATOM 2636 C CA . SER B 1 36 ? -7.301 21.047 -6.316 1 96.69 36 SER B CA 1
ATOM 2637 C C . SER B 1 36 ? -8.164 21.156 -5.066 1 96.69 36 SER B C 1
ATOM 2639 O O . SER B 1 36 ? -9.398 21.172 -5.156 1 96.69 36 SER B O 1
ATOM 2641 N N . THR B 1 37 ? -7.484 21.203 -3.875 1 95.5 37 THR B N 1
ATOM 2642 C CA . THR B 1 37 ? -8.227 21.359 -2.631 1 95.5 37 THR B CA 1
ATOM 2643 C C . THR B 1 37 ? -7.676 22.516 -1.805 1 95.5 37 THR B C 1
ATOM 2645 O O . THR B 1 37 ? -8.305 22.953 -0.833 1 95.5 37 THR B O 1
ATOM 2648 N N . GLY B 1 38 ? -6.496 23.016 -2.16 1 96.44 38 GLY B N 1
ATOM 2649 C CA . GLY B 1 38 ? -5.891 24.141 -1.484 1 96.44 38 GLY B CA 1
ATOM 2650 C C . GLY B 1 38 ? -6.34 25.484 -2.045 1 96.44 38 GLY B C 1
ATOM 2651 O O . GLY B 1 38 ? -7.016 25.531 -3.074 1 96.44 38 GLY B O 1
ATOM 2652 N N . SER B 1 39 ? -5.988 26.531 -1.274 1 97.12 39 SER B N 1
ATOM 2653 C CA . SER B 1 39 ? -6.324 27.891 -1.694 1 97.12 39 SER B CA 1
ATOM 2654 C C . SER B 1 39 ? -5.137 28.828 -1.531 1 97.12 39 SER B C 1
ATOM 2656 O O . SER B 1 39 ? -4.434 28.781 -0.521 1 97.12 39 SER B O 1
ATOM 2658 N N . LYS B 1 40 ? -4.98 29.703 -2.52 1 97.56 40 LYS B N 1
ATOM 2659 C CA . LYS B 1 40 ? -3.926 30.719 -2.428 1 97.56 40 LYS B CA 1
ATOM 2660 C C . LYS B 1 40 ? -4.141 31.625 -1.227 1 97.56 40 LYS B C 1
ATOM 2662 O O . LYS B 1 40 ? -3.18 32.125 -0.627 1 97.56 40 LYS B O 1
ATOM 2667 N N . ASP B 1 41 ? -5.402 31.812 -0.855 1 96.94 41 ASP B N 1
ATOM 2668 C CA . ASP B 1 41 ? -5.75 32.688 0.272 1 96.94 41 ASP B CA 1
ATOM 2669 C C . ASP B 1 41 ? -5.125 32.156 1.567 1 96.94 41 ASP B C 1
ATOM 2671 O O . ASP B 1 41 ? -4.82 32.938 2.469 1 96.94 41 ASP B O 1
ATOM 2675 N N . ASN B 1 42 ? -4.914 30.875 1.624 1 98 42 ASN B N 1
ATOM 2676 C CA . ASN B 1 42 ? -4.34 30.266 2.822 1 98 42 ASN B CA 1
ATOM 2677 C C . ASN B 1 42 ? -2.9 30.734 3.045 1 98 42 ASN B C 1
ATOM 2679 O O . ASN B 1 42 ? -2.381 30.641 4.156 1 98 42 ASN B O 1
ATOM 2683 N N . LEU B 1 43 ? -2.285 31.234 2.004 1 98.25 43 LEU B N 1
ATOM 2684 C CA . LEU B 1 43 ? -0.875 31.609 2.061 1 98.25 43 LEU B CA 1
ATOM 2685 C C . LEU B 1 43 ? -0.712 33.125 2.158 1 98.25 43 LEU B C 1
ATOM 2687 O O . LEU B 1 43 ? 0.409 33.625 2.125 1 98.25 43 LEU B O 1
ATOM 2691 N N . ALA B 1 44 ? -1.833 33.844 2.184 1 96.62 44 ALA B N 1
ATOM 2692 C CA . ALA B 1 44 ? -1.772 35.312 2.289 1 96.62 44 ALA B CA 1
ATOM 2693 C C . ALA B 1 44 ? -0.912 35.719 3.473 1 96.62 44 ALA B C 1
ATOM 2695 O O . ALA B 1 44 ? -1.093 35.25 4.59 1 96.62 44 ALA B O 1
ATOM 2696 N N . GLY B 1 45 ? 0.091 36.594 3.252 1 95.56 45 GLY B N 1
ATOM 2697 C CA . GLY B 1 45 ? 0.929 37.125 4.312 1 95.56 45 GLY B CA 1
ATOM 2698 C C . GLY B 1 45 ? 2.156 36.281 4.59 1 95.56 45 GLY B C 1
ATOM 2699 O O . GLY B 1 45 ? 3.045 36.688 5.336 1 95.56 45 GLY B O 1
ATOM 2700 N N . ALA B 1 46 ? 2.18 35.094 4.07 1 96.88 46 ALA B N 1
ATOM 2701 C CA . ALA B 1 46 ? 3.348 34.219 4.254 1 96.88 46 ALA B CA 1
ATOM 2702 C C . ALA B 1 46 ? 4.402 34.5 3.186 1 96.88 46 ALA B C 1
ATOM 2704 O O . ALA B 1 46 ? 4.082 34.594 1.999 1 96.88 46 ALA B O 1
ATOM 2705 N N . ASP B 1 47 ? 5.641 34.719 3.561 1 97.44 47 ASP B N 1
ATOM 2706 C CA . ASP B 1 47 ? 6.75 34.906 2.631 1 97.44 47 ASP B CA 1
ATOM 2707 C C . ASP B 1 47 ? 7.215 33.562 2.059 1 97.44 47 ASP B C 1
ATOM 2709 O O . ASP B 1 47 ? 8.156 32.969 2.574 1 97.44 47 ASP B O 1
ATOM 2713 N N . VAL B 1 48 ? 6.605 33.125 0.98 1 98.5 48 VAL B N 1
ATOM 2714 C CA . VAL B 1 48 ? 6.914 31.828 0.384 1 98.5 48 VAL B CA 1
ATOM 2715 C C . VAL B 1 48 ? 7.07 31.969 -1.128 1 98.5 48 VAL B C 1
ATOM 2717 O O . VAL B 1 48 ? 6.551 32.906 -1.72 1 98.5 48 VAL B O 1
ATOM 2720 N N . HIS B 1 49 ? 7.84 31.125 -1.733 1 98.5 49 HIS B N 1
ATOM 2721 C CA . HIS B 1 49 ? 7.891 30.953 -3.182 1 98.5 49 HIS B CA 1
ATOM 2722 C C . HIS B 1 49 ? 6.871 29.922 -3.654 1 98.5 49 HIS B C 1
ATOM 2724 O O . HIS B 1 49 ? 7.023 28.734 -3.395 1 98.5 49 HIS B O 1
ATOM 2730 N N . LEU B 1 50 ? 5.918 30.391 -4.375 1 98.56 50 LEU B N 1
ATOM 2731 C CA . LEU B 1 50 ? 4.82 29.516 -4.793 1 98.56 50 LEU B CA 1
ATOM 2732 C C . LEU B 1 50 ? 5.109 28.891 -6.152 1 98.56 50 LEU B C 1
ATOM 2734 O O . LEU B 1 50 ? 5.449 29.594 -7.105 1 98.56 50 LEU B O 1
ATOM 2738 N N . VAL B 1 51 ? 5 27.609 -6.262 1 98.75 51 VAL B N 1
ATOM 2739 C CA . VAL B 1 51 ? 5.047 26.828 -7.5 1 98.75 51 VAL B CA 1
ATOM 2740 C C . VAL B 1 51 ? 3.697 26.156 -7.742 1 98.75 51 VAL B C 1
ATOM 2742 O O . VAL B 1 51 ? 3.307 25.25 -6.996 1 98.75 51 VAL B O 1
ATOM 2745 N N . GLU B 1 52 ? 3.014 26.625 -8.734 1 98.75 52 GLU B N 1
ATOM 2746 C CA . GLU B 1 52 ? 1.729 26 -9.047 1 98.75 52 GLU B CA 1
ATOM 2747 C C . GLU B 1 52 ? 1.907 24.781 -9.953 1 98.75 52 GLU B C 1
ATOM 2749 O O . GLU B 1 52 ? 2.502 24.891 -11.023 1 98.75 52 GLU B O 1
ATOM 2754 N N . GLY B 1 53 ? 1.442 23.625 -9.5 1 98.75 53 GLY B N 1
ATOM 2755 C CA . GLY B 1 53 ? 1.54 22.406 -10.297 1 98.75 53 GLY B CA 1
ATOM 2756 C C . GLY B 1 53 ? 1.224 21.156 -9.516 1 98.75 53 GLY B C 1
ATOM 2757 O O . GLY B 1 53 ? 0.943 21.219 -8.312 1 98.75 53 GLY B O 1
ATOM 2758 N N . SER B 1 54 ? 1.199 20.047 -10.203 1 98.75 54 SER B N 1
ATOM 2759 C CA . SER B 1 54 ? 0.84 18.75 -9.648 1 98.75 54 SER B CA 1
ATOM 2760 C C . SER B 1 54 ? 2.082 17.938 -9.266 1 98.75 54 SER B C 1
ATOM 2762 O O . SER B 1 54 ? 3.096 18 -9.961 1 98.75 54 SER B O 1
ATOM 2764 N N . ILE B 1 55 ? 1.986 17.188 -8.195 1 98.81 55 ILE B N 1
ATOM 2765 C CA . ILE B 1 55 ? 3.084 16.312 -7.785 1 98.81 55 ILE B CA 1
ATOM 2766 C C . ILE B 1 55 ? 3.205 15.148 -8.766 1 98.81 55 ILE B C 1
ATOM 2768 O O . ILE B 1 55 ? 4.184 14.398 -8.719 1 98.81 55 ILE B O 1
ATOM 2772 N N . LEU B 1 56 ? 2.256 14.969 -9.648 1 98.56 56 LEU B N 1
ATOM 2773 C CA . LEU B 1 56 ? 2.328 13.922 -10.672 1 98.56 56 LEU B CA 1
ATOM 2774 C C . LEU B 1 56 ? 3.193 14.367 -11.844 1 98.56 56 LEU B C 1
ATOM 2776 O O . LEU B 1 56 ? 3.494 13.57 -12.734 1 98.56 56 LEU B O 1
ATOM 2780 N N . ASP B 1 57 ? 3.598 15.656 -11.844 1 98.69 57 ASP B N 1
ATOM 2781 C CA . ASP B 1 57 ? 4.457 16.203 -12.883 1 98.69 57 ASP B CA 1
ATOM 2782 C C . ASP B 1 57 ? 5.934 16.047 -12.523 1 98.69 57 ASP B C 1
ATOM 2784 O O . ASP B 1 57 ? 6.535 16.938 -11.922 1 98.69 57 ASP B O 1
ATOM 2788 N N . GLY B 1 58 ? 6.59 15.016 -13.031 1 98.19 58 GLY B N 1
ATOM 2789 C CA . GLY B 1 58 ? 7.969 14.688 -12.711 1 98.19 58 GLY B CA 1
ATOM 2790 C C . GLY B 1 58 ? 8.938 15.812 -13.008 1 98.19 58 GLY B C 1
ATOM 2791 O O . GLY B 1 58 ? 9.664 16.266 -12.125 1 98.19 58 GLY B O 1
ATOM 2792 N N . PRO B 1 59 ? 8.914 16.25 -14.188 1 98.5 59 PRO B N 1
ATOM 2793 C CA . PRO B 1 59 ? 9.82 17.344 -14.562 1 98.5 59 PRO B CA 1
ATOM 2794 C C . PRO B 1 59 ? 9.633 18.594 -13.688 1 98.5 59 PRO B C 1
ATOM 2796 O O . PRO B 1 59 ? 10.609 19.25 -13.336 1 98.5 59 PRO B O 1
ATOM 2799 N N . LEU B 1 60 ? 8.414 18.906 -13.352 1 98.81 60 LEU B N 1
ATOM 2800 C CA . LEU B 1 60 ? 8.156 20.031 -12.461 1 98.81 60 LEU B CA 1
ATOM 2801 C C . LEU B 1 60 ? 8.805 19.812 -11.102 1 98.81 60 LEU B C 1
ATOM 2803 O O . LEU B 1 60 ? 9.398 20.734 -10.531 1 98.81 60 LEU B O 1
ATOM 2807 N N . LEU B 1 61 ? 8.656 18.609 -10.578 1 98.88 61 LEU B N 1
ATOM 2808 C CA . LEU B 1 61 ? 9.25 18.297 -9.281 1 98.88 61 LEU B CA 1
ATOM 2809 C C . LEU B 1 61 ? 10.766 18.406 -9.336 1 98.88 61 LEU B C 1
ATOM 2811 O O . LEU B 1 61 ? 11.391 18.906 -8.398 1 98.88 61 LEU B O 1
ATOM 2815 N N . ASP B 1 62 ? 11.359 17.938 -10.43 1 98.69 62 ASP B N 1
ATOM 2816 C CA . ASP B 1 62 ? 12.805 18.016 -10.586 1 98.69 62 ASP B CA 1
ATOM 2817 C C . ASP B 1 62 ? 13.297 19.453 -10.461 1 98.69 62 ASP B C 1
ATOM 2819 O O . ASP B 1 62 ? 14.305 19.719 -9.805 1 98.69 62 ASP B O 1
ATOM 2823 N N . ARG B 1 63 ? 12.578 20.359 -11.062 1 98.69 63 ARG B N 1
ATOM 2824 C CA . ARG B 1 63 ? 12.945 21.766 -10.992 1 98.69 63 ARG B CA 1
ATOM 2825 C C . ARG B 1 63 ? 12.688 22.328 -9.602 1 98.69 63 ARG B C 1
ATOM 2827 O O . ARG B 1 63 ? 13.531 23.047 -9.055 1 98.69 63 ARG B O 1
ATOM 2834 N N . ALA B 1 64 ? 11.578 21.984 -9.039 1 98.81 64 ALA B N 1
ATOM 2835 C CA . ALA B 1 64 ? 11.156 22.547 -7.766 1 98.81 64 ALA B CA 1
ATOM 2836 C C . ALA B 1 64 ? 12.047 22.062 -6.625 1 98.81 64 ALA B C 1
ATOM 2838 O O . ALA B 1 64 ? 12.25 22.781 -5.637 1 98.81 64 ALA B O 1
ATOM 2839 N N . PHE B 1 65 ? 12.594 20.891 -6.719 1 98.75 65 PHE B N 1
ATOM 2840 C CA . PHE B 1 65 ? 13.312 20.266 -5.617 1 98.75 65 PHE B CA 1
ATOM 2841 C C . PHE B 1 65 ? 14.781 20.672 -5.633 1 98.75 65 PHE B C 1
ATOM 2843 O O . PHE B 1 65 ? 15.508 20.422 -4.664 1 98.75 65 PHE B O 1
ATOM 2850 N N . ARG B 1 66 ? 15.234 21.328 -6.73 1 97.56 66 ARG B N 1
ATOM 2851 C CA . ARG B 1 66 ? 16.641 21.734 -6.84 1 97.56 66 ARG B CA 1
ATOM 2852 C C . ARG B 1 66 ? 17.031 22.641 -5.676 1 97.56 66 ARG B C 1
ATOM 2854 O O . ARG B 1 66 ? 16.391 23.656 -5.414 1 97.56 66 ARG B O 1
ATOM 2861 N N . GLY B 1 67 ? 18.062 22.203 -4.973 1 97.44 67 GLY B N 1
ATOM 2862 C CA . GLY B 1 67 ? 18.656 23.031 -3.941 1 97.44 67 GLY B CA 1
ATOM 2863 C C . GLY B 1 67 ? 17.922 22.953 -2.611 1 97.44 67 GLY B C 1
ATOM 2864 O O . GLY B 1 67 ? 18.344 23.578 -1.633 1 97.44 67 GLY B O 1
ATOM 2865 N N . MET B 1 68 ? 16.891 22.219 -2.512 1 98.62 68 MET B N 1
ATOM 2866 C CA . MET B 1 68 ? 16.141 22.109 -1.268 1 98.62 68 MET B CA 1
ATOM 2867 C C . MET B 1 68 ? 16.859 21.188 -0.283 1 98.62 68 MET B C 1
ATOM 2869 O O . MET B 1 68 ? 17.609 20.297 -0.691 1 98.62 68 MET B O 1
ATOM 2873 N N . ASP B 1 69 ? 16.641 21.438 0.965 1 98.75 69 ASP B N 1
ATOM 2874 C CA . ASP B 1 69 ? 17.234 20.609 2.008 1 98.75 69 ASP B CA 1
ATOM 2875 C C . ASP B 1 69 ? 16.25 19.562 2.508 1 98.75 69 ASP B C 1
ATOM 2877 O O . ASP B 1 69 ? 16.641 18.453 2.867 1 98.75 69 ASP B O 1
ATOM 2881 N N . THR B 1 70 ? 15 19.938 2.623 1 98.88 70 THR B N 1
ATOM 2882 C CA . THR B 1 70 ? 13.961 19.062 3.148 1 98.88 70 THR B CA 1
ATOM 2883 C C . THR B 1 70 ? 12.656 19.25 2.385 1 98.88 70 THR B C 1
ATOM 2885 O O . THR B 1 70 ? 12.281 20.391 2.062 1 98.88 70 THR B O 1
ATOM 2888 N N . ILE B 1 71 ? 12.031 18.156 2.051 1 98.94 71 ILE B N 1
ATOM 2889 C CA . ILE B 1 71 ? 10.68 18.141 1.496 1 98.94 71 ILE B CA 1
ATOM 2890 C C . ILE B 1 71 ? 9.688 17.688 2.564 1 98.94 71 ILE B C 1
ATOM 2892 O O . ILE B 1 71 ? 9.859 16.625 3.168 1 98.94 71 ILE B O 1
ATOM 2896 N N . VAL B 1 72 ? 8.719 18.484 2.871 1 99 72 VAL B N 1
ATOM 2897 C CA . VAL B 1 72 ? 7.57 18.047 3.656 1 99 72 VAL B CA 1
ATOM 2898 C C . VAL B 1 72 ? 6.391 17.766 2.73 1 99 72 VAL B C 1
ATOM 2900 O O . VAL B 1 72 ? 5.738 18.688 2.244 1 99 72 VAL B O 1
ATOM 2903 N N . HIS B 1 73 ? 6.145 16.5 2.516 1 99 73 HIS B N 1
ATOM 2904 C CA . HIS B 1 73 ? 5.141 16.047 1.56 1 99 73 HIS B CA 1
ATOM 2905 C C . HIS B 1 73 ? 3.773 15.914 2.223 1 99 73 HIS B C 1
ATOM 2907 O O . HIS B 1 73 ? 3.488 14.891 2.857 1 99 73 HIS B O 1
ATOM 2913 N N . LEU B 1 74 ? 2.906 16.891 1.967 1 98.94 74 LEU B N 1
ATOM 2914 C CA . LEU B 1 74 ? 1.571 16.906 2.551 1 98.94 74 LEU B CA 1
ATOM 2915 C C . LEU B 1 74 ? 0.501 16.891 1.465 1 98.94 74 LEU B C 1
ATOM 2917 O O . LEU B 1 74 ? -0.693 16.812 1.765 1 98.94 74 LEU B O 1
ATOM 2921 N N . ALA B 1 75 ? 0.914 16.953 0.19 1 98.88 75 ALA B N 1
ATOM 2922 C CA . ALA B 1 75 ? -0.043 16.922 -0.913 1 98.88 75 ALA B CA 1
ATOM 2923 C C . ALA B 1 75 ? -0.796 15.586 -0.933 1 98.88 75 ALA B C 1
ATOM 2925 O O . ALA B 1 75 ? -0.185 14.523 -0.85 1 98.88 75 ALA B O 1
ATOM 2926 N N . ALA B 1 76 ? -2.059 15.664 -0.988 1 98.62 76 ALA B N 1
ATOM 2927 C CA . ALA B 1 76 ? -2.938 14.5 -1.061 1 98.62 76 ALA B CA 1
ATOM 2928 C C . ALA B 1 76 ? -4.371 14.914 -1.383 1 98.62 76 ALA B C 1
ATOM 2930 O O . ALA B 1 76 ? -4.758 16.062 -1.157 1 98.62 76 ALA B O 1
ATOM 2931 N N . LEU B 1 77 ? -5.117 14.047 -2.002 1 98 77 LEU B N 1
ATOM 2932 C CA . LEU B 1 77 ? -6.57 14.133 -1.932 1 98 77 LEU B CA 1
ATOM 2933 C C . LEU B 1 77 ? -7.094 13.484 -0.656 1 98 77 LEU B C 1
ATOM 2935 O O . LEU B 1 77 ? -7.012 12.266 -0.499 1 98 77 LEU B O 1
ATOM 2939 N N . PRO B 1 78 ? -7.574 14.32 0.239 1 95.75 78 PRO B N 1
ATOM 2940 C CA . PRO B 1 78 ? -8.023 13.789 1.529 1 95.75 78 PRO B CA 1
ATOM 2941 C C . PRO B 1 78 ? -9.438 13.219 1.473 1 95.75 78 PRO B C 1
ATOM 2943 O O . PRO B 1 78 ? -10.102 13.305 0.436 1 95.75 78 PRO B O 1
ATOM 2946 N N . SER B 1 79 ? -9.867 12.539 2.512 1 95.5 79 SER B N 1
ATOM 2947 C CA . SER B 1 79 ? -11.242 12.117 2.762 1 95.5 79 SER B CA 1
ATOM 2948 C C . SER B 1 79 ? -11.461 10.656 2.385 1 95.5 79 SER B C 1
ATOM 2950 O O . SER B 1 79 ? -11.227 10.266 1.239 1 95.5 79 SER B O 1
ATOM 2952 N N . VAL B 1 80 ? -11.914 9.953 3.342 1 96.88 80 VAL B N 1
ATOM 2953 C CA . VAL B 1 80 ? -12.305 8.562 3.133 1 96.88 80 VAL B CA 1
ATOM 2954 C C . VAL B 1 80 ? -13.492 8.492 2.182 1 96.88 80 VAL B C 1
ATOM 2956 O O . VAL B 1 80 ? -13.469 7.766 1.188 1 96.88 80 VAL B O 1
ATOM 2959 N N . SER B 1 81 ? -14.492 9.359 2.41 1 95.88 81 SER B N 1
ATOM 2960 C CA . SER B 1 81 ? -15.703 9.336 1.596 1 95.88 81 SER B CA 1
ATOM 2961 C C . SER B 1 81 ? -15.398 9.688 0.143 1 95.88 81 SER B C 1
ATOM 2963 O O . SER B 1 81 ? -15.953 9.078 -0.777 1 95.88 81 SER B O 1
ATOM 2965 N N . ARG B 1 82 ? -14.539 10.68 -0.063 1 96.44 82 ARG B N 1
ATOM 2966 C CA . ARG B 1 82 ? -14.125 11.039 -1.416 1 96.44 82 ARG B CA 1
ATOM 2967 C C . ARG B 1 82 ? -13.438 9.867 -2.109 1 96.44 82 ARG B C 1
ATOM 2969 O O . ARG B 1 82 ? -13.664 9.625 -3.297 1 96.44 82 ARG B O 1
ATOM 2976 N N . SER B 1 83 ? -12.625 9.133 -1.425 1 98.38 83 SER B N 1
ATOM 2977 C CA . SER B 1 83 ? -11.859 8.039 -2.006 1 98.38 83 SER B CA 1
ATOM 2978 C C . SER B 1 83 ? -12.766 6.867 -2.375 1 98.38 83 SER B C 1
ATOM 2980 O O . SER B 1 83 ? -12.469 6.113 -3.303 1 98.38 83 SER B O 1
ATOM 2982 N N . VAL B 1 84 ? -13.836 6.652 -1.603 1 98.06 84 VAL B N 1
ATOM 2983 C CA . VAL B 1 84 ? -14.812 5.613 -1.912 1 98.06 84 VAL B CA 1
ATOM 2984 C C . VAL B 1 84 ? -15.562 5.977 -3.189 1 98.06 84 VAL B C 1
ATOM 2986 O O . VAL B 1 84 ? -15.82 5.113 -4.031 1 98.06 84 VAL B O 1
ATOM 2989 N N . ALA B 1 85 ? -15.82 7.285 -3.305 1 97.44 85 ALA B N 1
ATOM 2990 C CA . ALA B 1 85 ? -16.531 7.766 -4.488 1 97.44 85 ALA B CA 1
ATOM 2991 C C . ALA B 1 85 ? -15.609 7.785 -5.707 1 97.44 85 ALA B C 1
ATOM 2993 O O . ALA B 1 85 ? -16.062 7.547 -6.832 1 97.44 85 ALA B O 1
ATOM 2994 N N . HIS B 1 86 ? -14.359 8.109 -5.52 1 97.81 86 HIS B N 1
ATOM 2995 C CA . HIS B 1 86 ? -13.398 8.273 -6.598 1 97.81 86 HIS B CA 1
ATOM 2996 C C . HIS B 1 86 ? -12.062 7.625 -6.246 1 97.81 86 HIS B C 1
ATOM 2998 O O . HIS B 1 86 ? -11.047 8.312 -6.113 1 97.81 86 HIS B O 1
ATOM 3004 N N . PRO B 1 87 ? -12.008 6.27 -6.262 1 98.69 87 PRO B N 1
ATOM 3005 C CA . PRO B 1 87 ? -10.828 5.566 -5.75 1 98.69 87 PRO B CA 1
ATOM 3006 C C . PRO B 1 87 ? -9.578 5.828 -6.59 1 98.69 87 PRO B C 1
ATOM 3008 O O . PRO B 1 87 ? -8.492 6.008 -6.039 1 98.69 87 PRO B O 1
ATOM 3011 N N . LEU B 1 88 ? -9.727 5.895 -7.914 1 98.62 88 LEU B N 1
ATOM 3012 C CA . LEU B 1 88 ? -8.57 6.062 -8.781 1 98.62 88 LEU B CA 1
ATOM 3013 C C . LEU B 1 88 ? -7.93 7.434 -8.578 1 98.62 88 LEU B C 1
ATOM 3015 O O . LEU B 1 88 ? -6.703 7.555 -8.57 1 98.62 88 LEU B O 1
ATOM 3019 N N . ALA B 1 89 ? -8.75 8.477 -8.484 1 98.44 89 ALA B N 1
ATOM 3020 C CA . ALA B 1 89 ? -8.227 9.82 -8.266 1 98.44 89 ALA B CA 1
ATOM 3021 C C . ALA B 1 89 ? -7.418 9.898 -6.973 1 98.44 89 ALA B C 1
ATOM 3023 O O . ALA B 1 89 ? -6.332 10.477 -6.945 1 98.44 89 ALA B O 1
ATOM 3024 N N . SER B 1 90 ? -7.953 9.336 -5.887 1 98.62 90 SER B N 1
ATOM 3025 C CA . SER B 1 90 ? -7.25 9.32 -4.609 1 98.62 90 SER B CA 1
ATOM 3026 C C . SER B 1 90 ? -5.945 8.539 -4.707 1 98.62 90 SER B C 1
ATOM 3028 O O . SER B 1 90 ? -4.922 8.961 -4.168 1 98.62 90 SER B O 1
ATOM 3030 N N . HIS B 1 91 ? -5.98 7.422 -5.371 1 98.88 91 HIS B N 1
ATOM 3031 C CA . HIS B 1 91 ? -4.797 6.594 -5.566 1 98.88 91 HIS B CA 1
ATOM 3032 C C . HIS B 1 91 ? -3.703 7.355 -6.309 1 98.88 91 HIS B C 1
ATOM 3034 O O . HIS B 1 91 ? -2.541 7.336 -5.898 1 98.88 91 HIS B O 1
ATOM 3040 N N . HIS B 1 92 ? -4.043 7.977 -7.379 1 98.75 92 HIS B N 1
ATOM 3041 C CA . HIS B 1 92 ? -3.053 8.695 -8.18 1 98.75 92 HIS B CA 1
ATOM 3042 C C . HIS B 1 92 ? -2.453 9.859 -7.395 1 98.75 92 HIS B C 1
ATOM 3044 O O . HIS B 1 92 ? -1.233 10.031 -7.375 1 98.75 92 HIS B O 1
ATOM 3050 N N . ALA B 1 93 ? -3.291 10.602 -6.766 1 98.69 93 ALA B N 1
ATOM 3051 C CA . ALA B 1 93 ? -2.807 11.766 -6.023 1 98.69 93 ALA B CA 1
ATOM 3052 C C . ALA B 1 93 ? -1.919 11.344 -4.859 1 98.69 93 ALA B C 1
ATOM 3054 O O . ALA B 1 93 ? -0.868 11.938 -4.621 1 98.69 93 ALA B O 1
ATOM 3055 N N . ASN B 1 94 ? -2.342 10.312 -4.141 1 98.88 94 ASN B N 1
ATOM 3056 C CA . ASN B 1 94 ? -1.704 9.992 -2.869 1 98.88 94 ASN B CA 1
ATOM 3057 C C . ASN B 1 94 ? -0.551 9.008 -3.053 1 98.88 94 ASN B C 1
ATOM 3059 O O . ASN B 1 94 ? 0.589 9.305 -2.691 1 98.88 94 ASN B O 1
ATOM 3063 N N . ALA B 1 95 ? -0.829 7.848 -3.654 1 98.94 95 ALA B N 1
ATOM 3064 C CA . ALA B 1 95 ? 0.181 6.797 -3.773 1 98.94 95 ALA B CA 1
ATOM 3065 C C . ALA B 1 95 ? 1.141 7.09 -4.922 1 98.94 95 ALA B C 1
ATOM 3067 O O . ALA B 1 95 ? 2.354 7.176 -4.719 1 98.94 95 ALA B O 1
ATOM 3068 N N . THR B 1 96 ? 0.588 7.273 -6.152 1 98.88 96 THR B N 1
ATOM 3069 C CA . THR B 1 96 ? 1.428 7.578 -7.305 1 98.88 96 THR B CA 1
ATOM 3070 C C . THR B 1 96 ? 2.184 8.883 -7.098 1 98.88 96 THR B C 1
ATOM 3072 O O . THR B 1 96 ? 3.371 8.984 -7.414 1 98.88 96 THR B O 1
ATOM 3075 N N . GLY B 1 97 ? 1.448 9.844 -6.578 1 98.94 97 GLY B N 1
ATOM 3076 C CA . GLY B 1 97 ? 2.07 11.133 -6.297 1 98.94 97 GLY B CA 1
ATOM 3077 C C . GLY B 1 97 ? 3.238 11.031 -5.336 1 98.94 97 GLY B C 1
ATOM 3078 O O . GLY B 1 97 ? 4.285 11.641 -5.555 1 98.94 97 GLY B O 1
ATOM 3079 N N . THR B 1 98 ? 3.098 10.25 -4.246 1 98.94 98 THR B N 1
ATOM 3080 C CA . THR B 1 98 ? 4.172 10.07 -3.277 1 98.94 98 THR B CA 1
ATOM 3081 C C . THR B 1 98 ? 5.395 9.438 -3.939 1 98.94 98 THR B C 1
ATOM 3083 O O . THR B 1 98 ? 6.527 9.859 -3.703 1 98.94 98 THR B O 1
ATOM 3086 N N . LEU B 1 99 ? 5.141 8.414 -4.73 1 98.94 99 LEU B N 1
ATOM 3087 C CA . LEU B 1 99 ? 6.238 7.754 -5.426 1 98.94 99 LEU B CA 1
ATOM 3088 C C . LEU B 1 99 ? 6.984 8.734 -6.32 1 98.94 99 LEU B C 1
ATOM 3090 O O . LEU B 1 99 ? 8.211 8.711 -6.391 1 98.94 99 LEU B O 1
ATOM 3094 N N . THR B 1 100 ? 6.246 9.578 -7.004 1 98.88 100 THR B N 1
ATOM 3095 C CA . THR B 1 100 ? 6.84 10.586 -7.879 1 98.88 100 THR B CA 1
ATOM 3096 C C . THR B 1 100 ? 7.68 11.57 -7.074 1 98.88 100 THR B C 1
ATOM 3098 O O . THR B 1 100 ? 8.766 11.969 -7.504 1 98.88 100 THR B O 1
ATOM 3101 N N . VAL B 1 101 ? 7.227 11.953 -5.93 1 98.94 101 VAL B N 1
ATOM 3102 C CA . VAL B 1 101 ? 7.934 12.852 -5.027 1 98.94 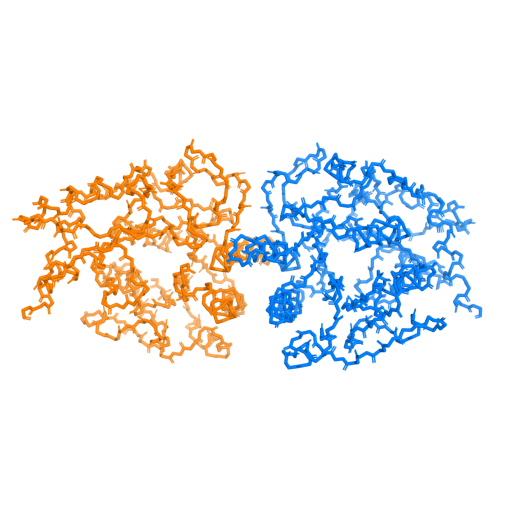101 VAL B CA 1
ATOM 3103 C C . VAL B 1 101 ? 9.2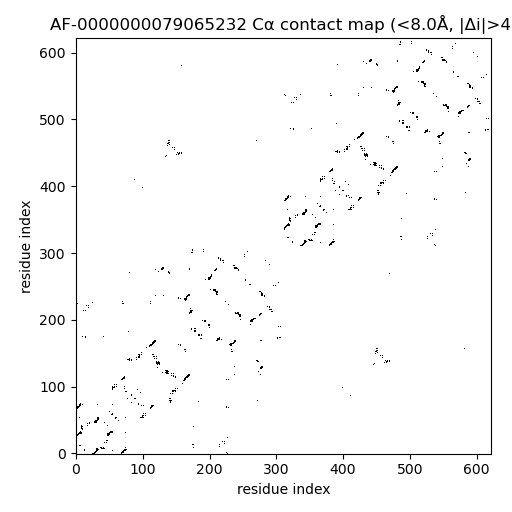34 12.203 -4.57 1 98.94 101 VAL B C 1
ATOM 3105 O O . VAL B 1 101 ? 10.289 12.844 -4.562 1 98.94 101 VAL B O 1
ATOM 3108 N N . LEU B 1 102 ? 9.148 10.945 -4.203 1 98.94 102 LEU B N 1
ATOM 3109 C CA . LEU B 1 102 ? 10.328 10.242 -3.703 1 98.94 102 LEU B CA 1
ATOM 3110 C C . LEU B 1 102 ? 11.375 10.078 -4.801 1 98.94 102 LEU B C 1
ATOM 3112 O O . LEU B 1 102 ? 12.57 10.203 -4.547 1 98.94 102 LEU B O 1
ATOM 3116 N N . GLU B 1 103 ? 10.914 9.789 -6.035 1 98.81 103 GLU B N 1
ATOM 3117 C CA . GLU B 1 103 ? 11.828 9.711 -7.172 1 98.81 103 GLU B CA 1
ATOM 3118 C C . GLU B 1 103 ? 12.539 11.039 -7.406 1 98.81 103 GLU B C 1
ATOM 3120 O O . GLU B 1 103 ? 13.742 11.078 -7.641 1 98.81 103 GLU B O 1
ATOM 3125 N N . ALA B 1 104 ? 11.781 12.117 -7.352 1 98.88 104 ALA B N 1
ATOM 3126 C CA . ALA B 1 104 ? 12.367 13.445 -7.531 1 98.88 104 ALA B CA 1
ATOM 3127 C C . ALA B 1 104 ? 13.367 13.758 -6.422 1 98.88 104 ALA B C 1
ATOM 3129 O O . ALA B 1 104 ? 14.422 14.336 -6.68 1 98.88 104 ALA B O 1
ATOM 3130 N N . ALA B 1 105 ? 13.008 13.398 -5.191 1 98.88 105 ALA B N 1
ATOM 3131 C CA . ALA B 1 105 ? 13.914 13.617 -4.062 1 98.88 105 ALA B CA 1
ATOM 3132 C C . ALA B 1 105 ? 15.227 12.875 -4.258 1 98.88 105 ALA B C 1
ATOM 3134 O O . ALA B 1 105 ? 16.297 13.406 -3.959 1 98.88 105 ALA B O 1
ATOM 3135 N N . ARG B 1 106 ? 15.133 11.633 -4.738 1 98.06 106 ARG B N 1
ATOM 3136 C CA . ARG B 1 106 ? 16.328 10.844 -5.035 1 98.06 106 ARG B CA 1
ATOM 3137 C C . ARG B 1 106 ? 17.188 11.539 -6.082 1 98.06 106 ARG B C 1
ATOM 3139 O O . ARG B 1 106 ? 18.406 11.656 -5.91 1 98.06 106 ARG B O 1
ATOM 3146 N N . ARG B 1 107 ? 16.547 11.977 -7.145 1 97.75 107 ARG B N 1
ATOM 3147 C CA . ARG B 1 107 ? 17.266 12.586 -8.258 1 97.75 107 ARG B CA 1
ATOM 3148 C C . ARG B 1 107 ? 17.906 13.906 -7.832 1 97.75 107 ARG B C 1
ATOM 3150 O O . ARG B 1 107 ? 18.922 14.312 -8.383 1 97.75 107 ARG B O 1
ATOM 3157 N N . ALA B 1 108 ? 17.312 14.57 -6.859 1 97.94 108 ALA B N 1
ATOM 3158 C CA . ALA B 1 108 ? 17.812 15.859 -6.379 1 97.94 108 ALA B CA 1
ATOM 3159 C C . ALA B 1 108 ? 19.016 15.664 -5.461 1 97.94 108 ALA B C 1
ATOM 3161 O O . ALA B 1 108 ? 19.641 16.641 -5.035 1 97.94 108 ALA B O 1
ATOM 3162 N N . GLY B 1 109 ? 19.438 14.406 -5.133 1 96.56 109 GLY B N 1
ATOM 3163 C CA . GLY B 1 109 ? 20.594 14.125 -4.301 1 96.56 109 GLY B CA 1
ATOM 3164 C C . GLY B 1 109 ? 20.234 13.547 -2.947 1 96.56 109 GLY B C 1
ATOM 3165 O O . GLY B 1 109 ? 20.812 13.922 -1.927 1 96.56 109 GLY B O 1
ATOM 3166 N N . ASP B 1 110 ? 19.172 12.758 -2.867 1 95.62 110 ASP B N 1
ATOM 3167 C CA . ASP B 1 110 ? 18.703 12.039 -1.686 1 95.62 110 ASP B CA 1
ATOM 3168 C C . ASP B 1 110 ? 18.344 13.016 -0.563 1 95.62 110 ASP B C 1
ATOM 3170 O O . ASP B 1 110 ? 18.812 12.867 0.564 1 95.62 110 ASP B O 1
ATOM 3174 N N . ILE B 1 111 ? 17.438 13.891 -0.897 1 97.94 111 ILE B N 1
ATOM 3175 C CA . ILE B 1 111 ? 16.969 14.938 0.001 1 97.94 111 ILE B CA 1
ATOM 3176 C C . ILE B 1 111 ? 16.078 14.336 1.085 1 97.94 111 ILE B C 1
ATOM 3178 O O . ILE B 1 111 ? 15.367 13.352 0.838 1 97.94 111 ILE B O 1
ATOM 3182 N N . HIS B 1 112 ? 16.094 14.922 2.342 1 98.88 112 HIS B N 1
ATOM 3183 C CA . HIS B 1 112 ? 15.258 14.5 3.461 1 98.88 112 HIS B CA 1
ATOM 3184 C C . HIS B 1 112 ? 13.773 14.688 3.146 1 98.88 112 HIS B C 1
ATOM 3186 O O . HIS B 1 112 ? 13.359 15.766 2.719 1 98.88 112 HIS B O 1
ATOM 3192 N N . VAL B 1 113 ? 12.992 13.594 3.324 1 98.94 113 VAL B N 1
ATOM 3193 C CA . VAL B 1 113 ? 11.57 13.672 2.99 1 98.94 113 VAL B CA 1
ATOM 3194 C C . VAL B 1 113 ? 10.734 13.297 4.211 1 98.94 113 VAL B C 1
ATOM 3196 O O . VAL B 1 113 ? 10.883 12.203 4.762 1 98.94 113 VAL B O 1
ATOM 3199 N N . ILE B 1 114 ? 9.922 14.211 4.66 1 99 114 ILE B N 1
ATOM 3200 C CA . ILE B 1 114 ? 8.859 13.969 5.633 1 99 114 ILE B CA 1
ATOM 3201 C C . ILE B 1 114 ? 7.523 13.812 4.906 1 99 114 ILE B C 1
ATOM 3203 O O . ILE B 1 114 ? 7.207 14.594 4.008 1 99 114 ILE B O 1
ATOM 3207 N N . ALA B 1 115 ? 6.75 12.828 5.234 1 98.94 115 ALA B N 1
ATOM 3208 C CA . ALA B 1 115 ? 5.484 12.664 4.531 1 98.94 115 ALA B CA 1
ATOM 3209 C C . ALA B 1 115 ? 4.363 12.289 5.496 1 98.94 115 ALA B C 1
ATOM 3211 O O . ALA B 1 115 ? 4.613 11.703 6.551 1 98.94 115 ALA B O 1
ATOM 3212 N N . ALA B 1 116 ? 3.199 12.633 5.121 1 98.88 116 ALA B N 1
ATOM 3213 C CA . ALA B 1 116 ? 2.012 12.406 5.941 1 98.88 116 ALA B CA 1
ATOM 3214 C C . ALA B 1 116 ? 1.262 11.156 5.488 1 98.88 116 ALA B C 1
ATOM 3216 O O . ALA B 1 116 ? 0.72 11.117 4.379 1 98.88 116 ALA B O 1
ATOM 3217 N N . SER B 1 117 ? 1.259 10.18 6.262 1 98.81 117 SER B N 1
ATOM 3218 C CA . SER B 1 117 ? 0.28 9.102 6.207 1 98.81 117 SER B CA 1
ATOM 3219 C C . SER B 1 117 ? -0.929 9.398 7.086 1 98.81 117 SER B C 1
ATOM 3221 O O . SER B 1 117 ? -1.304 10.562 7.254 1 98.81 117 SER B O 1
ATOM 3223 N N . SER B 1 118 ? -1.626 8.375 7.535 1 98.62 118 SER B N 1
ATOM 3224 C CA . SER B 1 118 ? -2.881 8.586 8.25 1 98.62 118 SER B CA 1
ATOM 3225 C C . SER B 1 118 ? -3.162 7.453 9.227 1 98.62 118 SER B C 1
ATOM 3227 O O . SER B 1 118 ? -2.812 6.301 8.961 1 98.62 118 SER B O 1
ATOM 3229 N N . SER B 1 119 ? -3.844 7.828 10.281 1 98.12 119 SER B N 1
ATOM 3230 C CA . SER B 1 119 ? -4.312 6.812 11.219 1 98.12 119 SER B CA 1
ATOM 3231 C C . SER B 1 119 ? -5.297 5.859 10.562 1 98.12 119 SER B C 1
ATOM 3233 O O . SER B 1 119 ? -5.551 4.766 11.07 1 98.12 119 SER B O 1
ATOM 3235 N N . SER B 1 120 ? -5.844 6.242 9.414 1 98.12 120 SER B N 1
ATOM 3236 C CA . SER B 1 120 ? -6.812 5.406 8.711 1 98.12 120 SER B CA 1
ATOM 3237 C C . SER B 1 120 ? -6.191 4.078 8.297 1 98.12 120 SER B C 1
ATOM 3239 O O . SER B 1 120 ? -6.91 3.125 7.98 1 98.12 120 SER B O 1
ATOM 3241 N N . VAL B 1 121 ? -4.852 3.922 8.305 1 98.69 121 VAL B N 1
ATOM 3242 C CA . VAL B 1 121 ? -4.176 2.703 7.867 1 98.69 121 VAL B CA 1
ATOM 3243 C C . VAL B 1 121 ? -4.469 1.572 8.852 1 98.69 121 VAL B C 1
ATOM 3245 O O . VAL B 1 121 ? -4.418 0.395 8.484 1 98.69 121 VAL B O 1
ATOM 3248 N N . TYR B 1 122 ? -4.785 1.921 10.102 1 98.25 122 TYR B N 1
ATOM 3249 C CA . TYR B 1 122 ? -5.078 0.9 11.102 1 98.25 122 TYR B CA 1
ATOM 3250 C C . TYR B 1 122 ? -6.387 0.185 10.781 1 98.25 122 TYR B C 1
ATOM 3252 O O . TYR B 1 122 ? -6.539 -1.002 11.078 1 98.25 122 TYR B O 1
ATOM 3260 N N . GLY B 1 123 ? -7.328 0.978 10.234 1 97.12 123 GLY B N 1
ATOM 3261 C CA . GLY B 1 123 ? -8.547 0.423 9.68 1 97.12 123 GLY B CA 1
ATOM 3262 C C . GLY B 1 123 ? -9.281 -0.495 10.633 1 97.12 123 GLY B C 1
ATOM 3263 O O . GLY B 1 123 ? -9.578 -0.11 11.773 1 97.12 123 GLY B O 1
ATOM 3264 N N . ALA B 1 124 ? -9.422 -1.723 10.281 1 95.31 124 ALA B N 1
ATOM 3265 C CA . ALA B 1 124 ? -10.258 -2.697 10.969 1 95.31 124 ALA B CA 1
ATOM 3266 C C . ALA B 1 124 ? -9.555 -3.26 12.195 1 95.31 124 ALA B C 1
ATOM 3268 O O . ALA B 1 124 ? -10.148 -4.02 12.969 1 95.31 124 ALA B O 1
ATOM 3269 N N . ASN B 1 125 ? -8.266 -2.975 12.391 1 96 125 ASN B N 1
ATOM 3270 C CA . ASN B 1 125 ? -7.578 -3.473 13.578 1 96 125 ASN B CA 1
ATOM 3271 C C . ASN B 1 125 ? -8.242 -2.977 14.859 1 96 125 ASN B C 1
ATOM 3273 O O . ASN B 1 125 ? -8.305 -1.771 15.109 1 96 125 ASN B O 1
ATOM 3277 N N . PRO B 1 126 ? -8.727 -3.84 15.711 1 94.19 126 PRO B N 1
ATOM 3278 C CA . PRO B 1 126 ? -9.531 -3.414 16.859 1 94.19 126 PRO B CA 1
ATOM 3279 C C . PRO B 1 126 ? -8.688 -2.957 18.047 1 94.19 126 PRO B C 1
ATOM 3281 O O . PRO B 1 126 ? -9.211 -2.395 19 1 94.19 126 PRO B O 1
ATOM 3284 N N . HIS B 1 127 ? -7.418 -3.152 18.062 1 96.38 127 HIS B N 1
ATOM 3285 C CA . HIS B 1 127 ? -6.551 -2.881 19.203 1 96.38 127 HIS B CA 1
ATOM 3286 C C . HIS B 1 127 ? -6.516 -1.391 19.516 1 96.38 127 HIS B C 1
ATOM 3288 O O . HIS B 1 127 ? -6.469 -0.557 18.609 1 96.38 127 HIS B O 1
ATOM 3294 N N . LEU B 1 128 ? -6.574 -1.043 20.812 1 96.06 128 LEU B N 1
ATOM 3295 C CA . LEU B 1 128 ? -6.391 0.313 21.312 1 96.06 128 LEU B CA 1
ATOM 3296 C C . LEU B 1 128 ? -5.48 0.32 22.531 1 96.06 128 LEU B C 1
ATOM 3298 O O . LEU B 1 128 ? -5.539 -0.594 23.359 1 96.06 128 LEU B O 1
ATOM 3302 N N . PRO B 1 129 ? -4.754 1.278 22.703 1 97.69 129 PRO B N 1
ATOM 3303 C CA . PRO B 1 129 ? -4.445 2.307 21.719 1 97.69 129 PRO B CA 1
ATOM 3304 C C . PRO B 1 129 ? -3.701 1.751 20.5 1 97.69 129 PRO B C 1
ATOM 3306 O O . PRO B 1 129 ? -3.029 0.723 20.594 1 97.69 129 PRO B O 1
ATOM 3309 N N . LYS B 1 130 ? -3.934 2.396 19.359 1 98.38 130 LYS B N 1
ATOM 3310 C CA . LYS B 1 130 ? -3.221 2.021 18.141 1 98.38 130 LYS B CA 1
ATOM 3311 C C . LYS B 1 130 ? -1.727 2.309 18.266 1 98.38 130 LYS B C 1
ATOM 3313 O O . LYS B 1 130 ? -1.326 3.453 18.484 1 98.38 130 LYS B O 1
ATOM 3318 N N . HIS B 1 131 ? -0.888 1.334 18.219 1 98.12 131 HIS B N 1
ATOM 3319 C CA . HIS B 1 131 ? 0.555 1.533 18.156 1 98.12 131 HIS B CA 1
ATOM 3320 C C . HIS B 1 131 ? 1.11 1.097 16.812 1 98.12 131 HIS B C 1
ATOM 3322 O O . HIS B 1 131 ? 0.49 0.294 16.109 1 98.12 131 HIS B O 1
ATOM 3328 N N . GLU B 1 132 ? 2.273 1.544 16.422 1 98.25 132 GLU B N 1
ATOM 3329 C CA . GLU B 1 132 ? 2.77 1.501 15.047 1 98.25 132 GLU B CA 1
ATOM 3330 C C . GLU B 1 132 ? 3.186 0.087 14.648 1 98.25 132 GLU B C 1
ATOM 3332 O O . GLU B 1 132 ? 3.395 -0.199 13.469 1 98.25 132 GLU B O 1
ATOM 3337 N N . ASP B 1 133 ? 3.26 -0.879 15.562 1 97.44 133 ASP B N 1
ATOM 3338 C CA . ASP B 1 133 ? 3.662 -2.246 15.25 1 97.44 133 ASP B CA 1
ATOM 3339 C C . ASP B 1 133 ? 2.449 -3.117 14.93 1 97.44 133 ASP B C 1
ATOM 3341 O O . ASP B 1 133 ? 2.596 -4.285 14.562 1 97.44 133 ASP B O 1
ATOM 3345 N N . LEU B 1 134 ? 1.289 -2.541 15.055 1 98 134 LEU B N 1
ATOM 3346 C CA . LEU B 1 134 ? 0.08 -3.271 14.695 1 98 134 LEU B CA 1
ATOM 3347 C C . LEU B 1 134 ? 0.006 -3.486 13.188 1 98 134 LEU B C 1
ATOM 3349 O O . LEU B 1 134 ? 0.448 -2.635 12.406 1 98 134 LEU B O 1
ATOM 3353 N N . ARG B 1 135 ? -0.565 -4.598 12.812 1 97.88 135 AR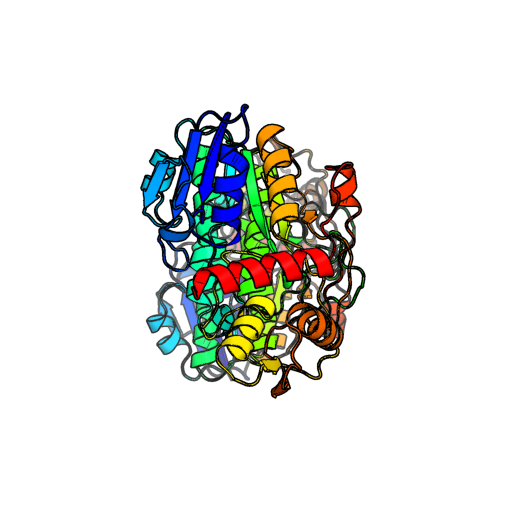G B N 1
ATOM 3354 C CA . ARG B 1 135 ? -0.851 -4.84 11.398 1 97.88 135 ARG B CA 1
ATOM 3355 C C . ARG B 1 135 ? -1.853 -3.822 10.859 1 97.88 135 ARG B C 1
ATOM 3357 O O . ARG B 1 135 ? -2.949 -3.678 11.406 1 97.88 135 ARG B O 1
ATOM 3364 N N . PRO B 1 136 ? -1.487 -3.086 9.789 1 98.06 136 PRO B N 1
ATOM 3365 C CA . PRO B 1 136 ? -2.49 -2.252 9.117 1 98.06 136 PRO B CA 1
ATOM 3366 C C . PRO B 1 136 ? -3.625 -3.068 8.508 1 98.06 136 PRO B C 1
ATOM 3368 O O . PRO B 1 136 ? -3.393 -4.164 7.988 1 98.06 136 PRO B O 1
ATOM 3371 N N . ALA B 1 137 ? -4.812 -2.572 8.555 1 97.88 137 ALA B N 1
ATOM 3372 C CA . ALA B 1 137 ? -6.012 -3.201 8 1 97.88 137 ALA B CA 1
ATOM 3373 C C . ALA B 1 137 ? -6.926 -2.168 7.355 1 97.88 137 ALA B C 1
ATOM 3375 O O . ALA B 1 137 ? -8.062 -1.978 7.789 1 97.88 137 ALA B O 1
ATOM 3376 N N . PRO B 1 138 ? -6.43 -1.508 6.277 1 98.12 138 PRO B N 1
ATOM 3377 C CA . PRO B 1 138 ? -7.156 -0.389 5.676 1 98.12 138 PRO B CA 1
ATOM 3378 C C . PRO B 1 138 ? -8.562 -0.775 5.219 1 98.12 138 PRO B C 1
ATOM 3380 O O . PRO B 1 138 ? -8.758 -1.859 4.664 1 98.12 138 PRO B O 1
ATOM 3383 N N . LEU B 1 139 ? -9.57 0.147 5.375 1 98.31 139 LEU B N 1
ATOM 3384 C CA . LEU B 1 139 ? -10.977 -0.11 5.09 1 98.31 139 LEU B CA 1
ATOM 3385 C C . LEU B 1 139 ? -11.43 0.654 3.85 1 98.31 139 LEU B C 1
ATOM 3387 O O . LEU B 1 139 ? -12.555 0.48 3.385 1 98.31 139 LEU B O 1
ATOM 3391 N N . SER B 1 140 ? -10.539 1.498 3.322 1 98.69 140 SER B N 1
ATOM 3392 C CA . SER B 1 140 ? -10.93 2.373 2.221 1 98.69 140 SER B CA 1
ATOM 3393 C C . SER B 1 140 ? -9.773 2.598 1.256 1 98.69 140 SER B C 1
ATOM 3395 O O . SER B 1 140 ? -8.609 2.41 1.62 1 98.69 140 SER B O 1
ATOM 3397 N N . PRO B 1 141 ? -10.102 3.057 -0.015 1 98.81 141 PRO B N 1
ATOM 3398 C CA . PRO B 1 141 ? -9.023 3.396 -0.947 1 98.81 141 PRO B CA 1
ATOM 3399 C C . PRO B 1 141 ? -8.102 4.492 -0.414 1 98.81 141 PRO B C 1
ATOM 3401 O O . PRO B 1 141 ? -6.898 4.477 -0.675 1 98.81 141 PRO B O 1
ATOM 3404 N N . TYR B 1 142 ? -8.672 5.461 0.362 1 98.81 142 TYR B N 1
ATOM 3405 C CA . TYR B 1 142 ? -7.859 6.484 1.007 1 98.81 142 TYR B CA 1
ATOM 3406 C C . TYR B 1 142 ? -6.824 5.852 1.932 1 98.81 142 TYR B C 1
ATOM 3408 O O . TYR B 1 142 ? -5.633 6.164 1.848 1 98.81 142 TYR B O 1
ATOM 3416 N N . ALA B 1 143 ? -7.285 4.961 2.781 1 98.88 143 ALA B N 1
ATOM 3417 C CA . ALA B 1 143 ? -6.402 4.309 3.744 1 98.88 143 ALA B CA 1
ATOM 3418 C C . ALA B 1 143 ? -5.316 3.504 3.037 1 98.88 143 ALA B C 1
ATOM 3420 O O . ALA B 1 143 ? -4.16 3.492 3.471 1 98.88 143 ALA B O 1
ATOM 3421 N N . VAL B 1 144 ? -5.66 2.83 1.944 1 98.94 144 VAL B N 1
ATOM 3422 C CA . VAL B 1 144 ? -4.684 2.057 1.183 1 98.94 144 VAL B CA 1
ATOM 3423 C C . VAL B 1 144 ? -3.639 2.994 0.581 1 98.94 144 VAL B C 1
ATOM 3425 O O . VAL B 1 144 ? -2.443 2.688 0.59 1 98.94 144 VAL B O 1
ATOM 3428 N N . SER B 1 145 ? -4.086 4.129 0.014 1 98.94 145 SER B N 1
ATOM 3429 C CA . SER B 1 145 ? -3.158 5.07 -0.609 1 98.94 145 SER B CA 1
ATOM 3430 C C . SER B 1 145 ? -2.188 5.648 0.413 1 98.94 145 SER B C 1
ATOM 3432 O O . SER B 1 145 ? -1.022 5.898 0.098 1 98.94 145 SER B O 1
ATOM 3434 N N . LYS B 1 146 ? -2.639 5.871 1.628 1 98.94 146 LYS B N 1
ATOM 3435 C CA . LYS B 1 146 ? -1.769 6.406 2.672 1 98.94 146 LYS B CA 1
ATOM 3436 C C . LYS B 1 146 ? -0.829 5.332 3.209 1 98.94 146 LYS B C 1
ATOM 3438 O O . LYS B 1 146 ? 0.308 5.625 3.586 1 98.94 146 LYS B O 1
ATOM 3443 N N . LEU B 1 147 ? -1.337 4.121 3.283 1 98.94 147 LEU B N 1
ATOM 3444 C CA . LEU B 1 147 ? -0.448 3.012 3.617 1 98.94 147 LEU B CA 1
ATOM 3445 C C . LEU B 1 147 ? 0.667 2.879 2.586 1 98.94 147 LEU B C 1
ATOM 3447 O O . LEU B 1 147 ? 1.821 2.633 2.941 1 98.94 147 LEU B O 1
ATOM 3451 N N . ALA B 1 148 ? 0.297 3.01 1.322 1 98.94 148 ALA B N 1
ATOM 3452 C CA . ALA B 1 148 ? 1.312 2.996 0.271 1 98.94 148 ALA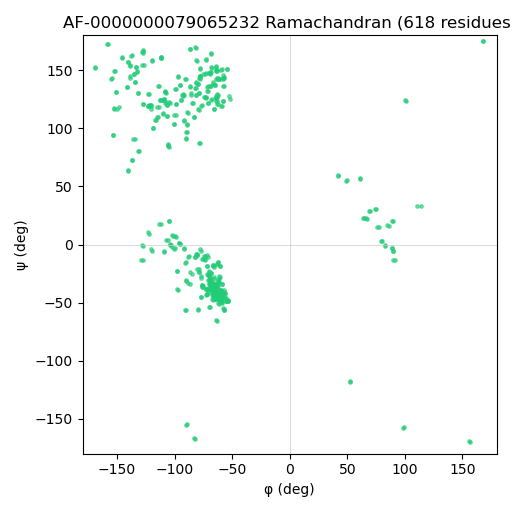 B CA 1
ATOM 3453 C C . ALA B 1 148 ? 2.312 4.133 0.461 1 98.94 148 ALA B C 1
ATOM 3455 O O . ALA B 1 148 ? 3.516 3.949 0.266 1 98.94 148 ALA B O 1
ATOM 3456 N N . THR B 1 149 ? 1.834 5.281 0.869 1 98.94 149 THR B N 1
ATOM 3457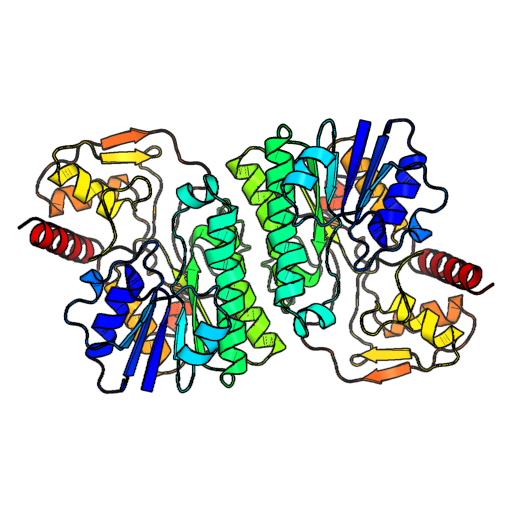 C CA . THR B 1 149 ? 2.678 6.449 1.091 1 98.94 149 THR B CA 1
ATOM 3458 C C . THR B 1 149 ? 3.775 6.141 2.105 1 98.94 149 THR B C 1
ATOM 3460 O O . THR B 1 149 ? 4.965 6.246 1.793 1 98.94 149 THR B O 1
ATOM 3463 N N . GLU B 1 150 ? 3.393 5.691 3.303 1 98.94 150 GLU B N 1
ATOM 3464 C CA . GLU B 1 150 ? 4.395 5.441 4.336 1 98.94 150 GLU B CA 1
ATOM 3465 C C . GLU B 1 150 ? 5.289 4.262 3.969 1 98.94 150 GLU B C 1
ATOM 3467 O O . GLU B 1 150 ? 6.477 4.254 4.289 1 98.94 150 GLU B O 1
ATOM 3472 N N . SER B 1 151 ? 4.723 3.291 3.27 1 98.94 151 SER B N 1
ATOM 3473 C CA . SER B 1 151 ? 5.484 2.109 2.871 1 98.94 151 SER B CA 1
ATOM 3474 C C . SER B 1 151 ? 6.551 2.459 1.841 1 98.94 151 SER B C 1
ATOM 3476 O O . SER B 1 151 ? 7.652 1.907 1.87 1 98.94 151 SER B O 1
ATOM 3478 N N . TYR B 1 152 ? 6.223 3.324 0.892 1 98.94 152 TYR B N 1
ATOM 3479 C CA . TYR B 1 152 ? 7.211 3.752 -0.091 1 98.94 152 TYR B CA 1
ATOM 3480 C C . TYR B 1 152 ? 8.359 4.496 0.579 1 98.94 152 TYR B C 1
ATOM 3482 O O . TYR B 1 152 ? 9.516 4.352 0.181 1 98.94 152 TYR B O 1
ATOM 3490 N N . LEU B 1 153 ? 8.062 5.34 1.575 1 98.94 153 LEU B N 1
ATOM 3491 C CA . LEU B 1 153 ? 9.148 5.984 2.301 1 98.94 153 LEU B CA 1
ATOM 3492 C C . LEU B 1 153 ? 10.117 4.949 2.861 1 98.94 153 LEU B C 1
ATOM 3494 O O . LEU B 1 153 ? 11.328 5.051 2.658 1 98.94 153 LEU B O 1
ATOM 3498 N N . ALA B 1 154 ? 9.57 3.943 3.523 1 98.69 154 ALA B N 1
ATOM 3499 C CA . ALA B 1 154 ? 10.406 2.893 4.109 1 98.69 154 ALA B CA 1
ATOM 3500 C C . ALA B 1 154 ? 11.211 2.176 3.033 1 98.69 154 ALA B C 1
ATOM 3502 O O . ALA B 1 154 ? 12.414 1.954 3.197 1 98.69 154 ALA B O 1
ATOM 3503 N N . ALA B 1 155 ? 10.547 1.786 1.963 1 98.75 155 ALA B N 1
ATOM 3504 C CA . ALA B 1 155 ? 11.219 1.065 0.885 1 98.75 155 ALA B CA 1
ATOM 3505 C C . ALA B 1 155 ? 12.367 1.89 0.305 1 98.75 155 ALA B C 1
ATOM 3507 O O . ALA B 1 155 ? 13.438 1.354 0.006 1 98.75 155 ALA B O 1
ATOM 3508 N N . TYR B 1 156 ? 12.141 3.18 0.113 1 98.81 156 TYR B N 1
ATOM 3509 C CA . TYR B 1 156 ? 13.156 4.051 -0.469 1 98.81 156 TYR B CA 1
ATOM 3510 C C . TYR B 1 156 ? 14.336 4.23 0.485 1 98.81 156 TYR B C 1
ATOM 3512 O O . TYR B 1 156 ? 15.484 4.34 0.05 1 98.81 156 TYR B O 1
ATOM 3520 N N . HIS B 1 157 ? 14.023 4.312 1.779 1 98.75 157 HIS B N 1
ATOM 3521 C CA . HIS B 1 157 ? 15.102 4.336 2.76 1 98.75 157 HIS B CA 1
ATOM 3522 C C . HIS B 1 157 ? 15.961 3.082 2.664 1 98.75 157 HIS B C 1
ATOM 3524 O O . HIS B 1 157 ? 17.188 3.168 2.645 1 98.75 157 HIS B O 1
ATOM 3530 N N . HIS B 1 158 ? 15.328 1.931 2.516 1 97.62 158 HIS B N 1
ATOM 3531 C CA . HIS B 1 158 ? 16.031 0.655 2.551 1 97.62 158 HIS B CA 1
ATOM 3532 C C . HIS B 1 158 ? 16.781 0.401 1.244 1 97.62 158 HIS B C 1
ATOM 3534 O O . HIS B 1 158 ? 17.859 -0.171 1.247 1 97.62 158 HIS B O 1
ATOM 3540 N N . CYS B 1 159 ? 16.219 0.838 0.117 1 97.31 159 CYS B N 1
ATOM 3541 C CA . CYS B 1 159 ? 16.766 0.507 -1.191 1 97.31 159 CYS B CA 1
ATOM 3542 C C . CYS B 1 159 ? 17.781 1.554 -1.634 1 97.31 159 CYS B C 1
ATOM 3544 O O . CYS B 1 159 ? 18.734 1.24 -2.359 1 97.31 159 CYS B O 1
ATOM 3546 N N . TYR B 1 160 ? 17.578 2.846 -1.198 1 97.81 160 TYR B N 1
ATOM 3547 C CA . TYR B 1 160 ? 18.359 3.932 -1.784 1 97.81 160 TYR B CA 1
ATOM 3548 C C . TYR B 1 160 ? 19.016 4.77 -0.702 1 97.81 160 TYR B C 1
ATOM 3550 O O . TYR B 1 160 ? 19.703 5.754 -1.001 1 97.81 160 TYR B O 1
ATOM 3558 N N . ASP B 1 161 ? 18.812 4.441 0.581 1 97.88 161 ASP B N 1
ATOM 3559 C CA . ASP B 1 161 ? 19.344 5.172 1.727 1 97.88 161 ASP B CA 1
ATOM 3560 C C . ASP B 1 161 ? 18.766 6.582 1.794 1 97.88 161 ASP B C 1
ATOM 3562 O O . ASP B 1 161 ? 19.422 7.508 2.281 1 97.88 161 ASP B O 1
ATOM 3566 N N . LEU B 1 162 ? 17.625 6.852 1.211 1 98.69 162 LEU B N 1
ATOM 3567 C CA . LEU B 1 162 ? 16.953 8.141 1.288 1 98.69 162 LEU B CA 1
ATOM 3568 C C . LEU B 1 162 ? 16.531 8.445 2.723 1 98.69 162 LEU B C 1
ATOM 3570 O O . LEU B 1 162 ? 15.906 7.617 3.385 1 98.69 162 LEU B O 1
ATOM 3574 N N . PRO B 1 163 ? 16.922 9.609 3.293 1 98.88 163 PRO B N 1
ATOM 3575 C CA . PRO B 1 163 ? 16.453 9.961 4.629 1 98.88 163 PRO B CA 1
ATOM 3576 C C . PRO B 1 163 ? 14.969 10.32 4.652 1 98.88 163 PRO B C 1
ATOM 3578 O O . PRO B 1 163 ? 14.539 11.234 3.939 1 98.88 163 PRO B O 1
ATOM 3581 N N . VAL B 1 164 ? 14.172 9.578 5.461 1 98.94 164 VAL B N 1
ATOM 3582 C CA . VAL B 1 164 ? 12.727 9.758 5.398 1 98.94 164 VAL B CA 1
ATOM 3583 C C . VAL B 1 164 ? 12.148 9.766 6.809 1 98.94 164 VAL B C 1
ATOM 3585 O O . VAL B 1 164 ? 12.812 9.352 7.762 1 98.94 164 VAL B O 1
ATOM 3588 N N . LEU B 1 165 ? 10.93 10.281 6.941 1 98.94 165 LEU B N 1
ATOM 3589 C CA . LEU B 1 165 ? 10.18 10.281 8.188 1 98.94 165 LEU B CA 1
ATOM 3590 C C . LEU B 1 165 ? 8.68 10.305 7.922 1 98.94 165 LEU B C 1
ATOM 3592 O O . LEU B 1 165 ? 8.094 11.367 7.695 1 98.94 165 LEU B O 1
ATOM 3596 N N . PRO B 1 166 ? 8.062 9.164 7.891 1 98.94 166 PRO B N 1
ATOM 3597 C CA . PRO B 1 166 ? 6.605 9.109 7.738 1 98.94 166 PRO B CA 1
ATOM 3598 C C . PRO B 1 166 ? 5.867 9.328 9.055 1 98.94 166 PRO B C 1
ATOM 3600 O O . PRO B 1 166 ? 6.227 8.727 10.078 1 98.94 166 PRO B O 1
ATOM 3603 N N . PHE B 1 167 ? 4.844 10.141 9.031 1 98.94 167 PHE B N 1
ATOM 3604 C CA . PHE B 1 167 ? 3.967 10.352 10.18 1 98.94 167 PHE B CA 1
ATOM 3605 C C . PHE B 1 167 ? 2.564 9.836 9.891 1 98.94 167 PHE B C 1
ATOM 3607 O O . PHE B 1 167 ? 2.043 10.016 8.789 1 98.94 167 PHE B O 1
ATOM 3614 N N . ARG B 1 168 ? 1.963 9.164 10.812 1 98.94 168 ARG B N 1
ATOM 3615 C CA . ARG B 1 168 ? 0.526 8.906 10.789 1 98.94 168 ARG B CA 1
ATOM 3616 C C . ARG B 1 168 ? -0.234 9.984 11.555 1 98.94 168 ARG B C 1
ATOM 3618 O O . ARG B 1 168 ? -0.208 10.016 12.781 1 98.94 168 ARG B O 1
ATOM 3625 N N . PHE B 1 169 ? -0.896 10.836 10.805 1 98.75 169 PHE B N 1
ATOM 3626 C CA . PHE B 1 169 ? -1.678 11.906 11.414 1 98.75 169 PHE B CA 1
ATOM 3627 C C . PHE B 1 169 ? -3.008 11.383 11.938 1 98.75 169 PHE B C 1
ATOM 3629 O O . PHE B 1 169 ? -3.623 10.516 11.312 1 98.75 169 PHE B O 1
ATOM 3636 N N . PHE B 1 170 ? -3.473 11.891 13.094 1 98.31 170 PHE B N 1
ATOM 3637 C CA . PHE B 1 170 ? -4.758 11.547 13.688 1 98.31 170 PHE B CA 1
ATOM 3638 C C . PHE B 1 170 ? -5.672 12.766 13.75 1 98.31 170 PHE B C 1
ATOM 3640 O O . PHE B 1 170 ? -5.426 13.695 14.523 1 98.31 170 PHE B O 1
ATOM 3647 N N . ASN B 1 171 ? -6.652 12.852 12.969 1 97 171 ASN B N 1
ATOM 3648 C CA . ASN B 1 171 ? -7.766 13.789 13 1 97 171 ASN B CA 1
ATOM 3649 C C . ASN B 1 171 ? -7.293 15.203 13.328 1 97 171 ASN B C 1
ATOM 3651 O O . ASN B 1 171 ? -7.77 15.812 14.289 1 97 171 ASN B O 1
ATOM 3655 N N . VAL B 1 172 ? -6.453 15.68 12.516 1 98.44 172 VAL B N 1
ATOM 3656 C CA . VAL B 1 172 ? -5.938 17.047 12.672 1 98.44 172 VAL B CA 1
ATOM 3657 C C . VAL B 1 172 ? -7.055 18.047 12.406 1 98.44 172 VAL B C 1
ATOM 3659 O O . VAL B 1 172 ? -7.848 17.875 11.484 1 98.44 172 VAL B O 1
ATOM 3662 N N . TYR B 1 173 ? -7.164 19.078 13.242 1 97.88 173 TYR B N 1
ATOM 3663 C CA . TYR B 1 173 ? -8.164 20.125 13.07 1 97.88 173 TYR B CA 1
ATOM 3664 C C . TYR B 1 173 ? -7.578 21.484 13.406 1 97.88 173 TYR B C 1
ATOM 3666 O O . TYR B 1 173 ? -6.535 21.594 14.055 1 97.88 173 TYR B O 1
ATOM 3674 N N . GLY B 1 174 ? -8.18 22.516 12.859 1 98.44 174 GLY B N 1
ATOM 3675 C CA . GLY B 1 174 ? -7.715 23.859 13.172 1 98.44 174 GLY B CA 1
ATOM 3676 C C . GLY B 1 174 ? -8.062 24.875 12.102 1 98.44 174 GLY B C 1
ATOM 3677 O O . GLY B 1 174 ? -8.859 24.594 11.203 1 98.44 174 GLY B O 1
ATOM 3678 N N . PRO B 1 175 ? -7.469 26.078 12.219 1 97.38 175 PRO B N 1
ATOM 3679 C CA . PRO B 1 175 ? -7.68 27.156 11.25 1 97.38 175 PRO B CA 1
ATOM 3680 C C . PRO B 1 175 ? -7.293 26.75 9.828 1 97.38 175 PRO B C 1
ATOM 3682 O O . PRO B 1 175 ? -6.328 26.016 9.633 1 97.38 175 PRO B O 1
ATOM 3685 N N . ARG B 1 176 ? -8.055 27.219 8.836 1 96.81 176 ARG B N 1
ATOM 3686 C CA . ARG B 1 176 ? -7.797 27.078 7.41 1 96.81 176 ARG B CA 1
ATOM 3687 C C . ARG B 1 176 ? -8.227 25.688 6.922 1 96.81 176 ARG B C 1
ATOM 3689 O O . ARG B 1 176 ? -8.023 25.359 5.75 1 96.81 176 ARG B O 1
ATOM 3696 N N . GLN B 1 177 ? -8.82 24.875 7.836 1 97.38 177 GLN B N 1
ATOM 3697 C CA . GLN B 1 177 ? -9.422 23.625 7.375 1 97.38 177 GLN B CA 1
ATOM 3698 C C . GLN B 1 177 ? -10.711 23.891 6.602 1 97.38 177 GLN B C 1
ATOM 3700 O O . GLN B 1 177 ? -11.578 24.641 7.062 1 97.38 177 GLN B O 1
ATOM 3705 N N . PRO B 1 178 ? -10.719 23.344 5.402 1 93.56 178 PRO B N 1
ATOM 3706 C CA . PRO B 1 178 ? -11.883 23.656 4.57 1 93.56 178 PRO B CA 1
ATOM 3707 C C . PRO B 1 178 ? -13.195 23.203 5.188 1 93.56 178 PRO B C 1
ATOM 3709 O O . PRO B 1 178 ? -13.25 22.125 5.801 1 93.56 178 PRO B O 1
ATOM 3712 N N . ALA B 1 179 ? -14.156 24.062 4.965 1 90.75 179 ALA B N 1
ATOM 3713 C CA . ALA B 1 179 ? -15.516 23.797 5.441 1 90.75 179 ALA B CA 1
ATOM 3714 C C . ALA B 1 179 ? -16.531 23.922 4.312 1 90.75 179 ALA B C 1
ATOM 3716 O O . ALA B 1 179 ? -16.172 24.297 3.189 1 90.75 179 ALA B O 1
ATOM 3717 N N . GLY B 1 180 ? -17.625 23.484 4.449 1 84.06 180 GLY B N 1
ATOM 3718 C CA . GLY B 1 180 ? -18.719 23.812 3.555 1 84.06 180 GLY B CA 1
ATOM 3719 C C . GLY B 1 180 ? -18.781 22.906 2.336 1 84.06 180 GLY B C 1
ATOM 3720 O O . GLY B 1 180 ? -19.281 23.312 1.283 1 84.06 180 GLY B O 1
ATOM 3721 N N . HIS B 1 181 ? -18.172 21.844 2.289 1 86.75 181 HIS B N 1
ATOM 3722 C CA . HIS B 1 181 ? -18.266 20.875 1.211 1 86.75 181 HIS B CA 1
ATOM 3723 C C . HIS B 1 181 ? -18.594 19.484 1.752 1 86.75 181 HIS B C 1
ATOM 3725 O O . HIS B 1 181 ? -18.5 19.234 2.955 1 86.75 181 HIS B O 1
ATOM 3731 N N . ALA B 1 182 ? -18.953 18.609 0.855 1 84.69 182 ALA B N 1
ATOM 3732 C CA . ALA B 1 182 ? -19.516 17.312 1.202 1 84.69 182 ALA B CA 1
ATOM 3733 C C . ALA B 1 182 ? -18.484 16.438 1.907 1 84.69 182 ALA B C 1
ATOM 3735 O O . ALA B 1 182 ? -18.859 15.508 2.641 1 84.69 182 ALA B O 1
ATOM 3736 N N . TYR B 1 183 ? -17.203 16.812 1.778 1 88.69 183 TYR B N 1
ATOM 3737 C CA . TYR B 1 183 ? -16.156 15.938 2.299 1 88.69 183 TYR B CA 1
ATOM 3738 C C . TYR B 1 183 ? -15.438 16.594 3.473 1 88.69 183 TYR B C 1
ATOM 3740 O O . TYR B 1 183 ? -14.344 16.188 3.85 1 88.69 183 TYR B O 1
ATOM 3748 N N . ALA B 1 184 ? -16.047 17.594 4.039 1 90.44 184 ALA B N 1
ATOM 3749 C CA . ALA B 1 184 ? -15.406 18.312 5.129 1 90.44 184 ALA B CA 1
ATOM 3750 C C . ALA B 1 184 ? -15.289 17.453 6.375 1 90.44 184 ALA B C 1
ATOM 3752 O O . ALA B 1 184 ? -16.156 16.609 6.641 1 90.44 184 ALA B O 1
ATOM 3753 N N . ALA B 1 185 ? -14.242 17.672 7.16 1 94.25 185 ALA B N 1
ATOM 3754 C CA . ALA B 1 185 ? -14.047 17.016 8.453 1 94.25 185 ALA B CA 1
ATOM 3755 C C . ALA B 1 185 ? -15.078 17.5 9.469 1 94.25 185 ALA B C 1
ATOM 3757 O O . ALA B 1 185 ? -15.734 18.516 9.266 1 94.25 185 ALA B O 1
ATOM 3758 N N . VAL B 1 186 ? -15.234 16.844 10.492 1 95.12 186 VAL B N 1
ATOM 3759 C CA . VAL B 1 186 ? -16.359 17 11.414 1 95.12 186 VAL B CA 1
ATOM 3760 C C . VAL B 1 186 ? -16.297 18.375 12.07 1 95.12 186 VAL B C 1
ATOM 3762 O O . VAL B 1 186 ? -17.312 19.078 12.164 1 95.12 186 VAL B O 1
ATOM 3765 N N . VAL B 1 187 ? -15.094 18.844 12.438 1 96.69 187 VAL B N 1
ATOM 3766 C CA . VAL B 1 187 ? -14.984 20.078 13.203 1 96.69 187 VAL B CA 1
ATOM 3767 C C . VAL B 1 187 ? -15.359 21.266 12.312 1 96.69 187 VAL B C 1
ATOM 3769 O O . VAL B 1 187 ? -16.281 22.016 12.633 1 96.69 187 VAL B O 1
ATOM 3772 N N . PRO B 1 188 ? -14.727 21.406 11.164 1 96.44 188 PRO B N 1
ATOM 3773 C CA . PRO B 1 188 ? -15.141 22.516 10.305 1 96.44 188 PRO B CA 1
ATOM 3774 C C . PRO B 1 188 ? -16.562 22.375 9.797 1 96.44 188 PRO B C 1
ATOM 3776 O O . PRO B 1 188 ? -17.281 23.375 9.641 1 96.44 188 PRO B O 1
ATOM 3779 N N . ALA B 1 189 ? -17.031 21.156 9.531 1 95.38 189 ALA B N 1
ATOM 3780 C CA . ALA B 1 189 ? -18.391 20.938 9.055 1 95.38 189 ALA B CA 1
ATOM 3781 C C . ALA B 1 189 ? -19.406 21.391 10.094 1 95.38 189 ALA B C 1
ATOM 3783 O O . ALA B 1 189 ? -20.422 22.016 9.75 1 95.38 189 ALA B O 1
ATOM 3784 N N . TRP B 1 190 ? -19.156 21.078 11.344 1 97 190 TRP B N 1
ATOM 3785 C CA . TRP B 1 190 ? -20.094 21.422 12.406 1 97 190 TRP B CA 1
ATOM 3786 C C . TRP B 1 190 ? -20.094 22.922 12.68 1 97 190 TRP B C 1
ATOM 3788 O O . TRP B 1 190 ? -21.141 23.531 12.891 1 97 190 TRP B O 1
ATOM 3798 N N . ILE B 1 191 ? -18.922 23.5 12.703 1 95.81 191 ILE B N 1
ATOM 3799 C CA . ILE B 1 191 ? -18.828 24.938 12.898 1 95.81 191 ILE B CA 1
ATOM 3800 C C . ILE B 1 191 ? -19.578 25.656 11.789 1 95.81 191 ILE B C 1
ATOM 3802 O O . ILE B 1 191 ? -20.359 26.578 12.055 1 95.81 191 ILE B O 1
ATOM 3806 N N . ASN B 1 192 ? -19.375 25.188 10.57 1 93.88 192 ASN B N 1
ATOM 3807 C CA . ASN B 1 192 ? -20.078 25.781 9.43 1 93.88 192 ASN B CA 1
ATOM 3808 C C . ASN B 1 192 ? -21.578 25.609 9.539 1 93.88 192 ASN B C 1
ATOM 3810 O O . ASN B 1 192 ? -22.344 26.531 9.25 1 93.88 192 ASN B O 1
ATOM 3814 N N . ALA B 1 193 ? -22.047 24.453 9.914 1 94 193 ALA B N 1
ATOM 3815 C CA . ALA B 1 193 ? -23.469 24.188 10.055 1 94 193 ALA B CA 1
ATOM 3816 C C . ALA B 1 193 ? -24.109 25.094 11.086 1 94 193 ALA B C 1
ATOM 3818 O O . ALA B 1 193 ? -25.172 25.672 10.844 1 94 193 ALA B O 1
ATOM 3819 N N . VAL B 1 194 ? -23.5 25.281 12.219 1 92.88 194 VAL B N 1
ATOM 3820 C CA . VAL B 1 194 ? -24.031 26.094 13.305 1 92.88 194 VAL B CA 1
ATOM 3821 C C . VAL B 1 194 ? -24.078 27.562 12.875 1 92.88 194 VAL B C 1
ATOM 3823 O O . VAL B 1 194 ? -25.062 28.25 13.156 1 92.88 194 VAL B O 1
ATOM 3826 N N . THR B 1 195 ? -23.062 28 12.227 1 88.12 195 THR B N 1
ATOM 3827 C CA . THR B 1 195 ? -22.984 29.391 11.836 1 88.12 195 THR B CA 1
ATOM 3828 C C . THR B 1 195 ? -24 29.719 10.742 1 88.12 195 THR B C 1
ATOM 3830 O O . THR B 1 195 ? -24.375 30.875 10.555 1 88.12 195 THR B O 1
ATOM 3833 N N . THR B 1 196 ? -24.391 28.688 10.031 1 89.38 196 THR B N 1
ATOM 3834 C CA . THR B 1 196 ? -25.359 28.891 8.961 1 89.38 196 THR B CA 1
ATOM 3835 C C . THR B 1 196 ? -26.75 28.469 9.406 1 89.38 196 THR B C 1
ATOM 3837 O O . THR B 1 196 ? -27.672 28.375 8.586 1 89.38 196 THR B O 1
ATOM 3840 N N . GLY B 1 197 ? -26.891 28.156 10.617 1 90.38 197 GLY B N 1
ATOM 3841 C CA . GLY B 1 197 ? -28.188 27.844 11.195 1 90.38 197 GLY B CA 1
ATOM 3842 C C . GLY B 1 197 ? -28.703 26.469 10.797 1 90.38 197 GLY B C 1
ATOM 3843 O O . GLY B 1 197 ? -29.906 26.266 10.656 1 90.38 197 GLY B O 1
ATOM 3844 N N . GLN B 1 198 ? -27.828 25.547 10.57 1 93.44 198 GLN B N 1
ATOM 3845 C CA . GLN B 1 198 ? -28.203 24.203 10.148 1 93.44 198 GLN B CA 1
ATOM 3846 C C . GLN B 1 198 ? -27.906 23.172 11.234 1 93.44 198 GLN B C 1
ATOM 3848 O O . GLN B 1 198 ? -27.172 23.469 12.18 1 93.44 198 GLN B O 1
ATOM 3853 N N . GLN B 1 199 ? -28.547 22.016 11.125 1 95.81 199 GLN B N 1
ATOM 3854 C CA . GLN B 1 199 ? -28.219 20.875 11.977 1 95.81 199 GLN B CA 1
ATOM 3855 C C . GLN B 1 199 ? -26.828 20.344 11.664 1 95.81 199 GLN B C 1
ATOM 3857 O O . GLN B 1 199 ? -26.344 20.469 10.531 1 95.81 199 GLN B O 1
ATOM 3862 N N . ILE B 1 200 ? -26.203 19.766 12.641 1 96 200 ILE B N 1
ATOM 3863 C CA . ILE B 1 200 ? -24.891 19.172 12.398 1 96 200 ILE B CA 1
ATOM 3864 C C . ILE B 1 200 ? -25.047 17.688 12.047 1 96 200 ILE B C 1
ATOM 3866 O O . ILE B 1 200 ? -25.797 16.969 12.703 1 96 200 ILE B O 1
ATOM 3870 N N . PRO B 1 201 ? -24.469 17.234 11.008 1 94.56 201 PRO B N 1
ATOM 3871 C CA . PRO B 1 201 ? -24.547 15.82 10.656 1 94.56 201 PRO B CA 1
ATOM 3872 C C . PRO B 1 201 ? -23.672 14.938 11.547 1 94.56 201 PRO B C 1
ATOM 3874 O O . PRO B 1 201 ? -22.5 15.25 11.758 1 94.56 201 PRO B O 1
ATOM 3877 N N . VAL B 1 202 ? -24.219 13.93 12.133 1 96.19 202 VAL B N 1
ATOM 3878 C CA . VAL B 1 202 ? -23.484 12.945 12.922 1 96.19 202 VAL B CA 1
ATOM 3879 C C . VAL B 1 202 ? -23.641 11.562 12.289 1 96.19 202 VAL B C 1
ATOM 3881 O O . VAL B 1 202 ? -24.656 10.883 12.477 1 96.19 202 VAL B O 1
ATOM 3884 N N . HIS B 1 203 ? -22.672 11.133 11.578 1 93.81 203 HIS B N 1
ATOM 3885 C CA . HIS B 1 203 ? -22.688 9.797 10.992 1 93.81 203 HIS B CA 1
ATOM 3886 C C . HIS B 1 203 ? -22.375 8.727 12.039 1 93.81 203 HIS B C 1
ATOM 3888 O O . HIS B 1 203 ? -21.266 8.688 12.578 1 93.81 203 HIS B O 1
ATOM 3894 N N . GLY B 1 204 ? -23.281 7.801 12.289 1 93.31 204 GLY B N 1
ATOM 3895 C CA . GLY B 1 204 ? -23.188 6.855 13.383 1 93.31 204 GLY B CA 1
ATOM 3896 C C . GLY B 1 204 ? -24.016 7.254 14.594 1 93.31 204 GLY B C 1
ATOM 3897 O O . GLY B 1 204 ? -24.953 8.047 14.477 1 93.31 204 GLY B O 1
ATOM 3898 N N . ASP B 1 205 ? -23.641 6.738 15.781 1 94.81 205 ASP B N 1
ATOM 3899 C CA . ASP B 1 205 ? -24.469 6.914 16.969 1 94.81 205 ASP B CA 1
ATOM 3900 C C . ASP B 1 205 ? -23.828 7.922 17.938 1 94.81 205 ASP B C 1
ATOM 3902 O O . ASP B 1 205 ? -24.312 8.109 19.047 1 94.81 205 ASP B O 1
ATOM 3906 N N . GLY B 1 206 ? -22.766 8.461 17.484 1 95.31 206 GLY B N 1
ATOM 3907 C CA . GLY B 1 206 ? -22.109 9.477 18.281 1 95.31 206 GLY B CA 1
ATOM 3908 C C . GLY B 1 206 ? -21.078 8.906 19.25 1 95.31 206 GLY B C 1
ATOM 3909 O O . GLY B 1 206 ? -20.297 9.648 19.844 1 95.31 206 GLY B O 1
ATOM 3910 N N . THR B 1 207 ? -21.031 7.547 19.297 1 95.62 207 THR B N 1
ATOM 3911 C CA . THR B 1 207 ? -20.125 6.918 20.25 1 95.62 207 THR B CA 1
ATOM 3912 C C . THR B 1 207 ? -18.75 6.672 19.625 1 95.62 207 THR B C 1
ATOM 3914 O O . THR B 1 207 ? -17.781 6.383 20.328 1 95.62 207 THR B O 1
ATOM 3917 N N . GLN B 1 208 ? -18.641 6.746 18.297 1 95.38 208 GLN B N 1
ATOM 3918 C CA . GLN B 1 208 ? -17.328 6.652 17.656 1 95.38 208 GLN B CA 1
ATOM 3919 C C . GLN B 1 208 ? -16.391 7.742 18.172 1 95.38 208 GLN B C 1
ATOM 3921 O O . GLN B 1 208 ? -16.844 8.836 18.531 1 95.38 208 GLN B O 1
ATOM 3926 N N . SER B 1 209 ? -15.148 7.41 18.266 1 96.88 209 SER B N 1
ATOM 3927 C CA . SER B 1 209 ? -14.211 8.328 18.906 1 96.88 209 SER B CA 1
ATOM 3928 C C . SER B 1 209 ? -13 8.594 18.016 1 96.88 209 SER B C 1
ATOM 3930 O O . SER B 1 209 ? -12.688 7.793 17.141 1 96.88 209 SER B O 1
ATOM 3932 N N . ARG B 1 210 ? -12.375 9.711 18.188 1 97.38 210 ARG B N 1
ATOM 3933 C CA . ARG B 1 210 ? -11.195 10.156 17.453 1 97.38 210 ARG B CA 1
ATOM 3934 C C . ARG B 1 210 ? -10.133 10.695 18.422 1 97.38 210 ARG B C 1
ATOM 3936 O O . ARG B 1 210 ? -10.445 11.141 19.516 1 97.38 210 ARG B O 1
ATOM 3943 N N . ASP B 1 211 ? -8.938 10.539 18.047 1 97.62 211 ASP B N 1
ATOM 3944 C CA . ASP B 1 211 ? -7.805 11.234 18.641 1 97.62 211 ASP B CA 1
ATOM 3945 C C . ASP B 1 211 ? -7.535 12.562 17.922 1 97.62 211 ASP B C 1
ATOM 3947 O O . ASP B 1 211 ? -6.727 12.617 17 1 97.62 211 ASP B O 1
ATOM 3951 N N . PHE B 1 212 ? -8.164 13.656 18.406 1 97.62 212 PHE B N 1
ATOM 3952 C CA . PHE B 1 212 ? -8.07 14.953 17.75 1 97.62 212 PHE B CA 1
ATOM 3953 C C . PHE B 1 212 ? -6.742 15.633 18.078 1 97.62 212 PHE B C 1
ATOM 3955 O O . PHE B 1 212 ? -6.344 15.711 19.234 1 97.62 212 PHE B O 1
ATOM 3962 N N . THR B 1 213 ? -6.078 16.094 17.047 1 98.06 213 THR B N 1
ATOM 3963 C CA . THR B 1 213 ? -4.809 16.797 17.203 1 98.06 213 THR B CA 1
ATOM 3964 C C . THR B 1 213 ? -4.883 18.203 16.609 1 98.06 213 THR B C 1
ATOM 3966 O O . THR B 1 213 ? -5.164 18.359 15.414 1 98.06 213 THR B O 1
ATOM 3969 N N . TYR B 1 214 ? -4.652 19.188 17.469 1 98.25 214 TYR B N 1
ATOM 3970 C CA . TYR B 1 214 ? -4.684 20.562 16.984 1 98.25 214 TYR B CA 1
ATOM 3971 C C . TYR B 1 214 ? -3.531 20.828 16.016 1 98.25 214 TYR B C 1
ATOM 3973 O O . TYR B 1 214 ? -2.404 20.375 16.25 1 98.25 214 TYR B O 1
ATOM 3981 N N . VAL B 1 215 ? -3.746 21.531 14.93 1 98.62 215 VAL B N 1
ATOM 3982 C CA . VAL B 1 215 ? -2.84 21.672 13.797 1 98.62 215 VAL B CA 1
ATOM 3983 C C . VAL B 1 215 ? -1.541 22.344 14.25 1 98.62 215 VAL B C 1
ATOM 3985 O O . VAL B 1 215 ? -0.464 22.031 13.734 1 98.62 215 VAL B O 1
ATOM 3988 N N . GLU B 1 216 ? -1.565 23.219 15.188 1 97.88 216 GLU B N 1
ATOM 3989 C CA . GLU B 1 216 ? -0.351 23.891 15.641 1 97.88 216 GLU B CA 1
ATOM 3990 C C . GLU B 1 216 ? 0.641 22.891 16.234 1 97.88 216 GLU B C 1
ATOM 3992 O O . GLU B 1 216 ? 1.854 23.031 16.047 1 97.88 216 GLU B O 1
ATOM 3997 N N . THR B 1 217 ? 0.099 21.938 17 1 97.38 217 THR B N 1
ATOM 3998 C CA . THR B 1 217 ? 0.956 20.891 17.531 1 97.38 217 THR B CA 1
ATOM 3999 C C . THR B 1 217 ? 1.617 20.109 16.406 1 97.38 217 THR B C 1
ATOM 4001 O O . THR B 1 217 ? 2.811 19.812 16.469 1 97.38 217 THR B O 1
ATOM 4004 N N . VAL B 1 218 ? 0.9 19.75 15.383 1 98.5 218 VAL B N 1
ATOM 4005 C CA . VAL B 1 218 ? 1.413 19.047 14.219 1 98.5 218 VAL B CA 1
ATOM 4006 C C . VAL B 1 218 ? 2.525 19.875 13.562 1 98.5 218 VAL B C 1
ATOM 4008 O O . VAL B 1 218 ? 3.594 19.344 13.25 1 98.5 218 VAL B O 1
ATOM 4011 N N . CYS B 1 219 ? 2.305 21.156 13.406 1 98.5 219 CYS B N 1
ATOM 4012 C CA . CYS B 1 219 ? 3.27 22.031 12.75 1 98.5 219 CYS B CA 1
ATOM 4013 C C . CYS B 1 219 ? 4.555 22.141 13.562 1 98.5 219 CYS B C 1
ATOM 4015 O O . CYS B 1 219 ? 5.645 22.234 13 1 98.5 219 CYS B O 1
ATOM 4017 N N . ARG B 1 220 ? 4.414 22.172 14.883 1 97.75 220 ARG B N 1
ATOM 4018 C CA . ARG B 1 220 ? 5.602 22.203 15.734 1 97.75 220 ARG B CA 1
ATOM 4019 C C . ARG B 1 220 ? 6.477 20.984 15.508 1 97.75 220 ARG B C 1
ATOM 4021 O O . ARG B 1 220 ? 7.695 21.094 15.391 1 97.75 220 ARG B O 1
ATOM 4028 N N . VAL B 1 221 ? 5.859 19.828 15.477 1 98.56 221 VAL B N 1
ATOM 4029 C CA . VAL B 1 221 ? 6.586 18.578 15.289 1 98.56 221 VAL B CA 1
ATOM 4030 C C . VAL B 1 221 ? 7.223 18.547 13.906 1 98.56 221 VAL B C 1
ATOM 4032 O O . VAL B 1 221 ? 8.398 18.203 13.758 1 98.56 221 VAL B O 1
ATOM 4035 N N . LEU B 1 222 ? 6.496 18.938 12.844 1 98.88 222 LEU B N 1
ATOM 4036 C CA . LEU B 1 222 ? 7.008 18.953 11.477 1 98.88 222 LEU B CA 1
ATOM 4037 C C . LEU B 1 222 ? 8.18 19.938 11.344 1 98.88 222 LEU B C 1
ATOM 4039 O O . LEU B 1 222 ? 9.156 19.641 10.656 1 98.88 222 LEU B O 1
ATOM 4043 N N . THR B 1 223 ? 8.031 21.078 12 1 98.62 223 THR B N 1
ATOM 4044 C CA . THR B 1 223 ? 9.094 22.078 11.977 1 98.62 223 THR B CA 1
ATOM 4045 C C . THR B 1 223 ? 10.375 21.516 12.594 1 98.62 223 THR B C 1
ATOM 4047 O O . THR B 1 223 ? 11.445 21.594 11.992 1 98.62 223 THR B O 1
ATOM 4050 N N . ARG B 1 224 ? 10.211 20.969 13.789 1 98.12 224 ARG B N 1
ATOM 4051 C CA . ARG B 1 224 ? 11.367 20.391 14.469 1 98.12 224 ARG B CA 1
ATOM 4052 C C . ARG B 1 224 ? 11.984 19.266 13.641 1 98.12 224 ARG B C 1
ATOM 4054 O O . ARG B 1 224 ? 13.211 19.188 13.516 1 98.12 224 ARG B O 1
ATOM 4061 N N . ALA B 1 225 ? 11.164 18.391 13.117 1 98.81 225 ALA B N 1
ATOM 4062 C CA . ALA B 1 225 ? 11.633 17.266 12.297 1 98.81 225 ALA B CA 1
ATOM 4063 C C . ALA B 1 225 ? 12.414 17.766 11.086 1 98.81 225 ALA B C 1
ATOM 4065 O O . ALA B 1 225 ? 13.445 17.203 10.727 1 98.81 225 ALA B O 1
ATOM 4066 N N . ALA B 1 226 ? 11.906 18.797 10.414 1 98.75 226 ALA B N 1
ATOM 4067 C CA . ALA B 1 226 ? 12.547 19.344 9.219 1 98.75 226 ALA B CA 1
ATOM 4068 C C . ALA B 1 226 ? 13.875 20 9.562 1 98.75 226 ALA B C 1
ATOM 4070 O O . ALA B 1 226 ? 14.891 19.75 8.906 1 98.75 226 ALA B O 1
ATOM 4071 N N . LEU B 1 227 ? 13.898 20.828 10.609 1 97.69 227 LEU B N 1
ATOM 4072 C CA . LEU B 1 227 ? 15.07 21.625 10.961 1 97.69 227 LEU B CA 1
ATOM 4073 C C . LEU B 1 227 ? 16.219 20.734 11.43 1 97.69 227 LEU B C 1
ATOM 4075 O O . LEU B 1 227 ? 17.391 21.047 11.211 1 97.69 227 LEU B O 1
ATOM 4079 N N . THR B 1 228 ? 15.836 19.625 12.086 1 97.88 228 THR B N 1
ATOM 4080 C CA . THR B 1 228 ? 16.875 18.75 12.617 1 97.88 228 THR B CA 1
ATOM 4081 C C . THR B 1 228 ? 17.031 17.516 11.734 1 97.88 228 THR B C 1
ATOM 4083 O O . THR B 1 228 ? 17.859 16.641 12.031 1 97.88 228 THR B O 1
ATOM 4086 N N . GLN B 1 229 ? 16.25 17.422 10.688 1 98.44 229 GLN B N 1
ATOM 4087 C CA . GLN B 1 229 ? 16.281 16.328 9.711 1 98.44 229 GLN B CA 1
ATOM 4088 C C . GLN B 1 229 ? 16.266 14.969 10.398 1 98.44 229 GLN B C 1
ATOM 4090 O O . GLN B 1 229 ? 17.125 14.133 10.125 1 98.44 229 GLN B O 1
ATOM 4095 N N . VAL B 1 230 ? 15.266 14.781 11.234 1 98.81 230 VAL B N 1
ATOM 4096 C CA . VAL B 1 230 ? 15.062 13.516 11.938 1 98.81 230 VAL B CA 1
ATOM 4097 C C . VAL B 1 230 ? 14.781 12.406 10.93 1 98.81 230 VAL B C 1
ATOM 4099 O O . VAL B 1 230 ? 13.945 12.562 10.039 1 98.81 230 VAL B O 1
ATOM 4102 N N . VAL B 1 231 ? 15.547 11.281 11.008 1 98.81 231 VAL B N 1
ATOM 4103 C CA . VAL B 1 231 ? 15.383 10.164 10.086 1 98.81 231 VAL B CA 1
ATOM 4104 C C . VAL B 1 231 ? 14.805 8.961 10.828 1 98.81 231 VAL B C 1
ATOM 4106 O O . VAL B 1 231 ? 15.328 8.562 11.875 1 98.81 231 VAL B O 1
ATOM 4109 N N . CYS B 1 232 ? 13.695 8.445 10.359 1 98.62 232 CYS B N 1
ATOM 4110 C CA . CYS B 1 232 ? 13.047 7.227 10.828 1 98.62 232 CYS B CA 1
ATOM 4111 C C . CYS B 1 232 ? 12.234 6.578 9.711 1 98.62 232 CYS B C 1
ATOM 4113 O O . CYS B 1 232 ? 11.258 7.16 9.234 1 98.62 232 CYS B O 1
ATOM 4115 N N . ALA B 1 233 ? 12.602 5.355 9.297 1 97.75 233 ALA B N 1
ATOM 4116 C CA . ALA B 1 233 ? 11.906 4.723 8.18 1 97.75 233 ALA B CA 1
ATOM 4117 C C . ALA B 1 233 ? 10.57 4.125 8.633 1 97.75 233 ALA B C 1
ATOM 4119 O O . ALA B 1 233 ? 9.664 3.941 7.82 1 97.75 233 ALA B O 1
ATOM 4120 N N . GLU B 1 234 ? 10.453 3.814 9.914 1 97.56 234 GLU B N 1
ATOM 4121 C CA . GLU B 1 234 ? 9.203 3.301 10.477 1 97.56 234 GLU B CA 1
ATOM 4122 C C . GLU B 1 234 ? 8.195 4.426 10.695 1 97.56 234 GLU B C 1
ATOM 4124 O O . GLU B 1 234 ? 8.57 5.543 11.062 1 97.56 234 GLU B O 1
ATOM 4129 N N . PRO B 1 235 ? 6.953 4.094 10.484 1 98.5 235 PRO B N 1
ATOM 4130 C CA . PRO B 1 235 ? 5.957 5.145 10.703 1 98.5 235 PRO B CA 1
ATOM 4131 C C . PRO B 1 235 ? 5.895 5.613 12.156 1 98.5 235 PRO B C 1
ATOM 4133 O O . PRO B 1 235 ? 6.207 4.848 13.07 1 98.5 235 PRO B O 1
ATOM 4136 N N . VAL B 1 236 ? 5.492 6.836 12.344 1 98.81 236 VAL B N 1
ATOM 4137 C CA . VAL B 1 236 ? 5.371 7.445 13.664 1 98.81 236 VAL B CA 1
ATOM 4138 C C . VAL B 1 236 ? 3.971 8.031 13.836 1 98.81 236 VAL B C 1
ATOM 4140 O O . VAL B 1 236 ? 3.539 8.867 13.047 1 98.81 236 VAL B O 1
ATOM 4143 N N . ASN B 1 237 ? 3.232 7.555 14.859 1 98.69 237 ASN B N 1
ATOM 4144 C CA . ASN B 1 237 ? 1.969 8.203 15.203 1 98.69 237 ASN B CA 1
ATOM 4145 C C . ASN B 1 237 ? 2.182 9.641 15.648 1 98.69 237 ASN B C 1
ATOM 4147 O O . ASN B 1 237 ? 2.973 9.906 16.547 1 98.69 237 ASN B O 1
ATOM 4151 N N . LEU B 1 238 ? 1.582 10.539 14.969 1 98.56 238 LEU B N 1
ATOM 4152 C CA . LEU B 1 238 ? 1.583 11.922 15.43 1 98.56 238 LEU B CA 1
ATOM 4153 C C . LEU B 1 238 ? 0.223 12.305 16 1 98.56 238 LEU B C 1
ATOM 4155 O O . LEU B 1 238 ? -0.605 12.891 15.297 1 98.56 238 LEU B O 1
ATOM 4159 N N . ALA B 1 239 ? 0.047 12.031 17.156 1 96.5 239 ALA B N 1
ATOM 4160 C CA . ALA B 1 239 ? -1.134 12.273 17.969 1 96.5 239 ALA B CA 1
ATOM 4161 C C . ALA B 1 239 ? -0.781 12.258 19.453 1 96.5 239 ALA B C 1
ATOM 4163 O O . ALA B 1 239 ? 0.368 12 19.828 1 96.5 239 ALA B O 1
ATOM 4164 N N . TYR B 1 240 ? -1.735 12.617 20.297 1 89 240 TYR B N 1
ATOM 4165 C CA . TYR B 1 240 ? -1.35 12.773 21.688 1 89 240 TYR B CA 1
ATOM 4166 C C . TYR B 1 240 ? -2.174 11.852 22.594 1 89 240 TYR B C 1
ATOM 4168 O O . TYR B 1 240 ? -2.145 11.992 23.812 1 89 240 TYR B O 1
ATOM 4176 N N . GLY B 1 241 ? -2.938 10.953 22.031 1 84.69 241 GLY B N 1
ATOM 4177 C CA . GLY B 1 241 ? -3.488 9.836 22.766 1 84.69 241 GLY B CA 1
ATOM 4178 C C . GLY B 1 241 ? -4.828 10.141 23.406 1 84.69 241 GLY B C 1
ATOM 4179 O O . GLY B 1 241 ? -5.23 9.477 24.359 1 84.69 241 GLY B O 1
ATOM 4180 N N . THR B 1 242 ? -5.469 11.141 22.906 1 87.44 242 THR B N 1
ATOM 4181 C CA . THR B 1 242 ? -6.82 11.375 23.406 1 87.44 242 THR B CA 1
ATOM 4182 C C . THR B 1 242 ? -7.82 10.461 22.703 1 87.44 242 THR B C 1
ATOM 4184 O O . THR B 1 242 ? -7.52 9.891 21.656 1 87.44 242 THR B O 1
ATOM 4187 N N . ARG B 1 243 ? -8.922 10.25 23.312 1 93.5 243 ARG B N 1
ATOM 4188 C CA . ARG B 1 243 ? -10.039 9.492 22.75 1 93.5 243 ARG B CA 1
ATOM 4189 C C . ARG B 1 243 ? -11.359 10.203 22.984 1 93.5 243 ARG B C 1
ATOM 4191 O O . ARG B 1 243 ? -12.047 9.938 23.984 1 93.5 243 ARG B O 1
ATOM 4198 N N . THR B 1 244 ? -11.734 11.031 22.047 1 97.38 244 THR B N 1
ATOM 4199 C CA . THR B 1 244 ? -12.922 11.875 22.172 1 97.38 244 THR B CA 1
ATOM 4200 C C . THR B 1 244 ? -14.047 11.359 21.281 1 97.38 244 THR B C 1
ATOM 4202 O O . THR B 1 244 ? -13.891 11.258 20.062 1 97.38 244 THR B O 1
ATOM 4205 N N . SER B 1 245 ? -15.164 11.023 21.922 1 97.5 245 SER B N 1
ATOM 4206 C CA . SER B 1 245 ? -16.312 10.633 21.125 1 97.5 245 SER B CA 1
ATOM 4207 C C . SER B 1 245 ? -16.938 11.828 20.422 1 97.5 245 SER B C 1
ATOM 4209 O O . SER B 1 245 ? -16.672 12.977 20.781 1 97.5 245 SER B O 1
ATOM 4211 N N . LEU B 1 246 ? -17.688 11.57 19.359 1 97.19 246 LEU B N 1
ATOM 4212 C CA . LEU B 1 246 ? -18.375 12.672 18.703 1 97.19 246 LEU B CA 1
ATOM 4213 C C . LEU B 1 246 ? -19.359 13.352 19.641 1 97.19 246 LEU B C 1
ATOM 4215 O O . LEU B 1 246 ? -19.578 14.562 19.562 1 97.19 246 LEU B O 1
ATOM 4219 N N . ALA B 1 247 ? -19.953 12.586 20.562 1 97.38 247 ALA B N 1
ATOM 4220 C CA . ALA B 1 247 ? -20.844 13.156 21.562 1 97.38 247 ALA B CA 1
ATOM 4221 C C . ALA B 1 247 ? -20.094 14.125 22.469 1 97.38 247 ALA B C 1
ATOM 4223 O O . ALA B 1 247 ? -20.609 15.195 22.812 1 97.38 247 ALA B O 1
ATOM 4224 N N . GLU B 1 248 ? -18.953 13.711 22.875 1 97.5 248 GLU B N 1
ATOM 4225 C CA . GLU B 1 248 ? -18.109 14.586 23.688 1 97.5 248 GLU B CA 1
ATOM 4226 C C . GLU B 1 248 ? -17.688 15.828 22.906 1 97.5 248 GLU B C 1
ATOM 4228 O O . GLU B 1 248 ? -17.625 16.922 23.469 1 97.5 248 GLU B O 1
ATOM 4233 N N . LEU B 1 249 ? -17.375 15.641 21.656 1 97.88 249 LEU B N 1
ATOM 4234 C CA . LEU B 1 249 ? -17 16.766 20.812 1 97.88 249 LEU B CA 1
ATOM 4235 C C . LEU B 1 249 ? -18.141 17.766 20.703 1 97.88 249 LEU B C 1
ATOM 4237 O O . LEU B 1 249 ? -17.922 18.984 20.688 1 97.88 249 LEU B O 1
ATOM 4241 N N . ILE B 1 250 ? -19.344 17.266 20.594 1 97.75 250 ILE B N 1
ATOM 4242 C CA . ILE B 1 250 ? -20.531 18.125 20.547 1 97.75 250 ILE B CA 1
ATOM 4243 C C . ILE B 1 250 ? -20.609 18.969 21.812 1 97.75 250 ILE B C 1
ATOM 4245 O O . ILE B 1 250 ? -20.781 20.188 21.75 1 97.75 250 ILE B O 1
ATOM 4249 N N . THR B 1 251 ? -20.406 18.344 22.906 1 97.69 251 THR B N 1
ATOM 4250 C CA . THR B 1 251 ? -20.453 19.031 24.188 1 97.69 251 THR B CA 1
ATOM 4251 C C . THR B 1 251 ? -19.391 20.125 24.25 1 97.69 251 THR B C 1
ATOM 4253 O O . THR B 1 251 ? -19.672 21.25 24.672 1 97.69 251 THR B O 1
ATOM 4256 N N . GLU B 1 252 ? -18.188 19.797 23.844 1 97.31 252 GLU B N 1
ATOM 4257 C CA . GLU B 1 252 ? -17.094 20.766 23.844 1 97.31 252 GLU B CA 1
ATOM 4258 C C . GLU B 1 252 ? -17.391 21.938 22.922 1 97.31 252 GLU B C 1
ATOM 4260 O O . GLU B 1 252 ? -17.141 23.094 23.281 1 97.31 252 GLU B O 1
ATOM 4265 N N . LEU B 1 253 ? -17.906 21.656 21.734 1 97.38 253 LEU B N 1
ATOM 4266 C CA . LEU B 1 253 ? -18.172 22.703 20.766 1 97.38 253 LEU B CA 1
ATOM 4267 C C . LEU B 1 253 ? -19.328 23.594 21.203 1 97.38 253 LEU B C 1
ATOM 4269 O O . LEU B 1 253 ? -19.344 24.797 20.938 1 97.38 253 LEU B O 1
ATOM 4273 N N . GLU B 1 254 ? -20.344 22.953 21.891 1 97.25 254 GLU B N 1
ATOM 4274 C CA . GLU B 1 254 ? -21.438 23.734 22.453 1 97.25 254 GLU B CA 1
ATOM 4275 C C . GLU B 1 254 ? -20.922 24.75 23.469 1 97.25 254 GLU B C 1
ATOM 4277 O O . GLU B 1 254 ? -21.359 25.906 23.484 1 97.25 254 GLU B O 1
ATOM 4282 N N . ALA B 1 255 ? -20.031 24.281 24.234 1 97.31 255 ALA B N 1
ATOM 4283 C CA . ALA B 1 255 ? -19.453 25.156 25.25 1 97.31 255 ALA B CA 1
ATOM 4284 C C . ALA B 1 255 ? -18.672 26.312 24.609 1 97.31 255 ALA B C 1
ATOM 4286 O O . ALA B 1 255 ? -18.75 27.453 25.062 1 97.31 255 ALA B O 1
ATOM 4287 N N . VAL B 1 256 ? -17.938 26.062 23.594 1 97.25 256 VAL B N 1
ATOM 4288 C CA . VAL B 1 256 ? -17.078 27.047 22.922 1 97.25 256 VAL B CA 1
ATOM 4289 C C . VAL B 1 256 ? -17.953 28.031 22.141 1 97.25 256 VAL B C 1
ATOM 4291 O O . VAL B 1 256 ? -17.688 29.234 22.141 1 97.25 256 VAL B O 1
ATOM 4294 N N . LEU B 1 257 ? -19 27.531 21.547 1 95.81 257 LEU B N 1
ATOM 4295 C CA . LEU B 1 257 ? -19.844 28.359 20.672 1 95.81 257 LEU B CA 1
ATOM 4296 C C . LEU B 1 257 ? -20.906 29.094 21.484 1 95.81 257 LEU B C 1
ATOM 4298 O O . LEU B 1 257 ? -21.453 30.094 21.031 1 95.81 257 LEU B O 1
ATOM 4302 N N . GLY B 1 258 ? -21.219 28.547 22.656 1 94.69 258 GLY B N 1
ATOM 4303 C CA . GLY B 1 258 ? -22.219 29.156 23.516 1 94.69 258 GLY B CA 1
ATOM 4304 C C . GLY B 1 258 ? -23.641 28.922 23.047 1 94.69 258 GLY B C 1
ATOM 4305 O O . GLY B 1 258 ? -24.547 29.688 23.359 1 94.69 258 GLY B O 1
ATOM 4306 N N . THR B 1 259 ? -23.844 28 22.156 1 94.19 259 THR B N 1
ATOM 4307 C CA . THR B 1 259 ? -25.156 27.625 21.641 1 94.19 259 THR B CA 1
ATOM 4308 C C . THR B 1 259 ? -25.266 26.109 21.5 1 94.19 259 THR B C 1
ATOM 4310 O O . THR B 1 259 ? -24.266 25.422 21.297 1 94.19 259 THR B O 1
ATOM 4313 N N . PRO B 1 260 ? -26.438 25.609 21.75 1 93 260 PRO B N 1
ATOM 4314 C CA . PRO B 1 260 ? -26.625 24.172 21.531 1 93 260 PRO B CA 1
ATOM 4315 C C . PRO B 1 260 ? -26.422 23.766 20.078 1 93 260 PRO B C 1
ATOM 4317 O O . PRO B 1 260 ? -26.781 24.531 19.172 1 93 260 PRO B O 1
ATOM 4320 N N . LEU B 1 261 ? -25.844 22.625 20.031 1 93.94 261 LEU B N 1
ATOM 4321 C CA . LEU B 1 261 ? -25.781 22.031 18.688 1 93.94 261 LEU B CA 1
ATOM 4322 C C . LEU B 1 261 ? -27 21.141 18.422 1 93.94 261 LEU B C 1
ATOM 4324 O O . LEU B 1 261 ? -27.594 20.609 19.359 1 93.94 261 LEU B O 1
ATOM 4328 N N . ASP B 1 262 ? -27.672 21.016 17.25 1 93.88 262 ASP B N 1
ATOM 4329 C CA . ASP B 1 262 ? -28.797 20.203 16.844 1 93.88 262 ASP B CA 1
ATOM 4330 C C . ASP B 1 262 ? -28.344 19.047 15.945 1 93.88 262 ASP B C 1
ATOM 4332 O O . ASP B 1 262 ? -28.375 19.156 14.719 1 93.88 262 ASP B O 1
ATOM 4336 N N . PRO B 1 263 ? -27.922 17.938 16.625 1 96.31 263 PRO B N 1
ATOM 4337 C CA . PRO B 1 263 ? -27.359 16.844 15.82 1 96.31 263 PRO B CA 1
ATOM 4338 C C . PRO B 1 263 ? -28.422 16.125 14.992 1 96.31 263 PRO B C 1
ATOM 4340 O O . PRO B 1 263 ? -29.547 15.93 15.461 1 96.31 263 PRO B O 1
ATOM 4343 N N . ARG B 1 264 ? -28.188 15.82 13.773 1 96.19 264 ARG B N 1
ATOM 4344 C CA . ARG B 1 264 ? -28.906 14.898 12.914 1 96.19 264 ARG B CA 1
ATOM 4345 C C . ARG B 1 264 ? -28.109 13.617 12.688 1 96.19 264 ARG B C 1
ATOM 4347 O O . ARG B 1 264 ? -27.078 13.625 12.008 1 96.19 264 ARG B O 1
ATOM 4354 N N . TYR B 1 265 ? -28.578 12.555 13.227 1 96.12 265 TYR B N 1
ATOM 4355 C CA . TYR B 1 265 ? -27.859 11.289 13.141 1 96.12 265 TYR B CA 1
ATOM 4356 C C . TYR B 1 265 ? -28.125 10.602 11.805 1 96.12 265 TYR B C 1
ATOM 4358 O O . TYR B 1 265 ? -29.266 10.508 11.359 1 96.12 265 TYR B O 1
ATOM 4366 N N . LEU B 1 266 ? -27.094 10.234 11.156 1 94.75 266 LEU B N 1
ATOM 4367 C CA . LEU B 1 266 ? -27.109 9.586 9.852 1 94.75 266 LEU B CA 1
ATOM 4368 C C . LEU B 1 266 ? -26.453 8.211 9.922 1 94.75 266 LEU B C 1
ATOM 4370 O O . LEU B 1 266 ? -25.734 7.906 10.883 1 94.75 266 LEU B O 1
ATOM 4374 N N . PRO B 1 267 ? -26.75 7.32 8.984 1 93.88 267 PRO B N 1
ATOM 4375 C CA . PRO B 1 267 ? -26.047 6.031 8.961 1 93.88 267 PRO B CA 1
ATOM 4376 C C . PRO B 1 267 ? -24.531 6.18 8.922 1 93.88 267 PRO B C 1
ATOM 4378 O O . PRO B 1 267 ? -24.016 7.168 8.398 1 93.88 267 PRO B O 1
ATOM 4381 N N . PRO B 1 268 ? -23.859 5.215 9.469 1 92.31 268 PRO B N 1
ATOM 4382 C CA . PRO B 1 268 ? -22.391 5.258 9.375 1 92.31 268 PRO B CA 1
ATOM 4383 C C . PRO B 1 268 ? -21.891 5.27 7.934 1 92.31 268 PRO B C 1
ATOM 4385 O O . PRO B 1 268 ? -22.531 4.691 7.051 1 92.31 268 PRO B O 1
ATOM 4388 N N . ARG B 1 269 ? -20.75 5.887 7.715 1 91.19 269 ARG B N 1
ATOM 4389 C CA . ARG B 1 269 ? -20.141 5.965 6.387 1 91.19 269 ARG B CA 1
ATOM 4390 C C . ARG B 1 269 ? -19.281 4.738 6.105 1 91.19 269 ARG B C 1
ATOM 4392 O O . ARG B 1 269 ? -18.5 4.305 6.961 1 91.19 269 ARG B O 1
ATOM 4399 N N . PRO B 1 270 ? -19.406 4.195 4.91 1 91 270 PRO B N 1
ATOM 4400 C CA . PRO B 1 270 ? -18.516 3.096 4.555 1 91 270 PRO B CA 1
ATOM 4401 C C . PRO B 1 270 ? -17.031 3.484 4.652 1 91 270 PRO B C 1
ATOM 4403 O O . PRO B 1 270 ? -16.672 4.602 4.289 1 91 270 PRO B O 1
ATOM 4406 N N . GLY B 1 271 ? -16.203 2.582 5.234 1 91.69 271 GLY B N 1
ATOM 4407 C CA . GLY B 1 271 ? -14.766 2.77 5.25 1 91.69 271 GLY B CA 1
ATOM 4408 C C . GLY B 1 271 ? -14.281 3.559 6.453 1 91.69 271 GLY B C 1
ATOM 4409 O O . GLY B 1 271 ? -13.07 3.686 6.672 1 91.69 271 GLY B O 1
ATOM 4410 N N . ASP B 1 272 ? -15.242 4 7.266 1 90.94 272 ASP B N 1
ATOM 4411 C CA . ASP B 1 272 ? -14.844 4.789 8.43 1 90.94 272 ASP B CA 1
ATOM 4412 C C . ASP B 1 272 ? -14.391 3.891 9.57 1 90.94 272 ASP B C 1
ATOM 4414 O O . ASP B 1 272 ? -14.984 2.84 9.82 1 90.94 272 ASP B O 1
ATOM 4418 N N . VAL B 1 273 ? -13.352 4.324 10.211 1 92.31 273 VAL B N 1
ATOM 4419 C CA . VAL B 1 273 ? -12.859 3.658 11.414 1 92.31 273 VAL B CA 1
ATOM 4420 C C . VAL B 1 273 ? -13.695 4.074 12.617 1 92.31 273 VAL B C 1
ATOM 4422 O O . VAL B 1 273 ? -14.023 5.254 12.781 1 92.31 273 VAL B O 1
ATOM 4425 N N . ARG B 1 274 ? -14.039 3.17 13.469 1 92.12 274 ARG B N 1
ATOM 4426 C CA . ARG B 1 274 ? -14.938 3.488 14.57 1 92.12 274 ARG B CA 1
ATOM 4427 C C . ARG B 1 274 ? -14.203 4.234 15.68 1 92.12 274 ARG B C 1
ATOM 4429 O O . ARG B 1 274 ? -14.719 5.215 16.219 1 92.12 274 ARG B O 1
ATOM 4436 N N . HIS B 1 275 ? -12.984 3.73 16.047 1 95 275 HIS B N 1
ATOM 4437 C CA . HIS B 1 275 ? -12.242 4.34 17.141 1 95 275 HIS B CA 1
ATOM 4438 C C . HIS B 1 275 ? -10.797 4.594 16.75 1 95 275 HIS B C 1
ATOM 4440 O O . HIS B 1 275 ? -10.133 3.713 16.203 1 95 275 HIS B O 1
ATOM 4446 N N . SER B 1 276 ? -10.375 5.758 16.984 1 94.12 276 SER B N 1
ATOM 4447 C CA . SER B 1 276 ? -8.984 6.16 16.812 1 94.12 276 SER B CA 1
ATOM 4448 C C . SER B 1 276 ? -8.383 6.66 18.109 1 94.12 276 SER B C 1
ATOM 4450 O O . SER B 1 276 ? -8.953 7.531 18.781 1 94.12 276 SER B O 1
ATOM 4452 N N . HIS B 1 277 ? -7.391 6.066 18.578 1 96.94 277 HIS B N 1
ATOM 4453 C CA . HIS B 1 277 ? -6.637 6.344 19.797 1 96.94 277 HIS B CA 1
ATOM 4454 C C . HIS B 1 277 ? -5.176 5.93 19.641 1 96.94 277 HIS B C 1
ATOM 4456 O O . HIS B 1 277 ? -4.871 4.742 19.5 1 96.94 277 HIS B O 1
ATOM 4462 N N . ALA B 1 278 ? -4.309 6.891 19.719 1 97.94 278 ALA B N 1
ATOM 4463 C CA . ALA B 1 278 ? -2.92 6.633 19.344 1 97.94 278 ALA B CA 1
ATOM 4464 C C . ALA B 1 278 ? -2.08 6.285 20.578 1 97.94 278 ALA B C 1
ATOM 4466 O O . ALA B 1 278 ? -2.264 6.871 21.641 1 97.94 278 ALA B O 1
ATOM 4467 N N . ASP B 1 279 ? -1.233 5.309 20.484 1 98.19 279 ASP B N 1
ATOM 4468 C CA . ASP B 1 279 ? -0.025 5.23 21.297 1 98.19 279 ASP B CA 1
ATOM 4469 C C . ASP B 1 279 ? 1.063 6.152 20.75 1 98.19 279 ASP B C 1
ATOM 4471 O O . ASP B 1 279 ? 1.537 5.969 19.625 1 98.19 279 ASP B O 1
ATOM 4475 N N . ASN B 1 280 ? 1.472 7.188 21.531 1 97.31 280 ASN B N 1
ATOM 4476 C CA . ASN B 1 280 ? 2.406 8.18 21 1 97.31 280 ASN B CA 1
ATOM 4477 C C . ASN B 1 280 ? 3.811 7.977 21.562 1 97.31 280 ASN B C 1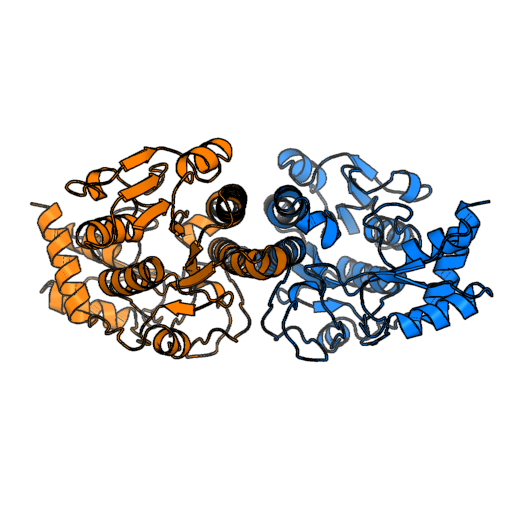
ATOM 4479 O O . ASN B 1 280 ? 4.617 8.906 21.594 1 97.31 280 ASN B O 1
ATOM 4483 N N . SER B 1 281 ? 4.121 6.773 22.078 1 97.62 281 SER B N 1
ATOM 4484 C CA . SER B 1 281 ? 5.418 6.5 22.688 1 97.62 281 SER B CA 1
ATOM 4485 C C . SER B 1 281 ? 6.559 6.762 21.719 1 97.62 281 SER B C 1
ATOM 4487 O O . SER B 1 281 ? 7.57 7.359 22.078 1 97.62 281 SER B O 1
ATOM 4489 N N . ARG B 1 282 ? 6.52 6.336 20.469 1 98.12 282 ARG B N 1
ATOM 4490 C CA . ARG B 1 282 ? 7.562 6.551 19.469 1 98.12 282 ARG B CA 1
ATOM 4491 C C . ARG B 1 282 ? 7.746 8.039 19.172 1 98.12 282 ARG B C 1
ATOM 4493 O O . ARG B 1 282 ? 8.875 8.508 19.016 1 98.12 282 ARG B O 1
ATOM 4500 N N . LEU B 1 283 ? 6.617 8.719 19.031 1 98.31 283 LEU B N 1
ATOM 4501 C CA . LEU B 1 283 ? 6.676 10.164 18.828 1 98.31 283 LEU B CA 1
ATOM 4502 C C . LEU B 1 283 ? 7.492 10.844 19.922 1 98.31 283 LEU B C 1
ATOM 4504 O O . LEU B 1 283 ? 8.391 11.641 19.625 1 98.31 283 LEU B O 1
ATOM 4508 N N . LEU B 1 284 ? 7.18 10.5 21.141 1 97.44 284 LEU B N 1
ATOM 4509 C CA . LEU B 1 284 ? 7.812 11.148 22.281 1 97.44 284 LEU B CA 1
ATOM 4510 C C . LEU B 1 284 ? 9.281 10.758 22.391 1 97.44 284 LEU B C 1
ATOM 4512 O O . LEU B 1 284 ? 10.102 11.523 22.906 1 97.44 284 LEU B O 1
ATOM 4516 N N . SER B 1 285 ? 9.609 9.578 21.922 1 98.12 285 SER B N 1
ATOM 4517 C CA . SER B 1 285 ? 11.016 9.18 21.875 1 98.12 285 SER B CA 1
ATOM 4518 C C . SER B 1 285 ? 11.805 10.047 20.906 1 98.12 285 SER B C 1
ATOM 4520 O O . SER B 1 285 ? 12.977 10.352 21.156 1 98.12 285 SER B O 1
ATOM 4522 N N . LEU B 1 286 ? 11.227 10.453 19.812 1 98.25 286 LEU B N 1
ATOM 4523 C CA . LEU B 1 286 ? 11.883 11.258 18.797 1 98.25 286 LEU B CA 1
ATOM 4524 C C . LEU B 1 286 ? 11.781 12.742 19.109 1 98.25 286 LEU B C 1
ATOM 4526 O O . LEU B 1 286 ? 12.664 13.523 18.75 1 98.25 286 LEU B O 1
ATOM 4530 N N . PHE B 1 287 ? 10.664 13.078 19.703 1 97.81 287 PHE B N 1
ATOM 4531 C CA . PHE B 1 287 ? 10.359 14.461 20.031 1 97.81 287 PHE B CA 1
ATOM 4532 C C . PHE B 1 287 ? 9.898 14.586 21.484 1 97.81 287 PHE B C 1
ATOM 4534 O O . PHE B 1 287 ? 8.727 14.844 21.75 1 97.81 287 PHE B O 1
ATOM 4541 N N . PRO B 1 288 ? 10.789 14.617 22.422 1 96.38 288 PRO B N 1
ATOM 4542 C CA . PRO B 1 288 ? 10.438 14.539 23.844 1 96.38 288 PRO B CA 1
ATOM 4543 C C . PRO B 1 288 ? 9.766 15.812 24.359 1 96.38 288 PRO B C 1
ATOM 4545 O O . PRO B 1 288 ? 9.078 15.781 25.375 1 96.38 288 PRO B O 1
ATOM 4548 N N . ASP B 1 289 ? 9.906 16.891 23.672 1 93.38 289 ASP B N 1
ATOM 4549 C CA . ASP B 1 289 ? 9.438 18.172 24.188 1 93.38 289 ASP B CA 1
ATOM 4550 C C . ASP B 1 289 ? 8.078 18.547 23.594 1 93.38 289 ASP B C 1
ATOM 4552 O O . ASP B 1 289 ? 7.605 19.672 23.781 1 93.38 289 ASP B O 1
ATOM 4556 N N . VAL B 1 290 ? 7.512 17.625 22.875 1 91.12 290 VAL B N 1
ATOM 4557 C CA . VAL B 1 290 ? 6.215 17.906 22.266 1 91.12 290 VAL B CA 1
ATOM 4558 C C . VAL B 1 290 ? 5.156 18.047 23.359 1 91.12 290 VAL B C 1
ATOM 4560 O O . VAL B 1 290 ? 5.031 17.188 24.234 1 91.12 290 VAL B O 1
ATOM 4563 N N . VAL B 1 291 ? 4.402 19.172 23.422 1 92.94 291 VAL B N 1
ATOM 4564 C CA . VAL B 1 291 ? 3.264 19.406 24.297 1 92.94 291 VAL B CA 1
ATOM 4565 C C . VAL B 1 291 ? 2.018 19.703 23.469 1 92.94 291 VAL B C 1
ATOM 4567 O O . VAL B 1 291 ? 1.961 20.703 22.75 1 92.94 291 VAL B O 1
ATOM 4570 N N . PRO B 1 292 ? 1.069 18.844 23.594 1 95.31 292 PRO B N 1
ATOM 4571 C CA . PRO B 1 292 ? -0.125 19.078 22.781 1 95.31 292 PRO B CA 1
ATOM 4572 C C . PRO B 1 292 ? -0.984 20.234 23.297 1 95.31 292 PRO B C 1
ATOM 4574 O O . PRO B 1 292 ? -1.045 20.469 24.5 1 95.31 292 PRO B O 1
ATOM 4577 N N . VAL B 1 293 ? -1.622 20.938 22.328 1 96.5 293 VAL B N 1
ATOM 4578 C CA . VAL B 1 293 ? -2.674 21.875 22.688 1 96.5 293 VAL B CA 1
ATOM 4579 C C . VAL B 1 293 ? -3.92 21.125 23.141 1 96.5 293 VAL B C 1
ATOM 4581 O O . VAL B 1 293 ? -4.355 20.172 22.484 1 96.5 293 VAL B O 1
ATOM 4584 N N . ALA B 1 294 ? -4.465 21.531 24.25 1 96.12 294 ALA B N 1
ATOM 4585 C CA . ALA B 1 294 ? -5.664 20.875 24.766 1 96.12 294 ALA B CA 1
ATOM 4586 C C . ALA B 1 294 ? -6.84 21.047 23.797 1 96.12 294 ALA B C 1
ATOM 4588 O O . ALA B 1 294 ? -6.953 22.078 23.141 1 96.12 294 ALA B O 1
ATOM 4589 N N . LEU B 1 295 ? -7.758 20.031 23.812 1 96.88 295 LEU B N 1
ATOM 4590 C CA . LEU B 1 295 ? -8.875 20.016 22.875 1 96.88 295 LEU B CA 1
ATOM 4591 C C . LEU B 1 295 ? -9.695 21.297 22.984 1 96.88 295 LEU B C 1
ATOM 4593 O O . LEU B 1 295 ? -9.977 21.938 21.969 1 96.88 295 LEU B O 1
ATOM 4597 N N . ARG B 1 296 ? -10 21.703 24.203 1 96.75 296 ARG B N 1
ATOM 4598 C CA . ARG B 1 296 ? -10.82 22.891 24.422 1 96.75 296 ARG B CA 1
ATOM 4599 C C . ARG B 1 296 ? -10.156 24.141 23.859 1 96.75 296 ARG B C 1
ATOM 4601 O O . ARG B 1 296 ? -10.797 24.922 23.156 1 96.75 296 ARG B O 1
ATOM 4608 N N . GLU B 1 297 ? -8.906 24.312 24.141 1 97.69 297 GLU B N 1
ATOM 4609 C CA . GLU B 1 297 ? -8.156 25.469 23.656 1 97.69 297 GLU B CA 1
ATOM 4610 C C . GLU B 1 297 ? -8.078 25.469 22.125 1 97.69 297 GLU B C 1
ATOM 4612 O O . GLU B 1 297 ? -8.266 26.516 21.5 1 97.69 297 GLU B O 1
ATOM 4617 N N . GLY B 1 298 ? -7.805 24.312 21.531 1 98 298 GLY B N 1
ATOM 4618 C CA . GLY B 1 298 ? -7.75 24.219 20.094 1 98 298 GLY B CA 1
ATOM 4619 C C . GLY B 1 298 ? -9.07 24.531 19.422 1 98 298 GLY B C 1
ATOM 4620 O O . GLY B 1 298 ? -9.102 25.203 18.375 1 98 298 GLY B O 1
ATOM 4621 N N . LEU B 1 299 ? -10.172 24.062 20.016 1 97.88 299 LEU B N 1
ATOM 4622 C CA . LEU B 1 299 ? -11.5 24.328 19.484 1 97.88 299 LEU B CA 1
ATOM 4623 C C . LEU B 1 299 ? -11.82 25.828 19.547 1 97.88 299 LEU B C 1
ATOM 4625 O O . LEU B 1 299 ? -12.383 26.391 18.609 1 97.88 299 LEU B O 1
ATOM 4629 N N . GLU B 1 300 ? -11.438 26.469 20.656 1 98.19 300 GLU B N 1
ATOM 4630 C CA . GLU B 1 300 ? -11.656 27.906 20.812 1 98.19 300 GLU B CA 1
ATOM 4631 C C . GLU B 1 300 ? -10.93 28.688 19.734 1 98.19 300 GLU B C 1
ATOM 4633 O O . GLU B 1 300 ? -11.516 29.578 19.094 1 98.19 300 GLU B O 1
ATOM 4638 N N . ARG B 1 301 ? -9.711 28.328 19.531 1 98.06 301 ARG B N 1
ATOM 4639 C CA . ARG B 1 301 ? -8.906 29.016 18.516 1 98.06 301 ARG B CA 1
ATOM 4640 C C . ARG B 1 301 ? -9.461 28.766 17.125 1 98.06 301 ARG B C 1
ATOM 4642 O O . ARG B 1 301 ? -9.43 29.656 16.266 1 98.06 301 ARG B O 1
ATOM 4649 N N . THR B 1 302 ? -9.938 27.531 16.906 1 97.94 302 THR B N 1
ATOM 4650 C CA . THR B 1 302 ? -10.516 27.172 15.609 1 97.94 302 THR B CA 1
ATOM 4651 C C . THR B 1 302 ? -11.789 27.969 15.336 1 97.94 302 THR B C 1
ATOM 4653 O O . THR B 1 302 ? -11.953 28.547 14.258 1 97.94 302 THR B O 1
ATOM 4656 N N . VAL B 1 303 ? -12.68 28.031 16.344 1 97.06 303 VAL B N 1
ATOM 4657 C CA . VAL B 1 303 ? -13.945 28.75 16.219 1 97.06 303 VAL B CA 1
ATOM 4658 C C . VAL B 1 303 ? -13.672 30.25 16 1 97.06 303 VAL B C 1
ATOM 4660 O O . VAL B 1 303 ? -14.32 30.891 15.172 1 97.06 303 VAL B O 1
ATOM 4663 N N . GLU B 1 304 ? -12.695 30.781 16.734 1 96.81 304 GLU B N 1
ATOM 4664 C CA . GLU B 1 304 ? -12.328 32.188 16.578 1 96.81 304 GLU B CA 1
ATOM 4665 C C . GLU B 1 304 ? -11.883 32.5 15.148 1 96.81 304 GLU B C 1
ATOM 4667 O O . GLU B 1 304 ? -12.242 33.531 14.586 1 96.81 304 GLU B O 1
ATOM 4672 N N . TRP B 1 305 ? -11.141 31.625 14.609 1 95.81 305 TRP B N 1
ATOM 4673 C CA . TRP B 1 305 ? -10.688 31.812 13.234 1 95.81 305 TRP B CA 1
ATOM 4674 C C . TRP B 1 305 ? -11.859 31.828 12.266 1 95.81 305 TRP B C 1
ATOM 4676 O O . TRP B 1 305 ? -11.938 32.688 11.391 1 95.81 305 TRP B O 1
ATOM 4686 N N . PHE B 1 306 ? -12.758 30.859 12.414 1 94.19 306 PHE B N 1
ATOM 4687 C CA . PHE B 1 306 ? -13.906 30.781 11.516 1 94.19 306 PHE B CA 1
ATOM 4688 C C . PHE B 1 306 ? -14.789 32 11.641 1 94.19 306 PHE B C 1
ATOM 4690 O O . PHE B 1 306 ? -15.312 32.5 10.648 1 94.19 306 PHE B O 1
ATOM 4697 N N . ARG B 1 307 ? -14.914 32.562 12.844 1 92.94 307 ARG B N 1
ATOM 4698 C CA . ARG B 1 307 ? -15.703 33.75 13.078 1 92.94 307 ARG B CA 1
ATOM 4699 C C . ARG B 1 307 ? -15.078 34.969 12.383 1 92.94 307 ARG B C 1
ATOM 4701 O O . ARG B 1 307 ? -15.789 35.812 11.852 1 92.94 307 ARG B O 1
ATOM 4708 N N . ALA B 1 308 ? -13.789 34.969 12.398 1 92.31 308 ALA B N 1
ATOM 4709 C CA . ALA B 1 308 ? -13.07 36.094 11.789 1 92.31 308 ALA B CA 1
ATOM 4710 C C . ALA B 1 308 ? -13.203 36.062 10.266 1 92.31 308 ALA B C 1
ATOM 4712 O O . ALA B 1 308 ? -13.109 37.094 9.609 1 92.31 308 ALA B O 1
ATOM 4713 N N . GLN B 1 309 ? -13.406 34.875 9.711 1 88 309 GLN B N 1
ATOM 4714 C CA . GLN B 1 309 ? -13.555 34.75 8.266 1 88 309 GLN B CA 1
ATOM 4715 C C . GLN B 1 309 ? -14.938 35.188 7.812 1 88 309 GLN B C 1
ATOM 4717 O O . GLN B 1 309 ? -15.133 35.531 6.648 1 88 309 GLN B O 1
ATOM 4722 N N . LEU B 1 310 ? -15.953 35.094 8.648 1 79.38 310 LEU B N 1
ATOM 4723 C CA . LEU B 1 310 ? -17.328 35.469 8.344 1 79.38 310 LEU B CA 1
ATOM 4724 C C . LEU B 1 310 ? -17.5 37 8.469 1 79.38 310 LEU B C 1
ATOM 4726 O O . LEU B 1 310 ? -18.422 37.562 7.891 1 79.38 310 LEU B O 1
ATOM 4730 N N . ARG B 1 311 ? -16.656 37.75 9.188 1 71.81 311 ARG B N 1
ATOM 4731 C CA . ARG B 1 311 ? -16.734 39.188 9.289 1 71.81 311 ARG B CA 1
ATOM 4732 C C . ARG B 1 311 ? -16.094 39.875 8.078 1 71.81 311 ARG B C 1
ATOM 4734 O O . ARG B 1 311 ? -15.18 39.312 7.461 1 71.81 311 ARG B O 1
#

Solvent-accessible surface area (backbone atoms only — not comparable to full-atom values): 31401 Å² total; per-residue (Å²): 76,30,38,33,25,33,23,18,30,25,36,69,28,15,55,33,52,50,57,46,68,74,36,86,67,48,78,42,42,35,29,32,29,63,53,85,85,27,38,74,74,56,40,65,92,46,82,58,47,80,43,82,42,54,62,77,38,56,71,58,43,48,61,70,45,56,86,43,53,29,38,40,43,54,49,57,61,73,44,55,66,49,9,67,76,37,40,67,63,25,31,45,42,26,26,52,14,41,52,41,48,51,52,32,30,47,73,60,68,44,36,35,36,35,36,63,29,39,52,50,22,36,30,71,49,82,66,76,58,40,45,78,73,53,35,66,32,28,25,22,46,34,20,31,17,27,44,37,33,36,35,46,43,23,8,41,25,62,54,67,66,30,41,20,30,26,30,24,42,27,63,67,43,45,63,73,44,64,51,82,52,97,67,37,51,67,66,39,34,38,54,46,22,54,76,67,72,43,62,26,82,36,65,36,87,37,70,44,27,37,19,69,25,36,43,67,43,55,35,51,52,51,48,51,37,57,78,67,59,58,69,38,55,60,66,28,41,51,39,82,46,42,70,43,25,49,51,54,48,49,54,52,49,23,64,67,69,71,44,86,76,52,76,41,74,38,73,63,61,69,44,63,62,57,70,38,31,39,41,32,64,66,34,38,72,77,41,71,81,71,69,76,62,51,68,69,59,38,49,44,56,25,51,52,44,56,54,58,68,74,101,77,31,38,32,26,31,23,18,30,26,36,69,28,15,56,34,52,50,56,46,67,73,35,84,67,46,78,42,43,35,29,34,29,62,53,86,84,27,38,74,74,56,42,65,92,45,83,59,47,78,42,82,42,55,61,76,37,57,72,58,43,48,63,68,44,56,86,43,52,28,38,42,41,56,49,58,60,73,43,55,64,50,10,69,76,36,40,66,62,27,31,46,42,26,27,53,14,41,52,41,48,51,51,34,30,47,74,63,68,45,36,35,34,34,35,63,29,39,53,50,22,36,30,71,49,82,65,75,58,39,44,80,74,52,35,65,33,29,24,22,45,35,20,32,16,27,44,36,34,36,37,47,44,23,7,40,26,63,55,68,66,31,40,20,30,26,29,23,43,28,63,68,42,45,64,74,45,65,51,83,52,97,68,36,52,68,68,39,35,37,53,46,20,54,78,69,74,44,60,26,80,36,64,36,87,38,71,43,26,36,18,72,24,36,45,67,44,53,36,52,54,52,48,52,36,54,77,66,59,58,69,39,55,60,67,29,42,50,40,82,45,43,70,43,25,48,53,54,48,49,53,53,49,23,64,67,70,70,45,84,77,52,75,42,73,37,74,64,63,68,45,63,61,55,71,38,32,39,42,33,65,67,34,39,72,77,39,71,80,73,68,76,61,52,68,68,61,39,50,44,55,24,52,52,45,56,54,58,68,75,100

Sequence (622 aa):
MKILITGGAGFIGSNLAHALTHCREVSEIRVLDDFSTGSKDNLAGADVHLVEGSILDGPLLDRAFRGMDTIVHLAALPSVSRSVAHPLASHHANATGTLTVLEAARRAGDIHVIAASSSSVYGANPHLPKHEDLRPAPLSPYAVSKLATESYLAAYHHCYDLPVLPFRFFNVYGPRQPAGHAYAAVVPAWINAVTTGQQIPVHGDGTQSRDFTYVETVCRVLTRAALTQVVCAEPVNLAYGTRTSLAELITELEAVLGTPLDPRYLPPRPGDVRHSHADNSRLLSLFPDVVPVALREGLERTVEWFRAQLRMKILITGGAGFIGSNLAHALTHCREVSEIRVLDDFSTGSKDNLAGADVHLVEGSILDGPLLDRAFRGMDTIVHLAALPSVSRSVAHPLASHHANATGTLTVLEAARRAGDIHVIAASSSSVYGANPHLPKHEDLRPAPLSPYAVSKLATESYLAAYHHCYDLPVLPFRFFNVYGPRQPAGHAYAAVVPAWINAVTTGQQIPVHGDGTQSRDFTYVETVCRVLTRAALTQVVCAEPVNLAYGTRTSLAELITELEAVLGTPLDPRYLPPRPGDVRHSHADNSRLLSLFPDVVPVALREGLERTVEWFRAQLR

InterPro domains:
  IPR001509 NAD-dependent epimerase/dehydratase [PF01370] (3-228)
  IPR036291 NAD(P)-binding domain superfamily [SSF51735] (1-309)

Nearest PDB structures (foldseek):
  6wja-assembly1_B  TM=9.445E-01  e=5.764E-35  Pseudomonas protegens Pf-5
  6wjb-assembly1_A  TM=9.435E-01  e=1.362E-34  Pseudomonas protegens Pf-5
  1sb8-assembly1_A  TM=9.488E-01  e=9.456E-33  Pseudomonas aeruginosa
  3ru9-assembly1_A  TM=9.263E-01  e=5.115E-33  Plesiomonas shigelloides
  3ruc-assembly2_D  TM=9.463E-01  e=1.597E-31  Plesiomonas shigelloides

Radius of gyration: 25.68 Å; Cα contacts (8 Å, |Δi|>4): 1432; chains: 2; bounding box: 58×74×53 Å